Protein AF-A0A1A8B175-F1 (afdb_monomer)

Structure (mmCIF, N/CA/C/O backbone):
data_AF-A0A1A8B175-F1
#
_entry.id   AF-A0A1A8B175-F1
#
loop_
_atom_site.group_PDB
_atom_site.id
_atom_site.type_symbol
_atom_site.label_atom_id
_atom_site.label_alt_id
_atom_site.label_comp_id
_atom_site.label_asym_id
_atom_site.label_entity_id
_atom_site.label_seq_id
_atom_site.pdbx_PDB_ins_code
_atom_site.Cartn_x
_atom_site.Cartn_y
_atom_site.Cartn_z
_atom_site.occupancy
_atom_site.B_iso_or_equiv
_atom_site.auth_seq_id
_atom_site.auth_comp_id
_atom_site.auth_asym_id
_atom_site.auth_atom_id
_atom_site.pdbx_PDB_model_num
ATOM 1 N N . VAL A 1 1 ? 22.278 4.124 -14.384 1.00 31.50 1 VAL A N 1
ATOM 2 C CA . VAL A 1 1 ? 23.366 4.485 -15.336 1.00 31.50 1 VAL A CA 1
ATOM 3 C C . VAL A 1 1 ? 24.091 3.268 -15.927 1.00 31.50 1 VAL A C 1
ATOM 5 O O . VAL A 1 1 ? 24.169 3.198 -17.145 1.00 31.50 1 VAL A O 1
ATOM 8 N N . ALA A 1 2 ? 24.526 2.270 -15.142 1.00 27.88 2 ALA A N 1
ATOM 9 C CA . ALA A 1 2 ? 25.134 1.040 -15.690 1.00 27.88 2 ALA A CA 1
ATOM 10 C C . ALA A 1 2 ? 24.187 0.247 -16.627 1.00 27.88 2 ALA A C 1
ATOM 12 O O . ALA A 1 2 ? 24.579 -0.134 -17.725 1.00 27.88 2 ALA A O 1
ATOM 13 N N . ALA A 1 3 ? 22.895 0.141 -16.281 1.00 33.69 3 ALA A N 1
ATOM 14 C CA . ALA A 1 3 ? 21.873 -0.458 -17.155 1.00 33.69 3 ALA A CA 1
ATOM 15 C C . ALA A 1 3 ? 21.672 0.286 -18.497 1.00 33.69 3 ALA A C 1
ATOM 17 O O . ALA A 1 3 ? 21.267 -0.319 -19.485 1.00 33.69 3 ALA A O 1
ATOM 18 N N . LEU A 1 4 ? 21.984 1.588 -18.557 1.00 34.44 4 LEU A N 1
ATOM 19 C CA . LEU A 1 4 ? 21.903 2.389 -19.787 1.00 34.44 4 LEU A CA 1
ATOM 20 C C . LEU A 1 4 ? 23.152 2.226 -20.669 1.00 34.44 4 LEU A C 1
ATOM 22 O O . LEU A 1 4 ? 23.059 2.372 -21.882 1.00 34.44 4 LEU A O 1
ATOM 26 N N . GLN A 1 5 ? 24.312 1.897 -20.089 1.00 29.19 5 GLN A N 1
ATOM 27 C CA . GLN A 1 5 ? 25.546 1.673 -20.851 1.00 29.19 5 GLN A CA 1
ATOM 28 C C . GLN A 1 5 ? 25.569 0.298 -21.538 1.00 29.19 5 GLN A C 1
ATOM 30 O O . GLN A 1 5 ? 26.063 0.193 -22.661 1.00 29.19 5 GLN A O 1
ATOM 35 N N . GLU A 1 6 ? 24.972 -0.732 -20.930 1.00 32.19 6 GLU A N 1
ATOM 36 C CA . GLU A 1 6 ? 24.789 -2.052 -21.561 1.00 32.19 6 GLU A CA 1
ATOM 37 C C . GLU A 1 6 ? 23.687 -2.031 -22.644 1.00 32.19 6 GLU A C 1
ATOM 39 O O . GLU A 1 6 ? 23.780 -2.735 -23.653 1.00 32.19 6 GLU A O 1
ATOM 44 N N . ALA A 1 7 ? 22.669 -1.172 -22.485 1.00 38.62 7 ALA A N 1
ATOM 45 C CA . ALA A 1 7 ? 21.561 -1.012 -23.434 1.00 38.62 7 ALA A CA 1
ATOM 46 C C . ALA A 1 7 ? 22.019 -0.633 -24.851 1.00 38.62 7 ALA A C 1
ATOM 48 O O . ALA A 1 7 ? 21.440 -1.105 -25.834 1.00 38.62 7 ALA A O 1
ATOM 49 N N . CYS A 1 8 ? 23.116 0.120 -24.960 1.00 33.91 8 CYS A N 1
ATOM 50 C CA . CYS A 1 8 ? 23.731 0.477 -26.238 1.00 33.91 8 CYS A CA 1
ATOM 51 C C . CYS A 1 8 ? 24.377 -0.713 -26.973 1.00 33.91 8 CYS A C 1
ATOM 53 O O . CYS A 1 8 ? 24.579 -0.627 -28.182 1.00 33.91 8 CYS A O 1
ATOM 55 N N . LYS A 1 9 ? 24.688 -1.828 -26.293 1.00 35.25 9 LYS A N 1
ATOM 56 C CA . LYS A 1 9 ? 25.242 -3.037 -26.934 1.00 35.25 9 LYS A CA 1
ATOM 57 C C . LYS A 1 9 ? 24.171 -4.032 -27.394 1.00 35.25 9 LYS A C 1
ATOM 59 O O . LYS A 1 9 ? 24.425 -4.781 -28.332 1.00 35.25 9 LYS A O 1
ATOM 64 N N . HIS A 1 10 ? 22.981 -4.020 -26.785 1.00 43.00 10 HIS A N 1
ATOM 65 C CA . HIS A 1 10 ? 21.952 -5.057 -26.975 1.00 43.00 10 HIS A CA 1
ATOM 66 C C . HIS A 1 10 ? 20.610 -4.580 -27.561 1.00 43.00 10 HIS A C 1
ATOM 68 O O . HIS A 1 10 ? 19.616 -5.287 -27.434 1.00 43.00 10 HIS A O 1
ATOM 74 N N . ARG A 1 11 ? 20.561 -3.435 -28.262 1.00 54.94 11 ARG A N 1
ATOM 75 C CA . ARG A 1 11 ? 19.329 -2.920 -28.913 1.00 54.94 11 ARG A CA 1
ATOM 76 C C . ARG A 1 11 ? 18.130 -2.851 -27.948 1.00 54.94 11 ARG A C 1
ATOM 78 O O . ARG A 1 11 ? 17.010 -3.193 -28.314 1.00 54.94 11 ARG A O 1
ATOM 85 N N . LEU A 1 12 ? 18.379 -2.436 -26.707 1.00 53.62 12 LEU A N 1
ATOM 86 C CA . LEU A 1 12 ? 17.339 -2.270 -25.692 1.00 53.62 12 LEU A CA 1
ATOM 87 C C . LEU A 1 12 ? 16.692 -0.893 -25.832 1.00 53.62 12 LEU A C 1
ATOM 89 O O . LEU A 1 12 ? 17.388 0.091 -26.081 1.00 53.62 12 LEU A O 1
ATOM 93 N N . TRP A 1 13 ? 15.373 -0.815 -25.653 1.00 55.50 13 TRP A N 1
ATOM 94 C CA . TRP A 1 13 ? 14.631 0.449 -25.705 1.00 55.50 13 TRP A CA 1
ATOM 95 C C . TRP A 1 13 ? 14.254 0.910 -24.294 1.00 55.50 13 TRP A C 1
ATOM 97 O O . TRP A 1 13 ? 13.273 0.401 -23.749 1.00 55.50 13 TRP A O 1
ATOM 107 N N . PRO A 1 14 ? 15.022 1.834 -23.683 1.00 53.34 14 PRO A N 1
ATOM 108 C CA . PRO A 1 14 ? 14.654 2.451 -22.418 1.00 53.34 14 PRO A CA 1
ATOM 109 C C . PRO A 1 14 ? 13.626 3.573 -22.638 1.00 53.34 14 PRO A C 1
ATOM 111 O O . PRO A 1 14 ? 13.913 4.539 -23.346 1.00 53.34 14 PRO A O 1
ATOM 114 N N . TYR A 1 15 ? 12.454 3.497 -22.001 1.00 63.50 15 TYR A N 1
ATOM 115 C CA . TYR A 1 15 ? 11.517 4.629 -21.914 1.00 63.50 15 TYR A CA 1
ATOM 116 C C . TYR A 1 15 ? 11.045 4.861 -20.474 1.00 63.50 15 TYR A C 1
ATOM 118 O O . TYR A 1 15 ? 10.943 3.924 -19.684 1.00 63.50 15 TYR A O 1
ATOM 126 N N . CYS A 1 16 ? 10.759 6.118 -20.124 1.00 55.53 16 CYS A N 1
ATOM 127 C CA . CYS A 1 16 ? 10.288 6.489 -18.790 1.00 55.53 16 CYS A CA 1
ATOM 128 C C . CYS A 1 16 ? 8.753 6.576 -18.735 1.00 55.53 16 CYS A C 1
ATOM 130 O O . CYS A 1 16 ? 8.142 7.324 -19.502 1.00 55.53 16 CYS A O 1
ATOM 132 N N . ALA A 1 17 ? 8.146 5.866 -17.783 1.00 61.00 17 ALA A N 1
ATOM 133 C CA . ALA A 1 17 ? 6.735 5.979 -17.412 1.00 61.00 17 ALA A CA 1
ATOM 134 C C . ALA A 1 17 ? 6.639 6.340 -15.925 1.00 61.00 17 ALA A C 1
ATOM 136 O O . ALA A 1 17 ? 6.743 5.482 -15.046 1.00 61.00 17 ALA A O 1
ATOM 137 N N . GLY A 1 18 ? 6.500 7.631 -15.617 1.00 68.75 18 GLY A N 1
ATOM 138 C CA . GLY A 1 18 ? 6.612 8.113 -14.239 1.00 68.75 18 GLY A CA 1
ATOM 139 C C . GLY A 1 18 ? 7.986 7.795 -13.634 1.00 68.75 18 GLY A C 1
ATOM 140 O O . GLY A 1 18 ? 8.991 8.369 -14.041 1.00 68.75 18 GLY A O 1
ATOM 141 N N . TYR A 1 19 ? 8.029 6.890 -12.653 1.00 72.12 19 TYR A N 1
ATOM 142 C CA . TYR A 1 19 ? 9.265 6.425 -12.009 1.00 72.12 19 TYR A CA 1
ATOM 143 C C . TYR A 1 19 ? 9.648 4.985 -12.387 1.00 72.12 19 TYR A C 1
ATOM 145 O O . TYR A 1 19 ? 10.479 4.364 -11.729 1.00 72.12 19 TYR A O 1
ATOM 153 N N . TYR A 1 20 ? 9.046 4.446 -13.444 1.00 74.94 20 TYR A N 1
ATOM 154 C CA . TYR A 1 20 ? 9.495 3.201 -14.044 1.00 74.94 20 TYR A CA 1
ATOM 155 C C . TYR A 1 20 ? 10.341 3.483 -15.282 1.00 74.94 20 TYR A C 1
ATOM 157 O O . TYR A 1 20 ? 9.997 4.341 -16.098 1.00 74.94 20 TYR A O 1
ATOM 165 N N . ILE A 1 21 ? 11.432 2.733 -15.428 1.00 76.56 21 ILE A N 1
ATOM 166 C CA . ILE A 1 21 ? 12.158 2.606 -16.692 1.00 76.56 21 ILE A CA 1
ATOM 167 C C . ILE A 1 21 ? 11.728 1.291 -17.319 1.00 76.56 21 ILE A C 1
ATOM 169 O O . ILE A 1 21 ? 11.950 0.226 -16.749 1.00 76.56 21 ILE A O 1
ATOM 173 N N . LEU A 1 22 ? 11.124 1.360 -18.496 1.00 75.44 22 LEU A N 1
ATOM 174 C CA . LEU A 1 22 ? 10.781 0.183 -19.271 1.00 75.44 22 LEU A CA 1
ATOM 175 C C . LEU A 1 22 ? 11.952 -0.152 -20.180 1.00 75.44 22 LEU A C 1
ATOM 177 O O . LEU A 1 22 ? 12.399 0.697 -20.940 1.00 75.44 22 LEU A O 1
ATOM 181 N N . VAL A 1 23 ? 12.433 -1.385 -20.085 1.00 75.69 23 VAL A N 1
ATOM 182 C CA . VAL A 1 23 ? 13.483 -1.961 -20.917 1.00 75.69 23 VAL A CA 1
ATOM 183 C C . VAL A 1 23 ? 12.853 -3.077 -21.730 1.00 75.69 23 VAL A C 1
ATOM 185 O O . VAL A 1 23 ? 12.433 -4.095 -21.181 1.00 75.69 23 VAL A O 1
ATOM 188 N N . TYR A 1 24 ? 12.773 -2.869 -23.037 1.00 73.06 24 TYR A N 1
ATOM 189 C CA . TYR A 1 24 ? 12.134 -3.799 -23.958 1.00 73.06 24 TYR A CA 1
ATOM 190 C C . TYR A 1 24 ? 13.144 -4.393 -24.938 1.00 73.06 24 TYR A C 1
ATOM 192 O O . TYR A 1 24 ? 13.922 -3.658 -25.553 1.00 73.06 24 TYR A O 1
ATOM 200 N N . LEU A 1 25 ? 13.088 -5.717 -25.099 1.00 72.25 25 LEU A N 1
ATOM 201 C CA . LEU A 1 25 ? 13.726 -6.454 -26.183 1.00 72.25 25 LEU A CA 1
ATOM 202 C C . LEU A 1 25 ? 12.657 -7.285 -26.899 1.00 72.25 25 LEU A C 1
ATOM 204 O O . LEU A 1 25 ? 12.137 -8.259 -26.347 1.00 72.25 25 LEU A O 1
ATOM 208 N N . GLN A 1 26 ? 12.341 -6.896 -28.135 1.00 69.88 26 GLN A N 1
ATOM 209 C CA . GLN A 1 26 ? 11.273 -7.503 -28.931 1.00 69.88 26 GLN A CA 1
ATOM 210 C C . GLN A 1 26 ? 11.415 -9.026 -29.019 1.00 69.88 26 GLN A C 1
ATOM 212 O O . GLN A 1 26 ? 12.487 -9.549 -29.325 1.00 69.88 26 GLN A O 1
ATOM 217 N N . GLY A 1 27 ? 10.322 -9.735 -28.724 1.00 65.94 27 GLY A N 1
ATOM 218 C CA . GLY A 1 27 ? 10.261 -11.200 -28.745 1.00 65.94 27 GLY A CA 1
ATOM 219 C C . GLY A 1 27 ? 11.016 -11.905 -27.611 1.00 65.94 27 GLY A C 1
ATOM 220 O O . GLY A 1 27 ? 11.044 -13.130 -27.594 1.00 65.94 27 GLY A O 1
ATOM 221 N N . HIS A 1 28 ? 11.619 -11.162 -26.675 1.00 70.12 28 HIS A N 1
ATOM 222 C CA . HIS A 1 28 ? 12.408 -11.733 -25.583 1.00 70.12 28 HIS A CA 1
ATOM 223 C C . HIS A 1 28 ? 11.829 -11.358 -24.219 1.00 70.12 28 HIS A C 1
ATOM 225 O O . HIS A 1 28 ? 11.328 -12.234 -23.512 1.00 70.12 28 HIS A O 1
ATOM 231 N N . PHE A 1 29 ? 11.885 -10.075 -23.844 1.00 73.06 29 PHE A N 1
ATOM 232 C CA . PHE A 1 29 ? 11.429 -9.621 -22.530 1.00 73.06 29 PHE A CA 1
ATOM 233 C C . PHE A 1 29 ? 10.991 -8.150 -22.501 1.00 73.06 29 PHE A C 1
ATOM 235 O O . PHE A 1 29 ? 11.446 -7.321 -23.294 1.00 73.06 29 PHE A O 1
ATOM 242 N N . LEU A 1 30 ? 10.141 -7.830 -21.526 1.00 78.00 30 LEU A N 1
ATOM 243 C CA . LEU A 1 30 ? 9.826 -6.476 -21.082 1.00 78.00 30 LEU A CA 1
ATOM 244 C C . LEU A 1 30 ? 10.099 -6.380 -19.579 1.00 78.00 30 LEU A C 1
ATOM 246 O O . LEU A 1 30 ? 9.514 -7.120 -18.791 1.00 78.00 30 LEU A O 1
ATOM 250 N N . HIS A 1 31 ? 10.960 -5.450 -19.179 1.00 81.31 31 HIS A N 1
ATOM 251 C CA . HIS A 1 31 ? 11.302 -5.207 -17.782 1.00 81.31 31 HIS A CA 1
ATOM 252 C C . HIS A 1 31 ? 10.937 -3.773 -17.386 1.00 81.31 31 HIS A C 1
ATOM 254 O O . HIS A 1 31 ? 11.529 -2.821 -17.884 1.00 81.31 31 HIS A O 1
ATOM 260 N N . CYS A 1 32 ? 9.973 -3.612 -16.483 1.00 81.38 32 CYS A N 1
ATOM 261 C CA . CYS A 1 32 ? 9.588 -2.332 -15.896 1.00 81.38 32 CYS A CA 1
ATOM 262 C C . CYS A 1 32 ? 10.329 -2.151 -14.567 1.00 81.38 32 CYS A C 1
ATOM 264 O O . CYS A 1 32 ? 9.889 -2.646 -13.531 1.00 81.38 32 CYS A O 1
ATOM 266 N N . ILE A 1 33 ? 11.457 -1.449 -14.605 1.00 80.81 33 ILE A N 1
ATOM 267 C CA . ILE A 1 33 ? 12.357 -1.233 -13.471 1.00 80.81 33 ILE A CA 1
ATOM 268 C C . ILE A 1 33 ? 11.837 -0.088 -12.608 1.00 80.81 33 ILE A C 1
ATOM 270 O O . ILE A 1 33 ? 11.710 1.037 -13.094 1.00 80.81 33 ILE A O 1
ATOM 274 N N . ASN A 1 34 ? 11.587 -0.345 -11.325 1.00 80.25 34 ASN A N 1
ATOM 275 C CA . ASN A 1 34 ? 11.227 0.695 -10.362 1.00 80.25 34 ASN A CA 1
ATOM 276 C C . ASN A 1 34 ? 12.467 1.521 -9.979 1.00 80.25 34 ASN A C 1
ATOM 278 O O . ASN A 1 34 ? 13.357 1.027 -9.291 1.00 80.25 34 ASN A O 1
ATOM 282 N N . THR A 1 35 ? 12.531 2.791 -10.385 1.00 74.75 35 THR A N 1
ATOM 283 C CA . THR A 1 35 ? 13.708 3.637 -10.110 1.00 74.75 35 THR A CA 1
ATOM 284 C C . THR A 1 35 ? 13.716 4.259 -8.723 1.00 74.75 35 THR A C 1
ATOM 286 O O . THR A 1 35 ? 14.734 4.811 -8.313 1.00 74.75 35 THR A O 1
ATOM 289 N N . ARG A 1 36 ? 12.605 4.194 -7.981 1.00 73.94 36 ARG A N 1
ATOM 290 C CA . ARG A 1 36 ? 12.548 4.740 -6.619 1.00 73.94 36 ARG A CA 1
ATOM 291 C C . ARG A 1 36 ? 13.109 3.793 -5.589 1.00 73.94 36 ARG A C 1
ATOM 293 O O . ARG A 1 36 ? 13.677 4.269 -4.619 1.00 73.94 36 ARG A O 1
ATOM 300 N N . GLN A 1 37 ? 12.914 2.498 -5.788 1.00 75.06 37 GLN A N 1
ATOM 301 C CA . GLN A 1 37 ? 13.362 1.463 -4.861 1.00 75.06 37 GLN A CA 1
ATOM 302 C C . GLN A 1 37 ? 14.170 0.424 -5.640 1.00 75.06 37 GLN A C 1
ATOM 304 O O . GLN A 1 37 ? 13.727 -0.719 -5.778 1.00 75.06 37 GLN A O 1
ATOM 309 N N . PRO A 1 38 ? 15.316 0.827 -6.223 1.00 70.44 38 PRO A N 1
ATOM 310 C CA . PRO A 1 38 ? 16.131 -0.057 -7.051 1.00 70.44 38 PRO A CA 1
ATOM 311 C C . PRO A 1 38 ? 16.641 -1.284 -6.280 1.00 70.44 38 PRO A C 1
ATOM 313 O O . PRO A 1 38 ? 16.984 -2.288 -6.896 1.00 70.44 38 PRO A O 1
ATOM 316 N N . GLU A 1 39 ? 16.672 -1.232 -4.946 1.00 71.06 39 GLU A N 1
ATOM 317 C CA . GLU A 1 39 ? 17.045 -2.354 -4.086 1.00 71.06 39 GLU A CA 1
ATOM 318 C C . GLU A 1 39 ? 15.969 -3.451 -3.971 1.00 71.06 39 GLU A C 1
ATOM 320 O O . GLU A 1 39 ? 16.279 -4.556 -3.527 1.00 71.06 39 GLU A O 1
ATOM 325 N N . LEU A 1 40 ? 14.718 -3.183 -4.369 1.00 78.81 40 LEU A N 1
ATOM 326 C CA . LEU A 1 40 ? 13.615 -4.147 -4.312 1.00 78.81 40 LEU A CA 1
ATOM 327 C C . LEU A 1 40 ? 13.226 -4.617 -5.715 1.00 78.81 40 LEU A C 1
ATOM 329 O O . LEU A 1 40 ? 12.261 -4.143 -6.315 1.00 78.81 40 LEU A O 1
ATOM 333 N N . LEU A 1 41 ? 13.958 -5.608 -6.229 1.00 78.12 41 LEU A N 1
ATOM 334 C CA . LEU A 1 41 ? 13.686 -6.200 -7.546 1.00 78.12 41 LEU A CA 1
ATOM 335 C C . LEU A 1 41 ? 12.266 -6.749 -7.679 1.00 78.12 41 LEU A C 1
ATOM 337 O O . LEU A 1 41 ? 11.666 -6.634 -8.740 1.00 78.12 41 LEU A O 1
ATOM 341 N N . CYS A 1 42 ? 11.693 -7.268 -6.597 1.00 84.06 42 CYS A N 1
ATOM 342 C CA . CYS A 1 42 ? 10.308 -7.730 -6.549 1.00 84.06 42 CYS A CA 1
ATOM 343 C C . CYS A 1 42 ? 9.250 -6.630 -6.757 1.00 84.06 42 CYS A C 1
ATOM 345 O O . CYS A 1 42 ? 8.067 -6.939 -6.854 1.00 84.06 42 CYS A O 1
ATOM 347 N N . HIS A 1 43 ? 9.647 -5.357 -6.838 1.00 87.06 43 HIS A N 1
ATOM 348 C CA . HIS A 1 43 ? 8.779 -4.253 -7.259 1.00 87.06 43 HIS A CA 1
ATOM 349 C C . HIS A 1 43 ? 8.955 -3.891 -8.739 1.00 87.06 43 HIS A C 1
ATOM 351 O O . HIS A 1 43 ? 8.306 -2.963 -9.221 1.00 87.06 43 HIS A O 1
ATOM 357 N N . SER A 1 44 ? 9.841 -4.585 -9.455 1.00 84.50 44 SER A N 1
ATOM 358 C CA . SER A 1 44 ? 10.031 -4.440 -10.895 1.00 84.50 44 SER A CA 1
ATOM 359 C C . SER A 1 44 ? 9.276 -5.546 -11.628 1.00 84.50 44 SER A C 1
ATOM 361 O O . SER A 1 44 ? 9.374 -6.724 -11.284 1.00 84.50 44 SER A O 1
ATOM 363 N N . LEU A 1 45 ? 8.491 -5.171 -12.637 1.00 85.75 45 LEU A N 1
ATOM 364 C CA . LEU A 1 45 ? 7.690 -6.124 -13.403 1.00 85.75 45 LEU A CA 1
ATOM 365 C C . LEU A 1 45 ? 8.532 -6.708 -14.536 1.00 85.75 45 LEU A C 1
ATOM 367 O O . LEU A 1 45 ? 9.026 -5.960 -15.377 1.00 85.75 45 LEU A O 1
ATOM 371 N N . PHE A 1 46 ? 8.659 -8.030 -14.591 1.00 83.25 46 PHE A N 1
ATOM 372 C CA . PHE A 1 46 ? 9.372 -8.726 -15.660 1.00 83.25 46 PHE A CA 1
ATOM 373 C C . PHE A 1 46 ? 8.431 -9.677 -16.401 1.00 83.25 46 PHE A C 1
ATOM 375 O O . PHE A 1 46 ? 7.864 -10.589 -15.792 1.00 83.25 46 PHE A O 1
ATOM 382 N N . LEU A 1 47 ? 8.283 -9.459 -17.708 1.00 79.44 47 LEU A N 1
ATOM 383 C CA . LEU A 1 47 ? 7.469 -10.258 -18.625 1.00 79.44 47 LEU A CA 1
ATOM 384 C C . LEU A 1 47 ? 8.374 -10.867 -19.703 1.00 79.44 47 LEU A C 1
ATOM 386 O O . LEU A 1 47 ? 9.306 -10.210 -20.170 1.00 79.44 47 LEU A O 1
ATOM 390 N N . ALA A 1 48 ? 8.096 -12.104 -20.111 1.00 76.38 48 ALA A N 1
ATOM 391 C CA . ALA A 1 48 ? 8.863 -12.838 -21.121 1.00 76.38 48 ALA A CA 1
ATOM 392 C C . ALA A 1 48 ? 7.941 -13.662 -22.037 1.00 76.38 48 ALA A C 1
ATOM 394 O O . ALA A 1 48 ? 6.829 -14.021 -21.650 1.00 76.38 48 ALA A O 1
ATOM 395 N N . GLY A 1 49 ? 8.413 -13.996 -23.242 1.00 71.31 49 GLY A N 1
ATOM 396 C CA . GLY A 1 49 ? 7.669 -14.838 -24.190 1.00 71.31 49 GLY A CA 1
ATOM 397 C C . GLY A 1 49 ? 6.449 -14.142 -24.808 1.00 71.31 49 GLY A C 1
ATOM 398 O O . GLY A 1 49 ? 6.530 -12.977 -25.195 1.00 71.31 49 GLY A O 1
ATOM 399 N N . ASP A 1 50 ? 5.320 -14.851 -24.911 1.00 66.62 50 ASP A N 1
ATOM 400 C CA . ASP A 1 50 ? 4.107 -14.374 -25.604 1.00 66.62 50 ASP A CA 1
ATOM 401 C C . ASP A 1 50 ? 3.470 -13.130 -24.951 1.00 66.62 50 ASP A C 1
ATOM 403 O O . ASP A 1 50 ? 2.763 -12.371 -25.612 1.00 66.62 50 ASP A O 1
ATOM 407 N N . GLU A 1 51 ? 3.763 -12.875 -23.671 1.00 67.38 51 GLU A N 1
ATOM 408 C CA . GLU A 1 51 ? 3.288 -11.705 -22.911 1.00 67.38 51 GLU A CA 1
ATOM 409 C C . GLU A 1 51 ? 3.957 -10.385 -23.341 1.00 67.38 51 GLU A C 1
ATOM 411 O O . GLU A 1 51 ? 3.533 -9.304 -22.940 1.00 67.38 51 GLU A O 1
ATOM 416 N N . VAL A 1 52 ? 5.011 -10.461 -24.160 1.00 65.75 52 VAL A N 1
ATOM 417 C CA . VAL A 1 52 ? 5.881 -9.334 -24.539 1.00 65.75 52 VAL A CA 1
ATOM 418 C C . VAL A 1 52 ? 5.527 -8.778 -25.922 1.00 65.75 52 VAL A C 1
ATOM 420 O O . VAL A 1 52 ? 6.165 -7.849 -26.413 1.00 65.75 52 VAL A O 1
ATOM 423 N N . ASN A 1 53 ? 4.498 -9.305 -26.586 1.00 66.19 53 ASN A N 1
ATOM 424 C CA . ASN A 1 53 ? 4.118 -8.814 -27.905 1.00 66.19 53 ASN A CA 1
ATOM 425 C C . ASN A 1 53 ? 3.385 -7.464 -27.814 1.00 66.19 53 ASN A C 1
ATOM 427 O O . ASN A 1 53 ? 2.166 -7.407 -27.678 1.00 66.19 53 ASN A O 1
ATOM 431 N N . LEU A 1 54 ? 4.134 -6.366 -27.953 1.00 64.31 54 LEU A N 1
ATOM 432 C CA . LEU A 1 54 ? 3.594 -5.000 -28.008 1.00 64.31 54 LEU A CA 1
ATOM 433 C C . LEU A 1 54 ? 2.830 -4.690 -29.314 1.00 64.31 54 LEU A C 1
ATOM 435 O O . LEU A 1 54 ? 2.455 -3.543 -29.543 1.00 64.31 54 LEU A O 1
ATOM 439 N N . GLY A 1 55 ? 2.639 -5.670 -30.207 1.00 62.75 55 GLY A N 1
ATOM 440 C CA . GLY A 1 55 ? 1.983 -5.479 -31.506 1.00 62.75 55 GLY A CA 1
ATOM 441 C C . GLY A 1 55 ? 2.780 -4.606 -32.482 1.00 62.75 55 GLY A C 1
ATOM 442 O O . GLY A 1 55 ? 2.279 -4.255 -33.547 1.00 62.75 55 GLY A O 1
ATOM 443 N N . LEU A 1 56 ? 4.019 -4.254 -32.129 1.00 62.78 56 LEU A N 1
ATOM 444 C CA . LEU A 1 56 ? 4.915 -3.450 -32.948 1.00 62.78 56 LEU A CA 1
ATOM 445 C C . LEU A 1 56 ? 5.519 -4.338 -34.042 1.00 62.78 56 LEU A C 1
ATOM 447 O O . LEU A 1 56 ? 6.332 -5.217 -33.755 1.00 62.78 56 LEU A O 1
ATOM 451 N N . GLN A 1 57 ? 5.135 -4.089 -35.296 1.00 59.69 57 GLN A N 1
ATOM 452 C CA . GLN A 1 57 ? 5.753 -4.689 -36.489 1.00 59.69 57 GLN A CA 1
ATOM 453 C C . GLN A 1 57 ? 6.974 -3.884 -36.972 1.00 59.69 57 GLN A C 1
ATOM 455 O O . GLN A 1 57 ? 7.269 -3.847 -38.163 1.00 59.69 57 GLN A O 1
ATOM 460 N N . CYS A 1 58 ? 7.666 -3.195 -36.067 1.00 57.03 58 CYS A N 1
ATOM 461 C CA . CYS A 1 58 ? 8.810 -2.355 -36.409 1.00 57.03 58 CYS A CA 1
ATOM 462 C C . CYS A 1 58 ? 10.109 -3.133 -36.171 1.00 57.03 58 CYS A C 1
ATOM 464 O O . CYS A 1 58 ? 10.227 -3.839 -35.165 1.00 57.03 58 CYS A O 1
ATOM 466 N N . ASP A 1 59 ? 11.078 -2.995 -37.078 1.00 58.56 59 ASP A N 1
ATOM 467 C CA . ASP A 1 59 ? 12.444 -3.474 -36.853 1.00 58.56 59 ASP A CA 1
ATOM 468 C C . ASP A 1 59 ? 13.083 -2.604 -35.748 1.00 58.56 59 ASP A C 1
ATOM 470 O O . ASP A 1 59 ? 12.927 -1.379 -35.777 1.00 58.56 59 ASP A O 1
ATOM 474 N N . PRO A 1 60 ? 13.811 -3.179 -34.772 1.00 57.12 60 PRO A N 1
ATOM 475 C CA . PRO A 1 60 ? 14.512 -2.437 -33.723 1.00 57.12 60 PRO A CA 1
ATOM 476 C C . PRO A 1 60 ? 15.341 -1.231 -34.198 1.00 57.12 60 PRO A C 1
ATOM 478 O O . PRO A 1 60 ? 15.607 -0.323 -33.412 1.00 57.12 60 PRO A O 1
ATOM 481 N N . VAL A 1 61 ? 15.785 -1.235 -35.460 1.00 57.69 61 VAL A N 1
ATOM 482 C CA . VAL A 1 61 ? 16.611 -0.180 -36.074 1.00 57.69 61 VAL A CA 1
ATOM 483 C C . VAL A 1 61 ? 15.786 1.028 -36.536 1.00 57.69 61 VAL A C 1
ATOM 485 O O . VAL A 1 61 ? 16.337 2.114 -36.710 1.00 57.69 61 VAL A O 1
ATOM 488 N N . THR A 1 62 ? 14.474 0.874 -36.720 1.00 62.25 62 THR A N 1
ATOM 489 C CA . THR A 1 62 ? 13.617 1.910 -37.306 1.00 62.25 62 THR A CA 1
ATOM 490 C C . THR A 1 62 ? 12.758 2.636 -36.290 1.00 62.25 62 THR A C 1
ATOM 492 O O . THR A 1 62 ? 11.885 3.367 -36.717 1.00 62.25 62 THR A O 1
ATOM 495 N N . ALA A 1 63 ? 12.972 2.511 -34.979 1.00 64.06 63 ALA A N 1
ATOM 496 C CA . ALA A 1 63 ? 12.213 3.310 -34.017 1.00 64.06 63 ALA A CA 1
ATOM 497 C C . ALA A 1 63 ? 13.097 4.099 -33.050 1.00 64.06 63 ALA A C 1
ATOM 499 O O . ALA A 1 63 ? 14.229 3.727 -32.749 1.00 64.06 63 ALA A O 1
ATOM 500 N N . THR A 1 64 ? 12.583 5.229 -32.572 1.00 65.69 64 THR A N 1
ATOM 501 C CA . THR A 1 64 ? 13.275 6.132 -31.645 1.00 65.69 64 THR A CA 1
ATOM 502 C C . THR A 1 64 ? 12.321 6.598 -30.556 1.00 65.69 64 THR A C 1
ATOM 504 O O . THR A 1 64 ? 11.158 6.899 -30.815 1.00 65.69 64 THR A O 1
ATOM 507 N N . VAL A 1 65 ? 12.813 6.677 -29.320 1.00 66.25 65 VAL A N 1
ATOM 508 C CA . VAL A 1 65 ? 12.039 7.197 -28.189 1.00 66.25 65 VAL A CA 1
ATOM 509 C C . VAL A 1 65 ? 11.959 8.719 -28.292 1.00 66.25 65 VAL A C 1
ATOM 511 O O . VAL A 1 65 ? 12.976 9.411 -28.290 1.00 66.25 65 VAL A O 1
ATOM 514 N N . LEU A 1 66 ? 10.740 9.243 -28.361 1.00 60.31 66 LEU A N 1
ATOM 515 C CA . LEU A 1 66 ? 10.460 10.664 -28.231 1.00 60.31 66 LEU A CA 1
ATOM 516 C C . LEU A 1 66 ? 10.380 11.008 -26.744 1.00 60.31 66 LEU A C 1
ATOM 518 O O . LEU A 1 66 ? 9.504 10.531 -26.017 1.00 60.31 66 LEU A O 1
ATOM 522 N N . HIS A 1 67 ? 11.305 11.852 -26.295 1.00 57.62 67 HIS A N 1
ATOM 523 C CA . HIS A 1 67 ? 11.271 12.431 -24.961 1.00 57.62 67 HIS A CA 1
ATOM 524 C C . HIS A 1 67 ? 10.679 13.838 -25.033 1.00 57.62 67 HIS A C 1
ATOM 526 O O . HIS A 1 67 ? 11.239 14.719 -25.684 1.00 57.62 67 HIS A O 1
ATOM 532 N N . THR A 1 68 ? 9.556 14.060 -24.355 1.00 51.84 68 THR A N 1
ATOM 533 C CA . THR A 1 68 ? 8.992 15.399 -24.157 1.00 51.84 68 THR A CA 1
ATOM 534 C C . THR A 1 68 ? 8.980 15.705 -22.668 1.00 51.84 68 THR A C 1
ATOM 536 O O . THR A 1 68 ? 8.363 14.961 -21.909 1.00 51.84 68 THR A O 1
ATOM 539 N N . GLU A 1 69 ? 9.611 16.809 -22.262 1.00 48.62 69 GLU A N 1
ATOM 540 C CA . GLU A 1 69 ? 9.736 17.229 -20.853 1.00 48.62 69 GLU A CA 1
ATOM 541 C C . GLU A 1 69 ? 8.380 17.440 -20.140 1.00 48.62 69 GLU A C 1
ATOM 543 O O . GLU A 1 69 ? 8.329 17.476 -18.914 1.00 48.62 69 GLU A O 1
ATOM 548 N N . ASP A 1 70 ? 7.282 17.555 -20.899 1.00 43.78 70 ASP A N 1
ATOM 549 C CA . ASP A 1 70 ? 5.946 17.938 -20.419 1.00 43.78 70 ASP A CA 1
ATOM 550 C C . ASP A 1 70 ? 4.921 16.780 -20.384 1.00 43.78 70 ASP A C 1
ATOM 552 O O . ASP A 1 70 ? 3.759 16.983 -20.037 1.00 43.78 70 ASP A O 1
ATOM 556 N N . ARG A 1 71 ? 5.307 15.542 -20.747 1.00 47.91 71 ARG A N 1
ATOM 557 C CA . ARG A 1 71 ? 4.398 14.376 -20.691 1.00 47.91 71 ARG A CA 1
ATOM 558 C C . ARG A 1 71 ? 4.950 13.241 -19.838 1.00 47.91 71 ARG A C 1
ATOM 560 O O . ARG A 1 71 ? 6.105 12.855 -19.949 1.00 47.91 71 ARG A O 1
ATOM 567 N N . SER A 1 72 ? 4.076 12.683 -19.001 1.00 50.91 72 SER A N 1
ATOM 568 C CA . SER A 1 72 ? 4.352 11.572 -18.078 1.00 50.91 72 SER A CA 1
ATOM 569 C C . SER A 1 72 ? 4.488 10.204 -18.761 1.00 50.91 72 SER A C 1
ATOM 571 O O . SER A 1 72 ? 4.870 9.233 -18.102 1.00 50.91 72 SER A O 1
ATOM 573 N N . SER A 1 73 ? 4.191 10.124 -20.061 1.00 55.44 73 SER A N 1
ATOM 574 C CA . SER A 1 73 ? 4.273 8.918 -20.881 1.00 55.44 73 SER A CA 1
ATOM 575 C C . SER A 1 73 ? 5.240 9.115 -22.050 1.00 55.44 73 SER A C 1
ATOM 577 O O . SER A 1 73 ? 5.064 10.008 -22.881 1.00 55.44 73 SER A O 1
ATOM 579 N N . GLY A 1 74 ? 6.279 8.277 -22.115 1.00 62.22 74 GLY A N 1
ATOM 580 C CA . GLY A 1 74 ? 7.175 8.239 -23.269 1.00 62.22 74 GLY A CA 1
ATOM 581 C C . GLY A 1 74 ? 6.459 7.749 -24.527 1.00 62.22 74 GLY A C 1
ATOM 582 O O . GLY A 1 74 ? 5.598 6.869 -24.478 1.00 62.22 74 GLY A O 1
ATOM 583 N N . GLN A 1 75 ? 6.820 8.345 -25.658 1.00 72.38 75 GLN A N 1
ATOM 584 C CA . GLN A 1 75 ? 6.300 7.996 -26.974 1.00 72.38 75 GLN A CA 1
ATOM 585 C C . GLN A 1 75 ? 7.407 7.341 -27.800 1.00 72.38 75 GLN A C 1
ATOM 587 O O . GLN A 1 75 ? 8.584 7.652 -27.640 1.00 72.38 75 GLN A O 1
ATOM 592 N N . LEU A 1 76 ? 7.036 6.437 -28.694 1.00 73.19 76 LEU A N 1
ATOM 593 C CA . LEU A 1 76 ? 7.941 5.758 -29.607 1.00 73.19 76 LEU A CA 1
ATOM 594 C C . LEU A 1 76 ? 7.584 6.157 -31.037 1.00 73.19 76 LEU A C 1
ATOM 596 O O . LEU A 1 76 ? 6.474 5.900 -31.486 1.00 73.19 76 LEU A O 1
ATOM 600 N N . LEU A 1 77 ? 8.518 6.763 -31.758 1.00 72.19 77 LEU A N 1
ATOM 601 C CA . LEU A 1 77 ? 8.376 7.062 -33.177 1.00 72.19 77 LEU A CA 1
ATOM 602 C C . LEU A 1 77 ? 8.908 5.894 -34.001 1.00 72.19 77 LEU A C 1
ATOM 604 O O . LEU A 1 77 ? 10.104 5.622 -33.948 1.00 72.19 77 LEU A O 1
ATOM 608 N N . ASP A 1 78 ? 8.047 5.257 -34.786 1.00 78.94 78 ASP A N 1
ATOM 609 C CA . ASP A 1 78 ? 8.454 4.391 -35.887 1.00 78.94 78 ASP A CA 1
ATOM 610 C C . ASP A 1 78 ? 8.846 5.254 -37.095 1.00 78.94 78 ASP A C 1
ATOM 612 O O . ASP A 1 78 ? 8.018 5.917 -37.716 1.00 78.94 78 ASP A O 1
ATOM 616 N N . LEU A 1 79 ? 10.131 5.255 -37.420 1.00 73.38 79 LEU A N 1
ATOM 617 C CA . LEU A 1 79 ? 10.739 5.940 -38.556 1.00 73.38 79 LEU A CA 1
ATOM 618 C C . LEU A 1 79 ? 10.392 5.271 -39.891 1.00 73.38 79 LEU A C 1
ATOM 620 O O . LEU A 1 79 ? 10.448 5.946 -40.917 1.00 73.38 79 LEU A O 1
ATOM 624 N N . ALA A 1 80 ? 10.049 3.976 -39.903 1.00 74.62 80 ALA A N 1
ATOM 625 C CA . ALA A 1 80 ? 9.659 3.282 -41.131 1.00 74.62 80 ALA A CA 1
ATOM 626 C C . ALA A 1 80 ? 8.211 3.610 -41.522 1.00 74.62 80 ALA A C 1
ATOM 628 O O . ALA A 1 80 ? 7.940 3.904 -42.686 1.00 74.62 80 ALA A O 1
ATOM 629 N N . GLY A 1 81 ? 7.293 3.584 -40.552 1.00 73.81 81 GLY A N 1
ATOM 630 C CA . GLY A 1 81 ? 5.876 3.900 -40.747 1.00 73.81 81 GLY A CA 1
ATOM 631 C C . GLY A 1 81 ? 5.502 5.375 -40.565 1.00 73.81 81 GLY A C 1
ATOM 632 O O . GLY A 1 81 ? 4.403 5.774 -40.946 1.00 73.81 81 GLY A O 1
ATOM 633 N N . GLY A 1 82 ? 6.380 6.196 -39.979 1.00 78.75 82 GLY A N 1
ATOM 634 C CA . GLY A 1 82 ? 6.073 7.582 -39.600 1.00 78.75 82 GLY A CA 1
ATOM 635 C C . GLY A 1 82 ? 5.035 7.696 -38.475 1.00 78.75 82 GLY A C 1
ATOM 636 O O . GLY A 1 82 ? 4.441 8.759 -38.288 1.00 78.75 82 GLY A O 1
ATOM 637 N N . THR A 1 83 ? 4.777 6.610 -37.745 1.00 79.75 83 THR A N 1
ATOM 638 C CA . THR A 1 83 ? 3.745 6.519 -36.709 1.00 79.75 83 THR A CA 1
ATOM 639 C C . THR A 1 83 ? 4.329 6.691 -35.317 1.00 79.75 83 THR A C 1
ATOM 641 O O . THR A 1 83 ? 5.392 6.171 -34.994 1.00 79.75 83 THR A O 1
ATOM 644 N N . ILE A 1 84 ? 3.606 7.407 -34.458 1.00 78.94 84 ILE A N 1
ATOM 645 C CA . ILE A 1 84 ? 3.958 7.545 -33.046 1.00 78.94 84 ILE A CA 1
ATOM 646 C C . ILE A 1 84 ? 3.089 6.585 -32.238 1.00 78.94 84 ILE A C 1
ATOM 648 O O . ILE A 1 84 ? 1.863 6.671 -32.258 1.00 78.94 84 ILE A O 1
ATOM 652 N N . HIS A 1 85 ? 3.737 5.696 -31.502 1.00 74.00 85 HIS A N 1
ATOM 653 C CA . HIS A 1 85 ? 3.128 4.765 -30.569 1.00 74.00 85 HIS A CA 1
ATOM 654 C C . HIS A 1 85 ? 3.289 5.284 -29.139 1.00 74.00 85 HIS A C 1
ATOM 656 O O . HIS A 1 85 ? 4.309 5.869 -28.777 1.00 74.00 85 HIS A O 1
ATOM 662 N N . SER A 1 86 ? 2.291 5.042 -28.298 1.00 73.00 86 SER A N 1
ATOM 663 C CA . SER A 1 86 ? 2.375 5.256 -26.854 1.00 73.00 86 SER A CA 1
ATOM 664 C C . SER A 1 86 ? 2.164 3.928 -26.148 1.00 73.00 86 SER A C 1
ATOM 666 O O . SER A 1 86 ? 1.217 3.211 -26.472 1.00 73.00 86 SER A O 1
ATOM 668 N N . ALA A 1 87 ? 3.026 3.614 -25.186 1.00 70.19 87 ALA A N 1
ATOM 669 C CA . ALA A 1 87 ? 2.868 2.444 -24.336 1.00 70.19 87 ALA A CA 1
ATOM 670 C C . ALA A 1 87 ? 2.249 2.856 -22.997 1.00 70.19 87 ALA A C 1
ATOM 672 O O . ALA A 1 87 ? 2.690 3.816 -22.360 1.00 70.19 87 ALA A O 1
ATOM 673 N N . GLU A 1 88 ? 1.238 2.107 -22.572 1.00 74.75 88 GLU A N 1
ATOM 674 C CA . GLU A 1 88 ? 0.605 2.248 -21.267 1.00 74.75 88 GLU A CA 1
ATOM 675 C C . GLU A 1 88 ? 0.515 0.870 -20.612 1.00 74.75 88 GLU A C 1
ATOM 677 O O . GLU A 1 88 ? 0.252 -0.138 -21.273 1.00 74.75 88 GLU A O 1
ATOM 682 N N . LEU A 1 89 ? 0.752 0.819 -19.302 1.00 78.38 89 LEU A N 1
ATOM 683 C CA . LEU A 1 89 ? 0.513 -0.391 -18.530 1.00 78.38 89 LEU A CA 1
ATOM 684 C C . LEU A 1 89 ? -1.000 -0.605 -18.413 1.00 78.38 89 LEU A C 1
ATOM 686 O O . LEU A 1 89 ? -1.729 0.284 -17.988 1.00 78.38 89 LEU A O 1
ATOM 690 N N . SER A 1 90 ? -1.485 -1.794 -18.767 1.00 84.31 90 SER A N 1
ATOM 691 C CA . SER A 1 90 ? -2.915 -2.100 -18.684 1.00 84.31 90 SER A CA 1
ATOM 692 C C . SER A 1 90 ? -3.308 -2.498 -17.254 1.00 84.31 90 SER A C 1
ATOM 694 O O . SER A 1 90 ? -2.854 -3.546 -16.781 1.00 84.31 90 SER A O 1
ATOM 696 N N . PRO A 1 91 ? -4.197 -1.753 -16.562 1.00 88.25 91 PRO A N 1
ATOM 697 C CA . PRO A 1 9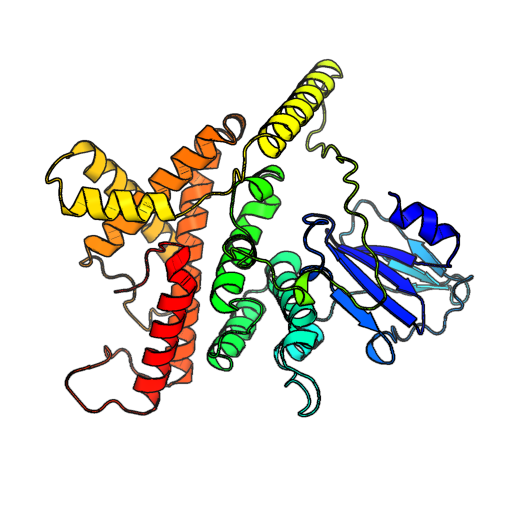1 ? -4.671 -2.143 -15.231 1.00 88.25 91 PRO A CA 1
ATOM 698 C C . PRO A 1 91 ? -5.420 -3.481 -15.265 1.00 88.25 91 PRO A C 1
ATOM 700 O O . PRO A 1 91 ? -5.357 -4.256 -14.314 1.00 88.25 91 PRO A O 1
ATOM 703 N N . VAL A 1 92 ? -6.095 -3.794 -16.377 1.00 89.38 92 VAL A N 1
ATOM 704 C CA . VAL A 1 92 ? -6.792 -5.075 -16.570 1.00 89.38 92 VAL A CA 1
ATOM 705 C C . VAL A 1 92 ? -5.797 -6.232 -16.595 1.00 89.38 92 VAL A C 1
ATOM 707 O O . VAL A 1 92 ? -6.029 -7.243 -15.938 1.00 89.38 92 VAL A O 1
ATOM 710 N N . PHE A 1 93 ? -4.679 -6.072 -17.306 1.00 87.81 93 PHE A N 1
ATOM 711 C CA . PHE A 1 93 ? -3.627 -7.085 -17.370 1.00 87.81 93 PHE A CA 1
ATOM 712 C C . PHE A 1 93 ? -2.944 -7.280 -16.009 1.00 87.81 93 PHE A C 1
ATOM 714 O O . PHE A 1 93 ? -2.786 -8.406 -15.550 1.00 87.81 93 PHE A O 1
ATOM 721 N N . LEU A 1 94 ? -2.626 -6.196 -15.296 1.00 90.19 94 LEU A N 1
ATOM 722 C CA . LEU A 1 94 ? -2.043 -6.291 -13.952 1.00 90.19 94 LEU A CA 1
ATOM 723 C C . LEU A 1 94 ? -2.991 -6.985 -12.955 1.00 90.19 94 LEU A C 1
ATOM 725 O O . LEU A 1 94 ? -2.554 -7.824 -12.169 1.00 90.19 94 LEU A O 1
ATOM 729 N N . LEU A 1 95 ? -4.299 -6.708 -13.020 1.00 91.25 95 LEU A N 1
ATOM 730 C CA . LEU A 1 95 ? -5.303 -7.427 -12.225 1.00 91.25 95 LEU A CA 1
ATOM 731 C C . LEU A 1 95 ? -5.391 -8.915 -12.601 1.00 91.25 95 LEU A C 1
ATOM 733 O O . LEU A 1 95 ? -5.662 -9.745 -11.734 1.00 91.25 95 LEU A O 1
ATOM 737 N N . GLN A 1 96 ? -5.157 -9.275 -13.868 1.00 89.62 96 GLN A N 1
ATOM 738 C CA . GLN A 1 96 ? -5.059 -10.679 -14.280 1.00 89.62 96 GLN A CA 1
ATOM 739 C C . GLN A 1 96 ? -3.842 -11.356 -13.651 1.00 89.62 96 GLN A C 1
ATOM 741 O O . GLN A 1 96 ? -3.996 -12.469 -13.159 1.00 89.62 96 GLN A O 1
ATOM 746 N N . ILE A 1 97 ? -2.681 -10.694 -13.569 1.00 88.81 97 ILE A N 1
ATOM 747 C CA . ILE A 1 97 ? -1.499 -11.232 -12.866 1.00 88.81 97 ILE A CA 1
ATOM 748 C C . ILE A 1 97 ? -1.838 -11.547 -11.401 1.00 88.81 97 ILE A C 1
ATOM 750 O O . ILE A 1 97 ? -1.527 -12.634 -10.914 1.00 88.81 97 ILE A O 1
ATOM 754 N N . LEU A 1 98 ? -2.546 -10.645 -10.709 1.00 89.19 98 LEU A N 1
ATOM 755 C CA . LEU A 1 98 ? -2.985 -10.874 -9.324 1.00 89.19 98 LEU A CA 1
ATOM 756 C C . LEU A 1 98 ? -3.937 -12.071 -9.182 1.00 89.19 98 LEU A C 1
ATOM 758 O O . LEU A 1 98 ? -3.860 -12.813 -8.204 1.00 89.19 98 LEU A O 1
ATOM 762 N N . ARG A 1 99 ? -4.837 -12.255 -10.155 1.00 86.44 99 ARG A N 1
ATOM 763 C CA . ARG A 1 99 ? -5.851 -13.325 -10.188 1.00 86.44 99 ARG A CA 1
ATOM 764 C C . ARG A 1 99 ? -5.357 -14.629 -10.804 1.00 86.44 99 ARG A C 1
ATOM 766 O O . ARG A 1 99 ? -6.099 -15.604 -10.821 1.00 86.44 99 ARG A O 1
ATOM 773 N N . SER A 1 100 ? -4.152 -14.641 -11.363 1.00 78.88 100 SER A N 1
ATOM 774 C CA . SER A 1 100 ? -3.604 -15.812 -12.031 1.00 78.88 100 SER A CA 1
ATOM 775 C C . SER A 1 100 ? -3.408 -16.906 -10.993 1.00 78.88 100 SER A C 1
ATOM 777 O O . SER A 1 100 ? -2.480 -16.821 -10.184 1.00 78.88 100 SER A O 1
ATOM 779 N N . ASP A 1 101 ? -4.265 -17.926 -10.997 1.00 60.12 101 ASP A N 1
ATOM 780 C CA . ASP A 1 101 ? -4.015 -19.138 -10.230 1.00 60.12 101 ASP A CA 1
ATOM 781 C C . ASP A 1 101 ? -2.680 -19.713 -10.692 1.00 60.12 101 ASP A C 1
ATOM 783 O O . ASP A 1 101 ? -2.424 -19.859 -11.894 1.00 60.12 101 ASP A O 1
ATOM 787 N N . ALA A 1 102 ? -1.804 -20.020 -9.735 1.00 50.75 102 ALA A N 1
ATOM 788 C CA . ALA A 1 102 ? -0.611 -20.786 -10.039 1.00 50.75 102 ALA A CA 1
ATOM 789 C C . ALA A 1 102 ? -1.099 -22.051 -10.748 1.00 50.75 102 ALA A C 1
ATOM 791 O O . ALA A 1 102 ? -1.843 -22.843 -10.165 1.00 50.75 102 ALA A O 1
ATOM 792 N N . ARG A 1 103 ? -0.746 -22.220 -12.032 1.00 41.59 103 ARG A N 1
ATOM 793 C CA . ARG A 1 103 ? -1.031 -23.467 -12.750 1.00 41.59 103 ARG A CA 1
ATOM 794 C C . ARG A 1 103 ? -0.636 -24.616 -11.812 1.00 41.59 103 ARG A C 1
ATOM 796 O O . ARG A 1 103 ? 0.444 -24.513 -11.229 1.00 41.59 103 ARG A O 1
ATOM 803 N N . PRO A 1 104 ? -1.401 -25.720 -11.718 1.00 40.06 104 PRO A N 1
ATOM 804 C CA . PRO A 1 104 ? -1.167 -26.809 -10.754 1.00 40.06 104 PRO A CA 1
ATOM 805 C C . PRO A 1 104 ? 0.234 -27.457 -10.774 1.00 40.06 104 PRO A C 1
ATOM 807 O O . PRO A 1 104 ? 0.498 -28.385 -10.021 1.00 40.06 104 PRO A O 1
ATOM 810 N N . ARG A 1 105 ? 1.126 -27.025 -11.676 1.00 38.12 105 ARG A N 1
ATOM 811 C CA . ARG A 1 105 ? 2.489 -27.526 -11.871 1.00 38.12 105 ARG A CA 1
ATOM 812 C C . ARG A 1 105 ? 3.592 -26.554 -11.438 1.00 38.12 105 ARG A C 1
ATOM 814 O O . ARG A 1 105 ? 4.756 -26.936 -11.515 1.00 38.12 105 ARG A O 1
ATOM 821 N N . CYS A 1 106 ? 3.270 -25.330 -11.014 1.00 39.81 106 CYS A N 1
ATOM 822 C CA . CYS A 1 106 ? 4.262 -24.388 -10.495 1.00 39.81 106 CYS A CA 1
ATOM 823 C C . CYS A 1 106 ? 4.056 -24.185 -8.990 1.00 39.81 106 CYS A C 1
ATOM 825 O O . CYS A 1 106 ? 2.940 -23.858 -8.589 1.00 39.81 106 CYS A O 1
ATOM 827 N N . PRO A 1 107 ? 5.102 -24.341 -8.157 1.00 45.03 107 PRO A N 1
ATOM 828 C CA . PRO A 1 107 ? 5.019 -23.945 -6.758 1.00 45.03 107 PRO A CA 1
ATOM 829 C C . PRO A 1 107 ? 4.653 -22.455 -6.687 1.00 45.03 107 PRO A C 1
ATOM 831 O O . PRO A 1 107 ? 5.230 -21.636 -7.410 1.00 45.03 107 PRO A O 1
ATOM 834 N N . SER A 1 108 ? 3.667 -22.139 -5.847 1.00 54.19 108 SER A N 1
ATOM 835 C CA . SER A 1 108 ? 3.076 -20.810 -5.611 1.00 54.19 108 SER A CA 1
ATOM 836 C C . SER A 1 108 ? 4.114 -19.686 -5.502 1.00 54.19 108 SER A C 1
ATOM 838 O O . SER A 1 108 ? 3.892 -18.591 -6.013 1.00 54.19 108 SER A O 1
ATOM 840 N N . SER A 1 109 ? 5.283 -19.986 -4.937 1.00 58.12 109 SER A N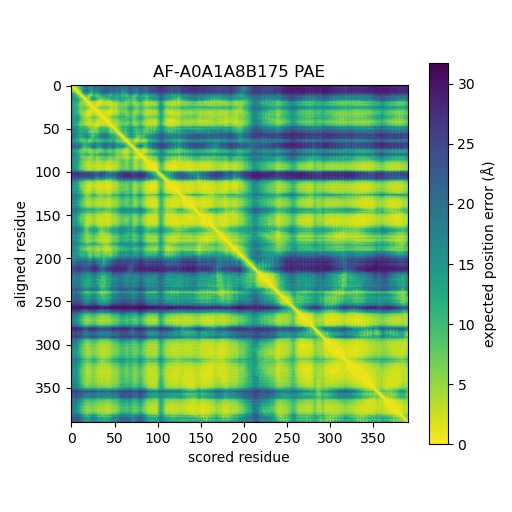 1
ATOM 841 C CA . SER A 1 109 ? 6.364 -19.035 -4.674 1.00 58.12 109 SER A CA 1
ATOM 842 C C . SER A 1 109 ? 7.018 -18.397 -5.908 1.00 58.12 109 SER A C 1
ATOM 844 O O . SER A 1 109 ? 7.635 -17.340 -5.773 1.00 58.12 109 SER A O 1
ATOM 846 N N . LYS A 1 110 ? 6.899 -18.982 -7.113 1.00 63.84 110 LYS A N 1
ATOM 847 C CA . LYS A 1 110 ? 7.542 -18.433 -8.330 1.00 63.84 110 LYS A CA 1
ATOM 848 C C . LYS A 1 110 ? 6.795 -17.252 -8.955 1.00 63.84 110 LYS A C 1
ATOM 850 O O . LYS A 1 110 ? 7.421 -16.447 -9.633 1.00 63.84 110 LYS A O 1
ATOM 855 N N . SER A 1 111 ? 5.481 -17.151 -8.751 1.00 75.81 111 SER A N 1
ATOM 856 C CA . SER A 1 111 ? 4.663 -16.043 -9.280 1.00 75.81 111 SER A CA 1
ATOM 857 C C . SER A 1 111 ? 4.582 -14.848 -8.337 1.00 75.81 111 SER A C 1
ATOM 859 O O . SER A 1 111 ? 4.159 -13.766 -8.736 1.00 75.81 111 SER A O 1
ATOM 861 N N . ASP A 1 112 ? 4.969 -15.030 -7.079 1.00 84.12 112 ASP A N 1
ATOM 862 C CA . ASP A 1 112 ? 4.804 -13.999 -6.067 1.00 84.12 112 ASP A CA 1
ATOM 863 C C . ASP A 1 112 ? 5.572 -12.692 -6.344 1.00 84.12 112 ASP A C 1
ATOM 865 O O . ASP A 1 112 ? 4.979 -11.637 -6.125 1.00 84.12 112 ASP A O 1
ATOM 869 N N . PRO A 1 113 ? 6.809 -12.692 -6.889 1.00 85.00 113 PRO A N 1
ATOM 870 C CA . PRO A 1 113 ? 7.479 -11.447 -7.273 1.00 85.00 113 PRO A CA 1
ATOM 871 C C . PRO A 1 113 ? 6.690 -10.672 -8.334 1.00 85.00 113 PRO A C 1
ATOM 873 O O . PRO A 1 113 ? 6.566 -9.456 -8.249 1.00 85.00 113 PRO A O 1
ATOM 876 N N . GLN A 1 114 ? 6.096 -11.374 -9.308 1.00 86.25 114 GLN A N 1
ATOM 877 C CA . GLN A 1 114 ? 5.262 -10.745 -10.336 1.00 86.25 114 GLN A CA 1
ATOM 878 C C . GLN A 1 114 ? 3.959 -10.196 -9.750 1.00 86.25 114 GLN A C 1
ATOM 880 O O . GLN A 1 114 ? 3.548 -9.095 -10.110 1.00 86.25 114 GLN A O 1
ATOM 885 N N . ARG A 1 115 ? 3.321 -10.927 -8.825 1.00 89.50 115 ARG A N 1
ATOM 886 C CA . ARG A 1 115 ? 2.126 -10.443 -8.117 1.00 89.50 115 ARG A CA 1
ATOM 887 C C . ARG A 1 115 ? 2.438 -9.219 -7.266 1.00 89.50 115 ARG A C 1
ATOM 889 O O . ARG A 1 115 ? 1.658 -8.273 -7.275 1.00 89.50 115 ARG A O 1
ATOM 896 N N . LEU A 1 116 ? 3.574 -9.214 -6.572 1.00 90.81 116 LEU A N 1
ATOM 897 C CA . LEU A 1 116 ? 4.002 -8.077 -5.767 1.00 90.81 116 LEU A CA 1
ATOM 898 C C . LEU A 1 116 ? 4.289 -6.848 -6.637 1.00 90.81 116 LEU A C 1
ATOM 900 O O . LEU A 1 116 ? 3.768 -5.768 -6.357 1.00 90.81 116 LEU A O 1
ATOM 904 N N . ALA A 1 117 ? 5.038 -7.017 -7.729 1.00 89.81 117 ALA A N 1
ATOM 905 C CA . ALA A 1 117 ? 5.299 -5.948 -8.687 1.00 89.81 117 ALA A CA 1
ATOM 906 C C . ALA A 1 117 ? 3.996 -5.400 -9.288 1.00 89.81 117 ALA A C 1
ATOM 908 O O . ALA A 1 117 ? 3.788 -4.187 -9.308 1.00 89.81 117 ALA A O 1
ATOM 909 N N . ALA A 1 118 ? 3.081 -6.279 -9.716 1.00 91.44 118 ALA A N 1
ATOM 910 C CA . ALA A 1 118 ? 1.785 -5.881 -10.260 1.00 91.44 118 ALA A CA 1
ATOM 911 C C . ALA A 1 118 ? 0.942 -5.111 -9.233 1.00 91.44 118 ALA A C 1
ATOM 913 O O . ALA A 1 118 ? 0.384 -4.065 -9.568 1.00 91.44 118 ALA A O 1
ATOM 914 N N . LEU A 1 119 ? 0.893 -5.578 -7.980 1.00 92.31 119 LEU A N 1
ATOM 915 C CA . LEU A 1 119 ? 0.190 -4.902 -6.889 1.00 92.31 119 LEU A CA 1
ATOM 916 C C . LEU A 1 119 ? 0.773 -3.504 -6.637 1.00 92.31 119 LEU A C 1
ATOM 918 O O . LEU A 1 119 ? 0.025 -2.532 -6.552 1.00 92.31 119 LEU A O 1
ATOM 922 N N . HIS A 1 120 ? 2.100 -3.373 -6.598 1.00 89.44 120 HIS A N 1
ATOM 923 C CA . HIS A 1 120 ? 2.762 -2.076 -6.450 1.00 89.44 120 HIS A CA 1
ATOM 924 C C . HIS A 1 120 ? 2.516 -1.134 -7.630 1.00 89.44 120 HIS A C 1
ATOM 926 O O . HIS A 1 120 ? 2.299 0.060 -7.413 1.00 89.44 120 HIS A O 1
ATOM 932 N N . CYS A 1 121 ? 2.532 -1.629 -8.870 1.00 88.56 121 CYS A N 1
ATOM 933 C CA . CYS A 1 121 ? 2.169 -0.831 -10.041 1.00 88.56 121 CYS A CA 1
ATOM 934 C C . CYS A 1 121 ? 0.730 -0.311 -9.925 1.00 88.56 121 CYS A C 1
ATOM 936 O O . CYS A 1 121 ? 0.492 0.885 -10.089 1.00 88.56 121 CYS A O 1
ATOM 938 N N . LEU A 1 122 ? -0.215 -1.187 -9.579 1.00 90.75 122 LEU A N 1
ATOM 939 C CA . LEU A 1 122 ? -1.621 -0.828 -9.417 1.00 90.75 122 LEU A CA 1
ATOM 940 C C . LEU A 1 122 ? -1.834 0.216 -8.306 1.00 90.75 122 LEU A C 1
ATOM 942 O O . LEU A 1 122 ? -2.577 1.172 -8.500 1.00 90.75 122 LEU A O 1
ATOM 946 N N . LEU A 1 123 ? -1.166 0.065 -7.159 1.00 89.12 123 LEU A N 1
ATOM 947 C CA . LEU A 1 123 ? -1.395 0.916 -5.985 1.00 89.12 123 LEU A CA 1
ATOM 948 C C . LEU A 1 123 ? -0.605 2.220 -5.985 1.00 89.12 123 LEU A C 1
ATOM 950 O O . LEU A 1 123 ? -1.112 3.237 -5.518 1.00 89.12 123 LEU A O 1
ATOM 954 N N . VAL A 1 124 ? 0.642 2.203 -6.454 1.00 85.12 124 VAL A N 1
ATOM 955 C CA . VAL A 1 124 ? 1.542 3.360 -6.343 1.00 85.12 124 VAL A CA 1
ATOM 956 C C . VAL A 1 124 ? 1.592 4.155 -7.644 1.00 85.12 124 VAL A C 1
ATOM 958 O O . VAL A 1 124 ? 1.594 5.381 -7.592 1.00 85.12 124 VAL A O 1
ATOM 961 N N . TYR A 1 125 ? 1.599 3.485 -8.800 1.00 80.06 125 TYR A N 1
ATOM 962 C CA . TYR A 1 125 ? 1.658 4.158 -10.102 1.00 80.06 125 TYR A CA 1
ATOM 963 C C . TYR A 1 125 ? 0.268 4.497 -10.654 1.00 80.06 125 TYR A C 1
ATOM 965 O O . TYR A 1 125 ? 0.077 5.595 -11.161 1.00 80.06 125 TYR A O 1
ATOM 973 N N . MET A 1 126 ? -0.707 3.591 -10.520 1.00 83.31 126 MET A N 1
ATOM 974 C CA . MET A 1 126 ? -2.078 3.779 -11.033 1.00 83.31 126 MET A CA 1
ATOM 975 C C . MET A 1 126 ? -3.105 4.171 -9.962 1.00 83.31 126 MET A C 1
ATOM 977 O O . MET A 1 126 ? -4.282 4.343 -10.271 1.00 83.31 126 MET A O 1
ATOM 981 N N . GLY A 1 127 ? -2.685 4.291 -8.700 1.00 73.88 127 GLY A N 1
ATOM 982 C CA . GLY A 1 127 ? -3.588 4.317 -7.544 1.00 73.88 127 GLY A CA 1
ATOM 983 C C . GLY A 1 127 ? -4.494 5.543 -7.412 1.00 73.88 127 GLY A C 1
ATOM 984 O O . GLY A 1 127 ? -5.258 5.618 -6.453 1.00 73.88 127 GLY A O 1
ATOM 985 N N . ASP A 1 128 ? -4.423 6.510 -8.327 1.00 74.75 128 ASP A N 1
ATOM 986 C CA . ASP A 1 128 ? -5.306 7.682 -8.330 1.00 74.75 128 ASP A CA 1
ATOM 987 C C . ASP A 1 128 ? -6.746 7.353 -8.757 1.00 74.75 128 ASP A C 1
ATOM 989 O O . ASP A 1 128 ? -7.647 8.149 -8.497 1.00 74.75 128 ASP A O 1
ATOM 993 N N . ASP A 1 129 ? -6.985 6.172 -9.340 1.00 82.31 129 ASP A N 1
ATOM 994 C CA . ASP A 1 129 ? -8.330 5.683 -9.657 1.00 82.31 129 ASP A CA 1
ATOM 995 C C . ASP A 1 129 ? -8.974 4.962 -8.448 1.00 82.31 129 ASP A C 1
ATOM 997 O O . ASP A 1 129 ? -8.574 3.840 -8.113 1.00 82.31 129 ASP A O 1
ATOM 1001 N N . PRO A 1 130 ? -10.014 5.535 -7.807 1.00 80.12 130 PRO A N 1
ATOM 1002 C CA . PRO A 1 130 ? -10.704 4.886 -6.690 1.00 80.12 130 PRO A CA 1
ATOM 1003 C C . PRO A 1 130 ? -11.388 3.570 -7.091 1.00 80.12 130 PRO A C 1
ATOM 1005 O O . PRO A 1 130 ? -11.526 2.672 -6.260 1.00 80.12 130 PRO A O 1
ATOM 1008 N N . ASN A 1 131 ? -11.771 3.399 -8.363 1.00 86.50 131 ASN A N 1
ATOM 1009 C CA . ASN A 1 131 ? -12.345 2.135 -8.834 1.00 86.50 131 ASN A CA 1
ATOM 1010 C C . ASN A 1 131 ? -11.303 1.013 -8.850 1.00 86.50 131 ASN A C 1
ATOM 1012 O O . ASN A 1 131 ? -11.648 -0.161 -8.708 1.00 86.50 131 ASN A O 1
ATOM 1016 N N . LEU A 1 132 ? -10.029 1.359 -9.042 1.00 89.06 132 LEU A N 1
ATOM 1017 C CA . LEU A 1 132 ? -8.937 0.398 -9.012 1.00 89.06 132 LEU A CA 1
ATOM 1018 C C . LEU A 1 132 ? -8.661 -0.069 -7.582 1.00 89.06 132 LEU A C 1
ATOM 1020 O O . LEU A 1 132 ? -8.519 -1.271 -7.368 1.00 89.06 132 LEU A O 1
ATOM 1024 N N . GLU A 1 133 ? -8.672 0.852 -6.609 1.00 88.62 133 GLU A N 1
ATOM 1025 C CA . GLU A 1 133 ? -8.574 0.524 -5.177 1.00 88.62 133 GLU A CA 1
ATOM 1026 C C . GLU A 1 133 ? -9.675 -0.480 -4.783 1.00 88.62 133 GLU A C 1
ATOM 1028 O O . GLU A 1 133 ? -9.370 -1.526 -4.211 1.00 88.62 133 GLU A O 1
ATOM 1033 N N . LEU A 1 134 ? -10.928 -0.240 -5.196 1.00 88.88 134 LEU A N 1
ATOM 1034 C CA . LEU A 1 134 ? -12.051 -1.158 -4.955 1.00 88.88 134 LEU A CA 1
ATOM 1035 C C . LEU A 1 134 ? -11.846 -2.541 -5.590 1.00 88.88 134 LEU A C 1
ATOM 1037 O O . LEU A 1 134 ? -12.035 -3.550 -4.918 1.00 88.88 134 LEU A O 1
ATOM 1041 N N . LYS A 1 135 ? -11.399 -2.619 -6.850 1.00 92.12 135 LYS A N 1
ATOM 1042 C CA . LYS A 1 135 ? -11.120 -3.908 -7.520 1.00 92.12 135 LYS A CA 1
ATOM 1043 C C . LYS A 1 135 ? -10.022 -4.716 -6.825 1.00 92.12 135 LYS A C 1
ATOM 1045 O O . LYS A 1 135 ? -10.060 -5.947 -6.847 1.00 92.12 135 LYS A O 1
ATOM 1050 N N . ILE A 1 136 ? -9.031 -4.041 -6.241 1.00 93.12 136 ILE A N 1
ATOM 1051 C CA . ILE A 1 136 ? -7.965 -4.690 -5.467 1.00 93.12 136 ILE A CA 1
ATOM 1052 C C . ILE A 1 136 ? -8.515 -5.176 -4.127 1.00 93.12 136 ILE A C 1
ATOM 1054 O O . ILE A 1 136 ? -8.220 -6.299 -3.729 1.00 93.12 136 ILE A O 1
ATOM 1058 N N . ILE A 1 137 ? -9.359 -4.385 -3.460 1.00 91.88 137 ILE A N 1
ATOM 1059 C CA . ILE A 1 137 ? -10.042 -4.807 -2.230 1.00 91.88 137 ILE A CA 1
ATOM 1060 C C . ILE A 1 137 ? -10.929 -6.030 -2.490 1.00 91.88 137 ILE A C 1
ATOM 1062 O O . ILE A 1 137 ? -10.860 -6.999 -1.739 1.00 91.88 137 ILE A O 1
ATOM 1066 N N . GLU A 1 138 ? -11.707 -6.039 -3.574 1.00 91.00 138 GLU A N 1
ATOM 1067 C CA . GLU A 1 138 ? -12.501 -7.204 -3.981 1.00 91.00 138 GLU A CA 1
ATOM 1068 C C . GLU A 1 138 ? -11.624 -8.449 -4.155 1.00 91.00 138 GLU A C 1
ATOM 1070 O O . GLU A 1 138 ? -11.963 -9.518 -3.642 1.00 91.00 138 GLU A O 1
ATOM 1075 N N . TRP A 1 139 ? -10.471 -8.294 -4.817 1.00 91.88 139 TRP A N 1
ATOM 1076 C CA . TRP A 1 139 ? -9.484 -9.360 -4.971 1.00 91.88 139 TRP A CA 1
ATOM 1077 C C . TRP A 1 139 ? -8.926 -9.840 -3.624 1.00 91.88 139 TRP A C 1
ATOM 1079 O O . TRP A 1 139 ? -8.823 -11.049 -3.430 1.00 91.88 139 TRP A O 1
ATOM 1089 N N . LEU A 1 140 ? -8.627 -8.947 -2.674 1.00 92.25 140 LEU A N 1
ATOM 1090 C CA . LEU A 1 140 ? -8.200 -9.323 -1.318 1.00 92.25 140 LEU A CA 1
ATOM 1091 C C . LEU A 1 140 ? -9.287 -10.113 -0.580 1.00 92.25 140 LEU A C 1
ATOM 1093 O O . LEU A 1 140 ? -8.982 -11.103 0.084 1.00 92.25 140 LEU A O 1
ATOM 1097 N N . CYS A 1 141 ? -10.555 -9.717 -0.723 1.00 88.62 141 CYS A N 1
ATOM 1098 C CA . CYS A 1 141 ? -11.677 -10.456 -0.148 1.00 88.62 141 CYS A CA 1
ATOM 1099 C C . CYS A 1 141 ? -11.812 -11.866 -0.748 1.00 88.62 141 CYS A C 1
ATOM 1101 O O . CYS A 1 141 ? -12.257 -12.774 -0.052 1.00 88.62 141 CYS A O 1
ATOM 1103 N N . ASP A 1 142 ? -11.460 -12.060 -2.024 1.00 87.25 142 ASP A N 1
ATOM 1104 C CA . ASP A 1 142 ? -11.418 -13.385 -2.668 1.00 87.25 142 ASP A CA 1
ATOM 1105 C C . ASP A 1 142 ? -10.170 -14.202 -2.296 1.00 87.25 142 ASP A C 1
ATOM 1107 O O . ASP A 1 142 ? -10.212 -15.430 -2.292 1.00 87.25 142 ASP A O 1
ATOM 1111 N N . ASN A 1 143 ? -9.061 -13.539 -1.960 1.00 84.38 143 ASN A N 1
ATOM 1112 C CA . ASN A 1 143 ? -7.747 -14.153 -1.758 1.00 84.38 143 ASN A CA 1
ATOM 1113 C C . ASN A 1 143 ? -7.271 -13.976 -0.313 1.00 84.38 143 ASN A C 1
ATOM 1115 O O . ASN A 1 143 ? -6.245 -13.357 -0.042 1.00 84.38 143 ASN A O 1
ATOM 1119 N N . MET A 1 144 ? -8.029 -14.540 0.631 1.00 75.75 144 MET A N 1
ATOM 1120 C CA . MET A 1 144 ? -7.768 -14.349 2.062 1.00 75.75 144 MET A CA 1
ATOM 1121 C C . MET A 1 144 ? -6.505 -15.053 2.577 1.00 75.75 144 MET A C 1
ATOM 1123 O O . MET A 1 144 ? -5.970 -14.654 3.609 1.00 75.75 144 MET A O 1
ATOM 1127 N N . ASN A 1 145 ? -6.010 -16.082 1.886 1.00 77.88 145 ASN A N 1
ATOM 1128 C CA . ASN A 1 145 ? -4.818 -16.805 2.326 1.00 77.88 145 ASN A CA 1
ATOM 1129 C C . ASN A 1 145 ? -3.549 -15.972 2.071 1.00 77.88 145 ASN A C 1
ATOM 1131 O O . ASN A 1 145 ? -3.358 -15.507 0.942 1.00 77.88 145 ASN A O 1
ATOM 1135 N N . PRO A 1 146 ? -2.661 -15.798 3.070 1.00 72.25 146 PRO A N 1
ATOM 1136 C CA . PRO A 1 146 ? -1.379 -15.137 2.857 1.00 72.25 146 PRO A CA 1
ATOM 1137 C C . PRO A 1 146 ? -0.561 -15.865 1.789 1.00 72.25 146 PRO A C 1
ATOM 1139 O O . PRO A 1 146 ? -0.558 -17.097 1.734 1.00 72.25 146 PRO A O 1
ATOM 1142 N N . PHE A 1 147 ? 0.169 -15.113 0.964 1.00 79.81 147 PHE A N 1
ATOM 1143 C CA . PHE A 1 147 ? 1.223 -15.715 0.159 1.00 79.81 147 PHE A CA 1
ATOM 1144 C C . PHE A 1 147 ? 2.386 -16.112 1.068 1.00 79.81 147 PHE A C 1
ATOM 1146 O O . PHE A 1 147 ? 2.641 -15.492 2.102 1.00 79.81 147 PHE A O 1
ATOM 1153 N N . GLU A 1 148 ? 3.132 -17.139 0.669 1.00 76.00 148 GLU A N 1
ATOM 1154 C CA . GLU A 1 148 ? 4.311 -17.582 1.423 1.00 76.00 148 GLU A CA 1
ATOM 1155 C C . GLU A 1 148 ? 5.366 -16.464 1.503 1.00 76.00 148 GLU A C 1
ATOM 1157 O O . GLU A 1 148 ? 6.040 -16.262 2.521 1.00 76.00 148 GLU A O 1
ATOM 1162 N N . SER A 1 149 ? 5.487 -15.688 0.426 1.00 83.31 149 SER A N 1
ATOM 1163 C CA . SER A 1 149 ? 6.545 -14.700 0.272 1.00 83.31 149 SER A CA 1
ATOM 1164 C C . SER A 1 149 ? 6.209 -13.296 0.782 1.00 83.31 149 SER A C 1
ATOM 1166 O O . SER A 1 149 ? 7.137 -12.596 1.190 1.00 83.31 149 SER A O 1
ATOM 1168 N N . PHE A 1 150 ? 4.941 -12.884 0.867 1.00 87.06 150 PHE A N 1
ATOM 1169 C CA . PHE A 1 150 ? 4.535 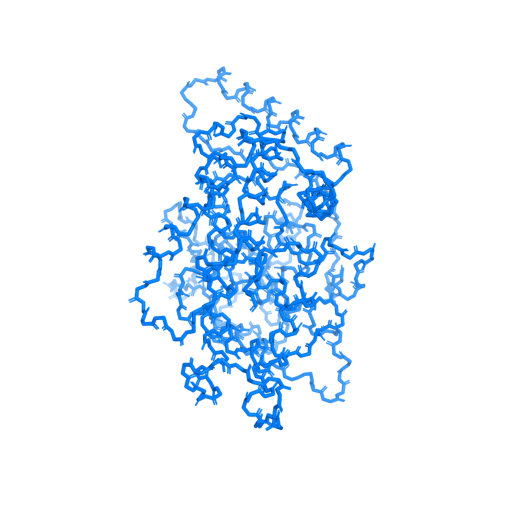-11.572 1.399 1.00 87.06 150 PHE A CA 1
ATOM 1170 C C . PHE A 1 150 ? 3.062 -11.551 1.835 1.00 87.06 150 PHE A C 1
ATOM 1172 O O . PHE A 1 150 ? 2.270 -12.408 1.449 1.00 87.06 150 PHE A O 1
ATOM 1179 N N . ASP A 1 151 ? 2.692 -10.559 2.646 1.00 89.31 151 ASP A N 1
ATOM 1180 C CA . ASP A 1 151 ? 1.324 -10.389 3.137 1.00 89.31 151 ASP A CA 1
ATOM 1181 C C . ASP A 1 151 ? 0.567 -9.377 2.266 1.00 89.31 151 ASP A C 1
ATOM 1183 O O . ASP A 1 151 ? 0.912 -8.199 2.241 1.00 89.31 151 ASP A O 1
ATOM 1187 N N . GLN A 1 152 ? -0.468 -9.818 1.547 1.00 90.94 152 GLN A N 1
ATOM 1188 C CA . GLN A 1 152 ? -1.152 -8.986 0.549 1.00 90.94 152 GLN A CA 1
ATOM 1189 C C . GLN A 1 152 ? -1.925 -7.820 1.164 1.00 90.94 152 GLN A C 1
ATOM 1191 O O . GLN A 1 152 ? -1.971 -6.742 0.578 1.00 90.94 152 GLN A O 1
ATOM 1196 N N . VAL A 1 153 ? -2.543 -8.028 2.329 1.00 92.12 153 VAL A N 1
ATOM 1197 C CA . VAL A 1 153 ? -3.322 -6.988 3.016 1.00 92.12 153 VAL A CA 1
ATOM 1198 C C . VAL A 1 153 ? -2.374 -5.951 3.604 1.00 92.12 153 VAL A C 1
ATOM 1200 O O . VAL A 1 153 ? -2.601 -4.749 3.467 1.00 92.12 153 VAL A O 1
ATOM 1203 N N . GLN A 1 154 ? -1.282 -6.402 4.223 1.00 91.06 154 GLN A N 1
ATOM 1204 C CA . GLN A 1 154 ? -0.253 -5.512 4.744 1.00 91.06 154 GLN A CA 1
ATOM 1205 C C . GLN A 1 154 ? 0.394 -4.697 3.619 1.00 91.06 154 GLN A C 1
ATOM 1207 O O . GLN A 1 154 ? 0.554 -3.484 3.752 1.00 91.06 154 GLN A O 1
ATOM 1212 N N . GLU A 1 155 ? 0.718 -5.346 2.501 1.00 92.06 155 GLU A N 1
ATOM 1213 C CA . GLU A 1 155 ? 1.284 -4.700 1.320 1.00 92.06 155 GLU A CA 1
ATOM 1214 C C . GLU A 1 155 ? 0.320 -3.679 0.713 1.00 92.06 155 GLU A C 1
ATOM 1216 O O . GLU A 1 155 ? 0.708 -2.545 0.443 1.00 92.06 155 GLU A O 1
ATOM 1221 N N . PHE A 1 156 ? -0.964 -4.031 0.593 1.00 93.19 156 PHE A N 1
ATOM 1222 C CA . PHE A 1 156 ? -2.003 -3.115 0.131 1.00 93.19 156 PHE A CA 1
ATOM 1223 C C . PHE A 1 156 ? -2.053 -1.832 0.966 1.00 93.19 156 PHE A C 1
ATOM 1225 O O . PHE A 1 156 ? -2.076 -0.727 0.415 1.00 93.19 156 PHE A O 1
ATOM 1232 N N . ILE A 1 157 ? -2.023 -1.969 2.294 1.00 91.75 157 ILE A N 1
ATOM 1233 C CA . ILE A 1 157 ? -2.011 -0.832 3.214 1.00 91.75 157 ILE A CA 1
ATOM 1234 C C . ILE A 1 157 ? -0.740 0.003 3.013 1.00 91.75 157 ILE A C 1
ATOM 1236 O O . ILE A 1 157 ? -0.829 1.215 2.813 1.00 91.75 157 ILE A O 1
ATOM 1240 N N . LEU A 1 158 ? 0.439 -0.620 3.049 1.00 90.75 158 LEU A N 1
ATOM 1241 C CA . LEU A 1 158 ? 1.722 0.086 2.995 1.00 90.75 158 LEU A CA 1
ATOM 1242 C C . LEU A 1 158 ? 1.951 0.794 1.656 1.00 90.75 158 LEU A C 1
ATOM 1244 O O . LEU A 1 158 ? 2.322 1.969 1.653 1.00 90.75 158 LEU A O 1
ATOM 1248 N N . ALA A 1 159 ? 1.667 0.137 0.533 1.00 90.25 159 ALA A N 1
ATOM 1249 C CA . ALA A 1 159 ? 1.783 0.734 -0.793 1.00 90.25 159 ALA A CA 1
ATOM 1250 C C . ALA A 1 159 ? 0.796 1.904 -0.981 1.00 90.25 159 ALA A C 1
ATOM 1252 O O . ALA A 1 159 ? 1.172 2.964 -1.491 1.00 90.25 159 ALA A O 1
ATOM 1253 N N . SER A 1 160 ? -0.443 1.766 -0.496 1.00 90.06 160 SER A N 1
ATOM 1254 C CA . SER A 1 160 ? -1.446 2.841 -0.551 1.00 90.06 160 SER A CA 1
ATOM 1255 C C . SER A 1 160 ? -1.054 4.051 0.302 1.00 90.06 160 SER A C 1
ATOM 1257 O O . SER A 1 160 ? -1.222 5.198 -0.119 1.00 90.06 160 SER A O 1
ATOM 1259 N N . LEU A 1 161 ? -0.493 3.821 1.492 1.00 89.31 161 LEU A N 1
ATOM 1260 C CA . LEU A 1 161 ? 0.036 4.886 2.348 1.00 89.31 161 LEU A CA 1
ATOM 1261 C C . LEU A 1 161 ? 1.256 5.557 1.718 1.00 89.31 161 LEU A C 1
ATOM 1263 O O . LEU A 1 161 ? 1.364 6.785 1.737 1.00 89.31 161 LEU A O 1
ATOM 1267 N N . TYR A 1 162 ? 2.151 4.766 1.125 1.00 86.50 162 TYR A N 1
ATOM 1268 C CA . TYR A 1 162 ? 3.324 5.271 0.426 1.00 86.50 162 TYR A CA 1
ATOM 1269 C C . TYR A 1 162 ? 2.942 6.240 -0.694 1.00 86.50 162 TYR A C 1
ATOM 1271 O O . TYR A 1 162 ? 3.572 7.290 -0.813 1.00 86.50 162 TYR A O 1
ATOM 1279 N N . ARG A 1 163 ? 1.865 5.979 -1.446 1.00 84.81 163 ARG A N 1
ATOM 1280 C CA . ARG A 1 163 ? 1.374 6.896 -2.492 1.00 84.81 163 ARG A CA 1
ATOM 1281 C C . ARG A 1 163 ? 1.092 8.310 -1.968 1.00 84.81 163 ARG A C 1
ATOM 1283 O O . ARG A 1 163 ? 1.482 9.289 -2.599 1.00 84.81 163 ARG A O 1
ATOM 1290 N N . ILE A 1 164 ? 0.490 8.450 -0.785 1.00 81.50 164 ILE A N 1
ATOM 1291 C CA . ILE A 1 164 ? 0.201 9.773 -0.186 1.00 81.50 164 ILE A CA 1
ATOM 1292 C C . ILE A 1 164 ? 1.482 10.551 0.126 1.00 81.50 164 ILE A C 1
ATOM 1294 O O . ILE A 1 164 ? 1.525 11.787 0.088 1.00 81.50 164 ILE A O 1
ATOM 1298 N N . VAL A 1 165 ? 2.525 9.812 0.475 1.00 79.12 165 VAL A N 1
ATOM 1299 C CA . VAL A 1 165 ? 3.816 10.322 0.920 1.00 79.12 165 VAL A CA 1
ATOM 1300 C C . VAL A 1 165 ? 4.725 10.630 -0.281 1.00 79.12 165 VAL A C 1
ATOM 1302 O O . VAL A 1 165 ? 5.452 11.629 -0.263 1.00 79.12 165 VAL A O 1
ATOM 1305 N N . TYR A 1 166 ? 4.636 9.813 -1.332 1.00 72.50 166 TYR A N 1
ATOM 1306 C CA . TYR A 1 166 ? 5.493 9.777 -2.518 1.00 72.50 166 TYR A CA 1
ATOM 1307 C C . TYR A 1 166 ? 5.680 11.144 -3.191 1.00 72.50 166 TYR A C 1
ATOM 1309 O O . TYR A 1 166 ? 6.802 11.538 -3.523 1.00 72.50 166 TYR A O 1
ATOM 1317 N N . GLU A 1 167 ? 4.606 11.917 -3.351 1.00 67.75 167 GLU A N 1
ATOM 1318 C CA . GLU A 1 167 ? 4.686 13.225 -4.010 1.00 67.75 167 GLU A CA 1
ATOM 1319 C C . GLU A 1 167 ? 5.294 14.324 -3.128 1.00 67.75 167 GLU A C 1
ATOM 1321 O O . GLU A 1 167 ? 5.704 15.377 -3.625 1.00 67.75 167 GLU A O 1
ATOM 1326 N N . LYS A 1 168 ? 5.316 14.127 -1.803 1.00 70.62 168 LYS A N 1
ATOM 1327 C CA . LYS A 1 168 ? 5.587 15.203 -0.839 1.00 70.62 168 LYS A CA 1
ATOM 1328 C C . LYS A 1 168 ? 7.070 15.388 -0.556 1.00 70.62 168 LYS A C 1
ATOM 1330 O O . LYS A 1 168 ? 7.525 16.530 -0.467 1.00 70.62 168 LYS A O 1
ATOM 1335 N N . CYS A 1 169 ? 7.819 14.302 -0.387 1.00 70.00 169 CYS A N 1
ATOM 1336 C CA . CYS A 1 169 ? 9.263 14.352 -0.167 1.00 70.00 169 CYS A CA 1
ATOM 1337 C C . CYS A 1 169 ? 9.885 12.996 -0.482 1.00 70.00 169 CYS A C 1
ATOM 1339 O O . CYS A 1 169 ? 9.440 11.984 0.047 1.00 70.00 169 CYS A O 1
ATOM 1341 N N . LEU A 1 170 ? 10.949 13.004 -1.285 1.00 67.31 170 LEU A N 1
ATOM 1342 C CA . LEU A 1 170 ? 11.668 11.793 -1.672 1.00 67.31 170 LEU A CA 1
ATOM 1343 C C . LEU A 1 170 ? 12.150 11.032 -0.451 1.00 67.31 170 LEU A C 1
ATOM 1345 O O . LEU A 1 170 ? 11.756 9.899 -0.282 1.00 67.31 170 LEU A O 1
ATOM 1349 N N . SER A 1 171 ? 12.837 11.707 0.474 1.00 73.19 171 SER A N 1
ATOM 1350 C CA . SER A 1 171 ? 13.434 11.077 1.656 1.00 73.19 171 SER A CA 1
ATOM 1351 C C . SER A 1 171 ? 12.455 10.450 2.653 1.00 73.19 171 SER A C 1
ATOM 1353 O O . SER A 1 171 ? 12.902 9.932 3.675 1.00 73.19 171 SER A O 1
ATOM 1355 N N . LEU A 1 172 ? 11.142 10.579 2.446 1.00 78.44 172 LEU A N 1
ATOM 1356 C CA . LEU A 1 172 ? 10.167 9.882 3.280 1.00 78.44 172 LEU A CA 1
ATOM 1357 C C . LEU A 1 172 ? 10.172 8.371 3.010 1.00 78.44 172 LEU A C 1
ATOM 1359 O O . LEU A 1 172 ? 9.824 7.613 3.907 1.00 78.44 172 LEU A O 1
ATOM 1363 N N . ASP A 1 173 ? 10.620 7.935 1.834 1.00 76.81 173 ASP A N 1
ATOM 1364 C CA . ASP A 1 173 ? 10.768 6.524 1.464 1.00 76.81 173 ASP A CA 1
ATOM 1365 C C . ASP A 1 173 ? 11.762 5.741 2.342 1.00 76.81 173 ASP A C 1
ATOM 1367 O O . ASP A 1 173 ? 11.554 4.570 2.658 1.00 76.81 173 ASP A O 1
ATOM 1371 N N . LYS A 1 174 ? 12.818 6.413 2.803 1.00 77.94 174 LYS A N 1
ATOM 1372 C CA . LYS A 1 174 ? 13.820 5.864 3.720 1.00 77.94 174 LYS A CA 1
ATOM 1373 C C . LYS A 1 174 ? 13.341 5.838 5.172 1.00 77.94 174 LYS A C 1
ATOM 1375 O O . LYS A 1 174 ? 13.935 5.150 5.995 1.00 77.94 174 LYS A O 1
ATOM 1380 N N . VAL A 1 175 ? 12.304 6.606 5.508 1.00 84.75 175 VAL A N 1
ATOM 1381 C CA . VAL A 1 175 ? 11.887 6.868 6.897 1.00 84.75 175 VAL A CA 1
ATOM 1382 C C . VAL A 1 175 ? 10.542 6.224 7.227 1.00 84.75 175 VAL A C 1
ATOM 1384 O O . VAL A 1 175 ? 10.299 5.906 8.390 1.00 84.75 175 VAL A O 1
ATOM 1387 N N . LEU A 1 176 ? 9.679 5.992 6.241 1.00 87.12 176 LEU A N 1
ATOM 1388 C CA . LEU A 1 176 ? 8.395 5.313 6.406 1.00 87.12 176 LEU A CA 1
ATOM 1389 C C . LEU A 1 176 ? 8.430 3.920 5.768 1.00 87.12 176 LEU A C 1
ATOM 1391 O O . LEU A 1 176 ? 9.067 3.742 4.729 1.00 87.12 176 LEU A O 1
ATOM 1395 N N . PRO A 1 177 ? 7.762 2.921 6.370 1.00 85.56 177 PRO A N 1
ATOM 1396 C CA . PRO A 1 177 ? 7.595 1.626 5.733 1.00 85.56 177 PRO A CA 1
ATOM 1397 C C . PRO A 1 177 ? 6.703 1.779 4.499 1.00 85.56 177 PRO A C 1
ATOM 1399 O O . PRO A 1 177 ? 5.690 2.476 4.536 1.00 85.56 177 PRO A O 1
ATOM 1402 N N . TYR A 1 178 ? 7.085 1.119 3.411 1.00 84.50 178 TYR A N 1
ATOM 1403 C CA . TYR A 1 178 ? 6.323 1.130 2.162 1.00 84.50 178 TYR A CA 1
ATOM 1404 C C . TYR A 1 178 ? 6.129 -0.266 1.558 1.00 84.50 178 TYR A C 1
ATOM 1406 O O . TYR A 1 178 ? 5.475 -0.374 0.529 1.00 84.50 178 TYR A O 1
ATOM 1414 N N . SER A 1 179 ? 6.689 -1.306 2.190 1.00 88.00 179 SER A N 1
ATOM 1415 C CA . SER A 1 179 ? 6.471 -2.704 1.823 1.00 88.00 179 SER A CA 1
ATOM 1416 C C . SER A 1 179 ? 6.524 -3.619 3.041 1.00 88.00 179 SER A C 1
ATOM 1418 O O . SER A 1 179 ? 7.278 -3.368 3.990 1.00 88.00 179 SER A O 1
ATOM 1420 N N . SER A 1 180 ? 5.728 -4.687 2.993 1.00 86.12 180 SER A N 1
ATOM 1421 C CA . SER A 1 180 ? 5.655 -5.743 4.009 1.00 86.12 180 SER A CA 1
ATOM 1422 C C . SER A 1 180 ? 6.962 -6.538 4.135 1.00 86.12 180 SER A C 1
ATOM 1424 O O . SER A 1 180 ? 7.244 -7.128 5.180 1.00 86.12 180 SER A O 1
ATOM 1426 N N . ILE A 1 181 ? 7.819 -6.502 3.108 1.00 85.00 181 ILE A N 1
ATOM 1427 C CA . ILE A 1 181 ? 9.103 -7.213 3.081 1.00 85.00 181 ILE A CA 1
ATOM 1428 C C . ILE A 1 181 ? 10.035 -6.748 4.205 1.00 85.00 181 ILE A C 1
ATOM 1430 O O . ILE A 1 181 ? 10.763 -7.557 4.778 1.00 85.00 181 ILE A O 1
ATOM 1434 N N . PHE A 1 182 ? 10.001 -5.462 4.565 1.00 77.75 182 PHE A N 1
ATOM 1435 C CA . PHE A 1 182 ? 10.928 -4.893 5.550 1.00 77.75 182 PHE A CA 1
ATOM 1436 C C . PHE A 1 182 ? 10.711 -5.375 6.984 1.00 77.75 182 PHE A C 1
ATOM 1438 O O . PHE A 1 182 ? 11.599 -5.198 7.822 1.00 77.75 182 PHE A O 1
ATOM 1445 N N . GLU A 1 183 ? 9.550 -5.955 7.283 1.00 72.88 183 GLU A N 1
ATOM 1446 C CA . GLU A 1 183 ? 9.285 -6.555 8.590 1.00 72.88 183 GLU A CA 1
ATOM 1447 C C . GLU A 1 183 ? 9.799 -7.994 8.690 1.00 72.88 183 GLU A C 1
ATOM 1449 O O . GLU A 1 183 ? 9.940 -8.528 9.795 1.00 72.88 183 GLU A O 1
ATOM 1454 N N . LYS A 1 184 ? 10.122 -8.630 7.557 1.00 74.44 184 LYS A N 1
ATOM 1455 C CA . LYS A 1 184 ? 10.632 -9.997 7.551 1.00 74.44 184 LYS A CA 1
ATOM 1456 C C . LYS A 1 184 ? 12.065 -10.039 8.069 1.00 74.44 184 LYS A C 1
ATOM 1458 O O . LYS A 1 184 ? 12.911 -9.229 7.702 1.00 74.44 184 LYS A O 1
ATOM 1463 N N . LYS A 1 185 ? 12.342 -11.034 8.919 1.00 74.00 185 LYS A N 1
ATOM 1464 C CA . LYS A 1 185 ? 13.705 -11.320 9.399 1.00 74.00 185 LYS A CA 1
ATOM 1465 C C . LYS A 1 185 ? 14.631 -11.703 8.247 1.00 74.00 185 LYS A C 1
ATOM 1467 O O . LYS A 1 185 ? 15.780 -11.285 8.229 1.00 74.00 185 LYS A O 1
ATOM 1472 N N . GLU A 1 186 ? 14.101 -12.473 7.303 1.00 77.69 186 GLU A N 1
ATOM 1473 C CA . GLU A 1 186 ? 14.782 -12.907 6.090 1.00 77.69 186 GLU A CA 1
ATOM 1474 C C . GLU A 1 186 ? 13.835 -12.701 4.909 1.00 77.69 186 GLU A C 1
ATOM 1476 O O . GLU A 1 186 ? 12.662 -13.084 4.966 1.00 77.69 186 GLU A O 1
ATOM 1481 N N . VAL A 1 187 ? 14.334 -12.058 3.853 1.00 79.31 187 VAL A N 1
ATOM 1482 C CA . VAL A 1 187 ? 13.572 -11.864 2.619 1.00 79.31 187 VAL A CA 1
ATOM 1483 C C . VAL A 1 187 ? 13.577 -13.187 1.848 1.00 79.31 187 VAL A C 1
ATOM 1485 O O . VAL A 1 187 ? 14.657 -13.722 1.593 1.00 79.31 187 VAL A O 1
ATOM 1488 N N . PRO A 1 188 ? 12.406 -13.734 1.474 1.00 82.69 188 PRO A N 1
ATOM 1489 C CA . PRO A 1 188 ? 12.327 -14.948 0.671 1.00 82.69 188 PRO A CA 1
ATOM 1490 C C . PRO A 1 188 ? 13.164 -14.842 -0.605 1.00 82.69 188 PRO A C 1
ATOM 1492 O O . PRO A 1 188 ? 13.048 -13.861 -1.338 1.00 82.69 188 PRO A O 1
ATOM 1495 N N . VAL A 1 189 ? 13.960 -15.876 -0.898 1.00 80.38 189 VAL A N 1
ATOM 1496 C CA . VAL A 1 189 ? 14.880 -15.905 -2.052 1.00 80.38 189 VAL A CA 1
ATOM 1497 C C . VAL A 1 189 ? 14.155 -15.621 -3.368 1.00 80.38 189 VAL A C 1
ATOM 1499 O O . VAL A 1 189 ? 14.680 -14.904 -4.213 1.00 80.38 189 VAL A O 1
ATOM 1502 N N . CYS A 1 190 ? 12.912 -16.093 -3.518 1.00 79.56 190 CYS A N 1
ATOM 1503 C CA . CYS A 1 190 ? 12.123 -15.828 -4.719 1.00 79.56 190 CYS A CA 1
ATOM 1504 C C . CYS A 1 190 ? 11.896 -14.332 -4.987 1.00 79.56 190 CYS A C 1
ATOM 1506 O O . CYS A 1 190 ? 11.777 -13.961 -6.145 1.00 79.56 190 CYS A O 1
ATOM 1508 N N . LEU A 1 191 ? 11.875 -13.471 -3.961 1.00 82.31 191 LEU A N 1
ATOM 1509 C CA . LEU A 1 191 ? 11.715 -12.018 -4.110 1.00 82.31 191 LEU A CA 1
ATOM 1510 C C . LEU A 1 191 ? 13.036 -11.289 -4.412 1.00 82.31 191 LEU A C 1
ATOM 1512 O O . LEU A 1 191 ? 13.016 -10.105 -4.751 1.00 82.31 191 LEU A O 1
ATOM 1516 N N . LEU A 1 192 ? 14.174 -11.970 -4.258 1.00 77.00 192 LEU A N 1
ATOM 1517 C CA . LEU A 1 192 ? 15.510 -11.421 -4.503 1.00 77.00 192 LEU A CA 1
ATOM 1518 C C . LEU A 1 192 ? 16.012 -11.710 -5.920 1.00 77.00 192 LEU A C 1
ATOM 1520 O O . LEU A 1 192 ? 16.975 -11.091 -6.363 1.00 77.00 192 LEU A O 1
ATOM 1524 N N . GLU A 1 193 ? 15.370 -12.633 -6.631 1.00 74.38 193 GLU A N 1
ATOM 1525 C CA . GLU A 1 193 ? 15.810 -13.099 -7.939 1.00 74.38 193 GLU A CA 1
ATOM 1526 C C . GLU A 1 193 ? 14.718 -12.880 -8.986 1.00 74.38 193 GLU A C 1
ATOM 1528 O O . GLU A 1 193 ? 13.561 -13.252 -8.800 1.00 74.38 193 GLU A O 1
ATOM 1533 N N . ILE A 1 194 ? 15.107 -12.325 -10.131 1.00 68.69 194 ILE A N 1
ATOM 1534 C CA . ILE A 1 194 ? 14.306 -12.383 -11.352 1.00 68.69 194 ILE A CA 1
ATOM 1535 C C . ILE A 1 194 ? 15.040 -13.337 -12.299 1.00 68.69 194 ILE A C 1
ATOM 1537 O O . ILE A 1 194 ? 16.205 -13.084 -12.623 1.00 68.69 194 ILE A O 1
ATOM 1541 N N . PRO A 1 195 ? 14.407 -14.433 -12.755 1.00 63.75 195 PRO A N 1
ATOM 1542 C CA . PRO A 1 195 ? 15.048 -15.372 -13.667 1.00 63.75 195 PRO A CA 1
ATOM 1543 C C . PRO A 1 195 ? 15.631 -14.664 -14.899 1.00 63.75 195 PRO A C 1
ATOM 1545 O O . PRO A 1 195 ? 14.912 -14.001 -15.641 1.00 63.75 195 PRO A O 1
ATOM 1548 N N . GLY A 1 196 ? 16.941 -14.810 -15.118 1.00 59.38 196 GLY A N 1
ATOM 1549 C CA . GLY A 1 196 ? 17.645 -14.208 -16.257 1.00 59.38 196 GLY A CA 1
ATOM 1550 C C . GLY A 1 196 ? 18.090 -12.752 -16.070 1.00 59.38 196 GLY A C 1
ATOM 1551 O O . GLY A 1 196 ? 18.726 -12.210 -16.971 1.00 59.38 196 GLY A O 1
ATOM 1552 N N . VAL A 1 197 ? 17.823 -12.129 -14.917 1.00 65.12 197 VAL A N 1
ATOM 1553 C CA . VAL A 1 197 ? 18.289 -10.774 -14.589 1.00 65.12 197 VAL A CA 1
ATOM 1554 C C . VAL A 1 197 ? 19.235 -10.839 -13.395 1.00 65.12 197 VAL A C 1
ATOM 1556 O O . VAL A 1 197 ? 18.850 -11.234 -12.299 1.00 65.12 197 VAL A O 1
ATOM 1559 N N . VAL A 1 198 ? 20.478 -10.408 -13.601 1.00 58.81 198 VAL A N 1
ATOM 1560 C CA . VAL A 1 198 ? 21.453 -10.218 -12.522 1.00 58.81 198 VAL A CA 1
ATOM 1561 C C . VAL A 1 198 ? 21.506 -8.730 -12.204 1.00 58.81 198 VAL A C 1
ATOM 1563 O O . VAL A 1 198 ? 21.881 -7.928 -13.057 1.00 58.81 198 VAL A O 1
ATOM 1566 N N . CYS A 1 199 ? 21.114 -8.353 -10.989 1.00 56.22 199 CYS A N 1
ATOM 1567 C CA . CYS A 1 199 ? 21.255 -6.984 -10.509 1.00 56.22 199 CYS A CA 1
ATOM 1568 C C . CYS A 1 199 ? 22.447 -6.894 -9.559 1.00 56.22 199 CYS A C 1
ATOM 1570 O O . CYS A 1 199 ? 22.509 -7.612 -8.563 1.00 56.22 199 CYS A O 1
ATOM 1572 N N . THR A 1 200 ? 23.380 -5.995 -9.852 1.00 54.25 200 THR A N 1
ATOM 1573 C CA . THR A 1 200 ? 24.415 -5.589 -8.906 1.00 54.25 200 THR A CA 1
ATOM 1574 C C . THR A 1 200 ? 23.948 -4.319 -8.203 1.00 54.25 200 THR A C 1
ATOM 1576 O O . THR A 1 200 ? 23.763 -3.272 -8.820 1.00 54.25 200 THR A O 1
ATOM 1579 N N . THR A 1 201 ? 23.742 -4.396 -6.889 1.00 48.97 201 THR A N 1
ATOM 1580 C CA . THR A 1 201 ? 23.334 -3.262 -6.041 1.00 48.97 201 THR A CA 1
ATOM 1581 C C . THR A 1 201 ? 24.503 -2.318 -5.736 1.00 48.97 201 THR A C 1
ATOM 1583 O O . THR A 1 201 ? 24.641 -1.830 -4.614 1.00 48.97 201 THR A O 1
ATOM 1586 N N . GLU A 1 202 ? 25.384 -2.065 -6.707 1.00 47.31 202 GLU A N 1
ATOM 1587 C CA . GLU A 1 202 ? 26.372 -0.992 -6.595 1.00 47.31 202 GLU A CA 1
ATOM 1588 C C . GLU A 1 202 ? 25.632 0.341 -6.767 1.00 47.31 202 GLU A C 1
ATOM 1590 O O . GLU A 1 202 ? 25.426 0.854 -7.868 1.00 47.31 202 GLU A O 1
ATOM 1595 N N . LEU A 1 203 ? 25.130 0.859 -5.645 1.00 48.62 203 LEU A N 1
ATOM 1596 C CA . LEU A 1 203 ? 24.380 2.106 -5.580 1.00 48.62 203 LEU A CA 1
ATOM 1597 C C . LEU A 1 203 ? 25.283 3.283 -5.964 1.00 48.62 203 LEU A C 1
ATOM 1599 O O . LEU A 1 203 ? 26.074 3.779 -5.162 1.00 48.62 203 LEU A O 1
ATOM 1603 N N . HIS A 1 204 ? 25.101 3.796 -7.177 1.00 45.19 204 HIS A N 1
ATOM 1604 C CA . HIS A 1 204 ? 25.455 5.175 -7.478 1.00 45.19 204 HIS A CA 1
ATOM 1605 C C . HIS A 1 204 ? 24.343 6.077 -6.938 1.00 45.19 204 HIS A C 1
ATOM 1607 O O . HIS A 1 204 ? 23.223 6.066 -7.441 1.00 45.19 204 HIS A O 1
ATOM 1613 N N . ILE A 1 205 ? 24.645 6.825 -5.877 1.00 48.34 205 ILE A N 1
ATOM 1614 C CA . ILE A 1 205 ? 23.716 7.766 -5.242 1.00 48.34 205 ILE A CA 1
ATOM 1615 C C . ILE A 1 205 ? 23.350 8.857 -6.260 1.00 48.34 205 ILE A C 1
ATOM 1617 O O . ILE A 1 205 ? 24.176 9.717 -6.566 1.00 48.34 205 ILE A O 1
ATOM 1621 N N . GLU A 1 206 ? 22.118 8.847 -6.770 1.00 43.16 206 GLU A N 1
ATOM 1622 C CA . GLU A 1 206 ? 21.580 9.970 -7.540 1.00 43.16 206 GLU A CA 1
ATOM 1623 C C . GLU A 1 206 ? 21.056 11.045 -6.578 1.00 43.16 206 GLU A C 1
ATOM 1625 O O . GLU A 1 206 ? 20.212 10.799 -5.713 1.00 43.16 206 GLU A O 1
ATOM 1630 N N . THR A 1 207 ? 21.593 12.262 -6.693 1.00 44.25 207 THR A N 1
ATOM 1631 C CA . THR A 1 207 ? 21.139 13.409 -5.903 1.00 44.25 207 THR A CA 1
ATOM 1632 C C . THR A 1 207 ? 19.941 14.051 -6.584 1.00 44.25 207 THR A C 1
ATOM 1634 O O . THR A 1 207 ? 20.100 14.722 -7.601 1.00 44.25 207 THR A O 1
ATOM 1637 N N . ASP A 1 208 ? 18.749 13.855 -6.025 1.00 45.66 208 ASP A N 1
ATOM 1638 C CA . ASP A 1 208 ? 17.523 14.465 -6.544 1.00 45.66 208 ASP A CA 1
ATOM 1639 C C . ASP A 1 208 ? 17.426 15.949 -6.127 1.00 45.66 208 ASP A C 1
ATOM 1641 O O . ASP A 1 208 ? 17.568 16.309 -4.951 1.00 45.66 208 ASP A O 1
ATOM 1645 N N . PHE A 1 209 ? 17.195 16.827 -7.106 1.00 51.47 209 PHE A N 1
ATOM 1646 C CA . PHE A 1 209 ? 17.087 18.274 -6.934 1.00 51.47 209 PHE A CA 1
ATOM 1647 C C . PHE A 1 209 ? 15.655 18.729 -7.227 1.00 51.47 209 PHE A C 1
ATOM 1649 O O . PHE A 1 209 ? 15.251 18.857 -8.380 1.00 51.47 209 PHE A O 1
ATOM 1656 N N . LYS A 1 210 ? 14.894 19.101 -6.191 1.00 46.34 210 LYS A N 1
ATOM 1657 C CA . LYS A 1 210 ? 13.623 19.824 -6.367 1.00 46.34 210 LYS A CA 1
ATOM 1658 C C . LYS A 1 210 ? 13.737 21.262 -5.879 1.00 46.34 210 LYS A C 1
ATOM 1660 O O . LYS A 1 210 ? 13.464 21.573 -4.723 1.00 46.34 210 LYS A O 1
ATOM 1665 N N . GLY A 1 211 ? 14.089 22.162 -6.793 1.00 49.00 211 GLY A N 1
ATOM 1666 C CA . GLY A 1 211 ? 13.949 23.601 -6.585 1.00 49.00 211 GLY A CA 1
ATOM 1667 C C . GLY A 1 211 ? 14.577 24.423 -7.704 1.00 49.00 211 GLY A C 1
ATOM 1668 O O . GLY A 1 211 ? 15.719 24.187 -8.083 1.00 49.00 211 GLY A O 1
ATOM 1669 N N . LYS A 1 212 ? 13.863 25.445 -8.199 1.00 49.72 212 LYS A N 1
ATOM 1670 C CA . LYS A 1 212 ? 14.479 26.514 -8.999 1.00 49.72 212 LYS A CA 1
ATOM 1671 C C . LYS A 1 212 ? 15.468 27.253 -8.094 1.00 49.72 212 LYS A C 1
ATOM 1673 O O . LYS A 1 212 ? 15.070 28.128 -7.321 1.00 49.72 212 LYS A O 1
ATOM 1678 N N . ALA A 1 213 ? 16.738 26.855 -8.139 1.00 50.09 213 ALA A N 1
ATOM 1679 C CA . ALA A 1 213 ? 17.797 27.455 -7.345 1.00 50.09 213 ALA A CA 1
ATOM 1680 C C . ALA A 1 213 ? 17.994 28.911 -7.784 1.00 50.09 213 ALA A C 1
ATOM 1682 O O . ALA A 1 213 ? 18.683 29.213 -8.755 1.00 50.09 213 ALA A O 1
ATOM 1683 N N . ARG A 1 214 ? 17.376 29.845 -7.057 1.00 51.59 214 ARG A N 1
ATOM 1684 C CA . ARG A 1 214 ? 17.759 31.258 -7.115 1.00 51.59 214 ARG A CA 1
ATOM 1685 C C . ARG A 1 214 ? 19.113 31.395 -6.407 1.00 51.59 214 ARG A C 1
ATOM 1687 O O . ARG A 1 214 ? 19.151 31.674 -5.210 1.00 51.59 214 ARG A O 1
ATOM 1694 N N . GLY A 1 215 ? 20.194 31.130 -7.143 1.00 60.41 215 GLY A N 1
ATOM 1695 C CA . GLY A 1 215 ? 21.587 31.362 -6.742 1.00 60.41 215 GLY A CA 1
ATOM 1696 C C . GLY A 1 215 ? 22.409 30.093 -6.471 1.00 60.41 215 GLY A C 1
ATOM 1697 O O . GLY A 1 215 ? 21.975 29.197 -5.747 1.00 60.41 215 GLY A O 1
ATOM 1698 N N . ALA A 1 216 ? 23.637 30.062 -7.005 1.00 58.47 216 ALA A N 1
ATOM 1699 C CA . ALA A 1 216 ? 24.592 28.953 -6.882 1.00 58.47 216 ALA A CA 1
ATOM 1700 C C . ALA A 1 216 ? 24.938 28.595 -5.423 1.00 58.47 216 ALA A C 1
ATOM 1702 O O . ALA A 1 216 ? 25.143 27.432 -5.101 1.00 58.47 216 ALA A O 1
ATOM 1703 N N . GLN A 1 217 ? 24.932 29.569 -4.507 1.00 62.84 217 GLN A N 1
ATOM 1704 C CA . GLN A 1 217 ? 25.245 29.332 -3.094 1.00 62.84 217 GLN A CA 1
ATOM 1705 C C . GLN A 1 217 ? 24.193 28.459 -2.388 1.00 62.84 217 GLN A C 1
ATOM 1707 O O . GLN A 1 217 ? 24.549 27.577 -1.613 1.00 62.84 217 GLN A O 1
ATOM 1712 N N . ARG A 1 218 ? 22.899 28.641 -2.696 1.00 60.12 218 ARG A N 1
ATOM 1713 C CA . ARG A 1 218 ? 21.826 27.787 -2.152 1.00 60.12 218 ARG A CA 1
ATOM 1714 C C . ARG A 1 218 ? 21.864 26.374 -2.722 1.00 60.12 218 ARG A C 1
ATOM 1716 O O . ARG A 1 218 ? 21.556 25.437 -1.999 1.00 60.12 218 ARG A O 1
ATOM 1723 N N . PHE A 1 219 ? 22.252 26.229 -3.988 1.00 63.97 219 PHE A N 1
ATOM 1724 C CA . PHE A 1 219 ? 22.409 24.924 -4.626 1.00 63.97 219 PHE A CA 1
ATOM 1725 C C . PHE A 1 219 ? 23.467 24.072 -3.910 1.00 63.97 219 PHE A C 1
ATOM 1727 O O . PHE A 1 219 ? 23.175 22.945 -3.519 1.00 63.97 219 PHE A O 1
ATOM 1734 N N . TRP A 1 220 ? 24.658 24.630 -3.657 1.00 68.75 220 TRP A N 1
ATOM 1735 C CA . TRP A 1 220 ? 25.736 23.904 -2.976 1.00 68.75 220 TRP A CA 1
ATOM 1736 C C . TRP A 1 220 ? 25.388 23.542 -1.530 1.00 68.75 220 TRP A C 1
ATOM 1738 O O . TRP A 1 220 ? 25.664 22.424 -1.104 1.00 68.75 220 TRP A O 1
ATOM 1748 N N . SER A 1 221 ? 24.727 24.440 -0.791 1.00 70.00 221 SER A N 1
ATOM 1749 C CA . SER A 1 221 ? 24.262 24.139 0.570 1.00 70.00 221 SER A CA 1
ATOM 1750 C C . SER A 1 221 ? 23.196 23.038 0.608 1.00 70.00 221 SER A C 1
ATOM 1752 O O . SER A 1 221 ? 23.184 22.234 1.539 1.00 70.00 221 SER A O 1
ATOM 1754 N N . GLU A 1 222 ? 22.309 22.979 -0.390 1.00 68.38 222 GLU A N 1
ATOM 1755 C CA . GLU A 1 222 ? 21.297 21.921 -0.493 1.00 68.38 222 GLU A CA 1
ATOM 1756 C C . GLU A 1 222 ? 21.927 20.578 -0.886 1.00 68.38 222 GLU A C 1
ATOM 1758 O O . GLU A 1 222 ? 21.599 19.548 -0.300 1.00 68.38 222 GLU A O 1
ATOM 1763 N N . LEU A 1 223 ? 22.889 20.586 -1.815 1.00 68.31 223 LEU A N 1
ATOM 1764 C CA . LEU A 1 223 ? 23.630 19.392 -2.224 1.00 68.31 223 LEU A CA 1
ATOM 1765 C C . LEU A 1 223 ? 24.441 18.802 -1.067 1.00 68.31 223 LEU A C 1
ATOM 1767 O O . LEU A 1 223 ? 24.359 17.602 -0.806 1.00 68.31 223 LEU A O 1
ATOM 1771 N N . GLN A 1 224 ? 25.195 19.643 -0.357 1.00 69.81 224 GLN A N 1
ATOM 1772 C CA . GLN A 1 224 ? 25.975 19.217 0.802 1.00 69.81 224 GLN A CA 1
ATOM 1773 C C . GLN A 1 224 ? 25.069 18.600 1.870 1.00 69.81 224 GLN A C 1
ATOM 1775 O O . GLN A 1 224 ? 25.356 17.516 2.374 1.00 69.81 224 GLN A O 1
ATOM 1780 N N . TRP A 1 225 ? 23.931 19.237 2.149 1.00 67.31 225 TRP A N 1
ATOM 1781 C CA . TRP A 1 225 ? 22.947 18.698 3.078 1.00 67.31 225 TRP A CA 1
ATOM 1782 C C . TRP A 1 225 ? 22.371 17.353 2.620 1.00 67.31 225 TRP A C 1
ATOM 1784 O O . TRP A 1 225 ? 22.285 16.424 3.419 1.00 67.31 225 TRP A O 1
ATOM 1794 N N . ASN A 1 226 ? 21.989 17.219 1.347 1.00 66.00 226 ASN A N 1
ATOM 1795 C CA . ASN A 1 226 ? 21.460 15.963 0.813 1.00 66.00 226 ASN A CA 1
ATOM 1796 C C . ASN A 1 226 ? 22.501 14.836 0.877 1.00 66.00 226 ASN A C 1
ATOM 1798 O O . ASN A 1 226 ? 22.151 13.704 1.219 1.00 66.00 226 ASN A O 1
ATOM 1802 N N . ALA A 1 227 ? 23.776 15.144 0.630 1.00 67.31 227 ALA A N 1
ATOM 1803 C CA . ALA A 1 227 ? 24.874 14.192 0.761 1.00 67.31 227 ALA A CA 1
ATOM 1804 C C . ALA A 1 227 ? 25.107 13.774 2.225 1.00 67.31 227 ALA A C 1
ATOM 1806 O O . ALA A 1 227 ? 25.200 12.583 2.515 1.00 67.31 227 ALA A O 1
ATOM 1807 N N . GLU A 1 228 ? 25.157 14.725 3.161 1.00 68.62 228 GLU A N 1
ATOM 1808 C CA . GLU A 1 228 ? 25.315 14.458 4.601 1.00 68.62 228 GLU A CA 1
ATOM 1809 C C . GLU A 1 228 ? 24.129 13.674 5.175 1.00 68.62 228 GLU A C 1
ATOM 1811 O O . GLU A 1 228 ? 24.311 12.728 5.940 1.00 68.62 228 GLU A O 1
ATOM 1816 N N . LYS A 1 229 ? 22.909 14.009 4.755 1.00 68.75 229 LYS A N 1
ATOM 1817 C CA . LYS A 1 229 ? 21.686 13.306 5.147 1.00 68.75 229 LYS A CA 1
ATOM 1818 C C . LYS A 1 229 ? 21.648 11.877 4.617 1.00 68.75 229 LYS A C 1
ATOM 1820 O O . LYS A 1 229 ? 21.234 10.980 5.344 1.00 68.75 229 LYS A O 1
ATOM 1825 N N . THR A 1 230 ? 22.059 11.667 3.369 1.00 66.25 230 THR A N 1
ATOM 1826 C CA . THR A 1 230 ? 22.138 10.325 2.777 1.00 66.25 230 THR A CA 1
ATOM 1827 C C . THR A 1 230 ? 23.158 9.488 3.537 1.00 66.25 230 THR A C 1
ATOM 1829 O O . THR A 1 230 ? 22.802 8.428 4.036 1.00 66.25 230 THR A O 1
ATOM 1832 N N . LYS A 1 231 ? 24.354 10.039 3.797 1.00 67.19 231 LYS A N 1
ATOM 1833 C CA . LYS A 1 231 ? 25.360 9.407 4.666 1.00 67.19 231 LYS A CA 1
ATOM 1834 C C . LYS A 1 231 ? 24.813 9.062 6.053 1.00 67.19 231 LYS A C 1
ATOM 1836 O O . LYS A 1 231 ? 25.097 7.986 6.558 1.00 67.19 231 LYS A O 1
ATOM 1841 N N . TYR A 1 232 ? 24.030 9.950 6.668 1.00 69.19 232 TYR A N 1
ATOM 1842 C CA . TYR A 1 232 ? 23.406 9.685 7.965 1.00 69.19 232 TYR A CA 1
ATOM 1843 C C . TYR A 1 232 ? 22.383 8.544 7.898 1.00 69.19 232 TYR A C 1
ATOM 1845 O O . TYR A 1 232 ? 22.448 7.627 8.709 1.00 69.19 232 TYR A O 1
ATOM 1853 N N . LEU A 1 233 ? 21.445 8.584 6.947 1.00 65.31 233 LEU A N 1
ATOM 1854 C CA . LEU A 1 233 ? 20.404 7.558 6.820 1.00 65.31 233 LEU A CA 1
ATOM 1855 C C . LEU A 1 233 ? 20.979 6.190 6.457 1.00 65.31 233 LEU A C 1
ATOM 1857 O O . LEU A 1 233 ? 20.465 5.186 6.937 1.00 65.31 233 LEU A O 1
ATOM 1861 N N . ASP A 1 234 ? 22.048 6.163 5.667 1.00 65.50 234 ASP A N 1
ATOM 1862 C CA . ASP A 1 234 ? 22.726 4.927 5.287 1.00 65.50 234 ASP A CA 1
ATOM 1863 C C . ASP A 1 234 ? 23.607 4.388 6.439 1.00 65.50 234 ASP A C 1
ATOM 1865 O O . ASP A 1 234 ? 23.838 3.185 6.530 1.00 65.50 234 ASP A O 1
ATOM 1869 N N . ALA A 1 235 ? 24.059 5.252 7.361 1.00 62.81 235 ALA A N 1
ATOM 1870 C CA . ALA A 1 235 ? 24.812 4.861 8.559 1.00 62.81 235 ALA A CA 1
ATOM 1871 C C . ALA A 1 235 ? 23.925 4.428 9.742 1.00 62.81 235 ALA A C 1
ATOM 1873 O O . ALA A 1 235 ? 24.381 3.683 10.612 1.00 62.81 235 ALA A O 1
ATOM 1874 N N . VAL A 1 236 ? 22.673 4.898 9.818 1.00 65.56 236 VAL A N 1
ATOM 1875 C CA . VAL A 1 236 ? 21.726 4.476 10.859 1.00 65.56 236 VAL A CA 1
ATOM 1876 C C . VAL A 1 236 ? 21.159 3.101 10.494 1.00 65.56 236 VAL A C 1
ATOM 1878 O O . VAL A 1 236 ? 20.533 2.965 9.445 1.00 65.56 236 VAL A O 1
ATOM 1881 N N . PRO A 1 237 ? 21.292 2.075 11.355 1.00 58.69 237 PRO A N 1
ATOM 1882 C CA . PRO A 1 237 ? 20.694 0.776 11.084 1.00 58.69 237 PRO A CA 1
ATOM 1883 C C . PRO A 1 237 ? 19.162 0.890 11.093 1.00 58.69 237 PRO A C 1
ATOM 1885 O O . PRO A 1 237 ? 18.547 1.066 12.141 1.00 58.69 237 PRO A O 1
ATOM 1888 N N . ASN A 1 238 ? 18.560 0.774 9.906 1.00 64.12 238 ASN A N 1
ATOM 1889 C CA . ASN A 1 238 ? 17.115 0.762 9.652 1.00 64.12 238 ASN A CA 1
ATOM 1890 C C . ASN A 1 238 ? 16.354 1.995 10.204 1.00 64.12 238 ASN A C 1
ATOM 1892 O O . ASN A 1 238 ? 15.613 1.876 11.180 1.00 64.12 238 ASN A O 1
ATOM 1896 N N . PRO A 1 239 ? 16.474 3.177 9.563 1.00 75.25 239 PRO A N 1
ATOM 1897 C CA . PRO A 1 239 ? 15.816 4.415 10.001 1.00 75.25 239 PRO A CA 1
ATOM 1898 C C . PRO A 1 239 ? 14.294 4.434 9.762 1.00 75.25 239 PRO A C 1
ATOM 1900 O O . PRO A 1 239 ? 13.644 5.458 9.995 1.00 75.25 239 PRO A O 1
ATOM 1903 N N . ARG A 1 240 ? 13.708 3.331 9.277 1.00 81.81 240 ARG A N 1
ATOM 1904 C CA . ARG A 1 240 ? 12.276 3.242 8.992 1.00 81.81 240 ARG A CA 1
ATOM 1905 C C . ARG A 1 240 ? 11.470 3.204 10.283 1.00 81.81 240 ARG A C 1
ATOM 1907 O O . ARG A 1 240 ? 11.875 2.610 11.281 1.00 81.81 240 ARG A O 1
ATOM 1914 N N . TYR A 1 241 ? 10.305 3.838 10.246 1.00 80.44 241 TYR A N 1
ATOM 1915 C CA . TYR A 1 241 ? 9.386 3.872 11.369 1.00 80.44 241 TYR A CA 1
ATOM 1916 C C . TYR A 1 241 ? 8.967 2.455 11.748 1.00 80.44 241 TYR A C 1
ATOM 1918 O O . TYR A 1 241 ? 8.450 1.714 10.912 1.00 80.44 241 TYR A O 1
ATOM 1926 N N . ARG A 1 242 ? 9.184 2.099 13.017 1.00 75.00 242 ARG A N 1
ATOM 1927 C CA . ARG A 1 242 ? 8.740 0.833 13.596 1.00 75.00 242 ARG A CA 1
ATOM 1928 C C . ARG A 1 242 ? 7.692 1.088 14.660 1.00 75.00 242 ARG A C 1
ATOM 1930 O O . ARG A 1 242 ? 7.886 1.838 15.615 1.00 75.00 242 ARG A O 1
ATOM 1937 N N . THR A 1 243 ? 6.592 0.391 14.494 1.00 71.00 243 THR A N 1
ATOM 1938 C CA . THR A 1 243 ? 5.366 0.462 15.285 1.00 71.00 243 THR A CA 1
ATOM 1939 C C . THR A 1 243 ? 5.463 -0.307 16.603 1.00 71.00 243 THR A C 1
ATOM 1941 O O . THR A 1 243 ? 4.683 -0.054 17.515 1.00 71.00 243 THR A O 1
ATOM 1944 N N . THR A 1 244 ? 6.492 -1.142 16.782 1.00 69.94 244 THR A N 1
ATOM 1945 C CA . THR A 1 244 ? 6.783 -1.868 18.035 1.00 69.94 244 THR A CA 1
ATOM 1946 C C . THR A 1 244 ? 6.888 -0.953 19.261 1.00 69.94 244 THR A C 1
ATOM 1948 O O . THR A 1 244 ? 6.479 -1.331 20.357 1.00 69.94 244 THR A O 1
ATOM 1951 N N . HIS A 1 245 ? 7.378 0.279 19.087 1.00 67.06 245 HIS A N 1
ATOM 1952 C CA . HIS A 1 245 ? 7.437 1.273 20.162 1.00 67.06 245 HIS A CA 1
ATOM 1953 C C . HIS A 1 245 ? 6.048 1.752 20.610 1.00 67.06 245 HIS A C 1
ATOM 1955 O O . HIS A 1 245 ? 5.861 2.055 21.786 1.00 67.06 245 HIS A O 1
ATOM 1961 N N . ILE A 1 246 ? 5.065 1.785 19.702 1.00 70.69 246 ILE A N 1
ATOM 1962 C CA . ILE A 1 246 ? 3.673 2.133 20.027 1.00 70.69 246 ILE A CA 1
ATOM 1963 C C . ILE A 1 246 ? 3.082 1.071 20.956 1.00 70.69 246 ILE A C 1
ATOM 1965 O O . ILE A 1 246 ? 2.377 1.409 21.902 1.00 70.69 246 ILE A O 1
ATOM 1969 N N . GLN A 1 247 ? 3.391 -0.206 20.717 1.00 68.75 247 GLN A N 1
ATOM 1970 C CA . GLN A 1 247 ? 2.873 -1.308 21.524 1.00 68.75 247 GLN A CA 1
ATOM 1971 C C . GLN A 1 247 ? 3.407 -1.275 22.962 1.00 68.75 247 GLN A C 1
ATOM 1973 O O . GLN A 1 247 ? 2.616 -1.357 23.900 1.00 68.75 247 GLN A O 1
ATOM 1978 N N . ALA A 1 248 ? 4.711 -1.047 23.140 1.00 71.00 248 ALA A N 1
ATOM 1979 C CA . ALA A 1 248 ? 5.313 -0.882 24.465 1.00 71.00 248 ALA A CA 1
ATOM 1980 C C . ALA A 1 248 ? 4.722 0.323 25.225 1.00 71.00 248 ALA A C 1
ATOM 1982 O O . ALA A 1 248 ? 4.406 0.232 26.411 1.00 71.00 248 ALA A O 1
ATOM 1983 N N . GLU A 1 249 ? 4.511 1.446 24.536 1.00 70.81 249 GLU A N 1
ATOM 1984 C CA . GLU A 1 249 ? 3.910 2.647 25.128 1.00 70.81 249 GLU A CA 1
ATOM 1985 C C . GLU A 1 249 ? 2.418 2.459 25.435 1.00 70.81 249 GLU A C 1
ATOM 1987 O O . GLU A 1 249 ? 1.928 2.988 26.429 1.00 70.81 249 GLU A O 1
ATOM 1992 N N . ARG A 1 250 ? 1.691 1.664 24.641 1.00 67.62 250 ARG A N 1
ATOM 1993 C CA . ARG A 1 250 ? 0.298 1.279 24.918 1.00 67.62 250 ARG A CA 1
ATOM 1994 C C . ARG A 1 250 ? 0.195 0.425 26.178 1.00 67.62 250 ARG A C 1
ATOM 1996 O O . ARG A 1 250 ? -0.700 0.645 26.993 1.00 67.62 250 ARG A O 1
ATOM 2003 N N . GLU A 1 251 ? 1.087 -0.548 26.340 1.00 69.25 251 GLU A N 1
ATOM 2004 C CA . GLU A 1 251 ? 1.151 -1.387 27.542 1.00 69.25 251 GLU A CA 1
ATOM 2005 C C . GLU A 1 251 ? 1.510 -0.558 28.779 1.00 69.25 251 GLU A C 1
ATOM 2007 O O . GLU A 1 251 ? 0.865 -0.695 29.820 1.00 69.25 251 GLU A O 1
ATOM 2012 N N . LYS A 1 252 ? 2.448 0.382 28.636 1.00 68.75 252 LYS A N 1
ATOM 2013 C CA . LYS A 1 252 ? 2.805 1.343 29.683 1.00 68.75 252 LYS A CA 1
ATOM 2014 C C . LYS A 1 252 ? 1.660 2.304 30.027 1.00 68.75 252 LYS A C 1
ATOM 2016 O O . LYS A 1 252 ? 1.390 2.549 31.196 1.00 68.75 252 LYS A O 1
ATOM 2021 N N . ALA A 1 253 ? 0.926 2.804 29.036 1.00 61.00 253 ALA A N 1
ATOM 2022 C CA . ALA A 1 253 ? -0.239 3.663 29.254 1.00 61.00 253 ALA A CA 1
ATOM 2023 C C . ALA A 1 253 ? -1.416 2.918 29.914 1.00 61.00 253 ALA A C 1
ATOM 2025 O O . ALA A 1 253 ? -2.235 3.536 30.591 1.00 61.00 253 ALA A O 1
ATOM 2026 N N . ARG A 1 254 ? -1.506 1.587 29.750 1.00 61.09 254 ARG A N 1
ATOM 2027 C CA . ARG A 1 254 ? -2.465 0.745 30.488 1.00 61.09 254 ARG A CA 1
ATOM 2028 C C . ARG A 1 254 ? -2.066 0.538 31.953 1.00 61.09 254 ARG A C 1
ATOM 2030 O O . ARG A 1 254 ? -2.955 0.325 32.775 1.00 61.09 254 ARG A O 1
ATOM 2037 N N . SER A 1 255 ? -0.774 0.590 32.287 1.00 57.50 255 SER A N 1
ATOM 2038 C CA . SER A 1 255 ? -0.275 0.394 33.656 1.00 57.50 255 SER A CA 1
ATOM 2039 C C . SER A 1 255 ? -0.113 1.699 34.449 1.00 57.50 255 SER A C 1
ATOM 2041 O O . SER A 1 255 ? -0.317 1.703 35.664 1.00 57.50 255 SER A O 1
ATOM 2043 N N . GLU A 1 256 ? 0.189 2.823 33.793 1.00 55.84 256 GLU A N 1
ATOM 2044 C CA . GLU A 1 256 ? 0.415 4.122 34.436 1.00 55.84 256 GLU A CA 1
ATOM 2045 C C . GLU A 1 256 ? -0.806 5.053 34.317 1.00 55.84 256 GLU A C 1
ATOM 2047 O O . GLU A 1 256 ? -1.137 5.583 33.261 1.00 55.84 256 GLU A O 1
ATOM 2052 N N . ARG A 1 257 ? -1.465 5.335 35.448 1.00 52.38 257 ARG A N 1
ATOM 2053 C CA . ARG A 1 257 ? -2.654 6.211 35.548 1.00 52.38 257 ARG A CA 1
ATOM 2054 C C . ARG A 1 257 ? -2.343 7.722 35.453 1.00 52.38 257 ARG A C 1
ATOM 2056 O O . ARG A 1 257 ? -3.052 8.526 36.057 1.00 52.38 257 ARG A O 1
ATOM 2063 N N . ARG A 1 258 ? -1.265 8.144 34.779 1.00 48.44 258 ARG A N 1
ATOM 2064 C CA . ARG A 1 258 ? -0.783 9.541 34.796 1.00 48.44 258 ARG A CA 1
ATOM 2065 C C . ARG A 1 258 ? -0.422 10.063 33.406 1.00 48.44 258 ARG A C 1
ATOM 2067 O O . ARG A 1 258 ? 0.466 9.513 32.778 1.00 48.44 258 ARG A O 1
ATOM 2074 N N . LEU A 1 259 ? -1.070 11.173 33.021 1.00 48.72 259 LEU A N 1
ATOM 2075 C CA . LEU A 1 259 ? -0.521 12.424 32.443 1.00 48.72 259 LEU A CA 1
ATOM 2076 C C . LEU A 1 259 ? -1.657 13.174 31.709 1.00 48.72 259 LEU A C 1
ATOM 2078 O O . LEU A 1 259 ? -1.929 12.931 30.536 1.00 48.72 259 LEU A O 1
ATOM 2082 N N . SER A 1 260 ? -2.351 14.085 32.405 1.00 54.75 260 SER A N 1
ATOM 2083 C CA . SER A 1 260 ? -3.548 14.774 31.877 1.00 54.75 260 SER A CA 1
ATOM 2084 C C . SER A 1 260 ? -3.274 15.640 30.639 1.00 54.75 260 SER A C 1
ATOM 2086 O O . SER A 1 260 ? -4.109 15.714 29.745 1.00 54.75 260 SER A O 1
ATOM 2088 N N . SER A 1 261 ? -2.095 16.259 30.538 1.00 56.53 261 SER A N 1
ATOM 2089 C CA . SER A 1 261 ? -1.712 17.078 29.379 1.00 56.53 261 SER A CA 1
ATOM 2090 C C . SER A 1 261 ? -1.402 16.243 28.133 1.00 56.53 261 SER A C 1
ATOM 2092 O O . SER A 1 261 ? -1.756 16.639 27.024 1.00 56.53 261 SER A O 1
ATOM 2094 N N . GLN A 1 262 ? -0.782 15.073 28.311 1.00 65.12 262 GLN A N 1
ATOM 2095 C CA . GLN A 1 262 ? -0.513 14.130 27.227 1.00 65.12 262 GLN A CA 1
ATOM 2096 C C . GLN A 1 262 ? -1.821 13.534 26.692 1.00 65.12 262 GLN A C 1
ATOM 2098 O O . GLN A 1 262 ? -1.998 13.438 25.480 1.00 65.12 262 GLN A O 1
ATOM 2103 N N . LEU A 1 263 ? -2.767 13.228 27.585 1.00 71.25 263 LEU A N 1
ATOM 2104 C CA . LEU A 1 263 ? -4.114 12.776 27.228 1.00 71.25 263 LEU A CA 1
ATOM 2105 C C . LEU A 1 263 ? -4.867 13.814 26.381 1.00 71.25 263 LEU A C 1
ATOM 2107 O O . LEU A 1 263 ? -5.413 13.449 25.343 1.00 71.25 263 LEU A O 1
ATOM 2111 N N . ASN A 1 264 ? -4.818 15.099 26.752 1.00 77.12 264 ASN A N 1
ATOM 2112 C CA . ASN A 1 264 ? -5.481 16.166 25.991 1.00 77.12 264 ASN A CA 1
ATOM 2113 C C . ASN A 1 264 ? -4.927 16.292 24.559 1.00 77.12 264 ASN A C 1
ATOM 2115 O O . ASN A 1 264 ? -5.689 16.388 23.599 1.00 77.12 264 ASN A O 1
ATOM 2119 N N . HIS A 1 265 ? -3.600 16.248 24.390 1.00 84.44 265 HIS A N 1
ATOM 2120 C CA . HIS A 1 265 ? -2.976 16.325 23.064 1.00 84.44 265 HIS A CA 1
ATOM 2121 C C . HIS A 1 265 ? -3.259 15.087 22.195 1.00 84.44 265 HIS A C 1
ATOM 2123 O O . HIS A 1 265 ? -3.473 15.208 20.985 1.00 84.44 265 HIS A O 1
ATOM 2129 N N . ILE A 1 266 ? -3.274 13.894 22.799 1.00 87.19 266 ILE A N 1
ATOM 2130 C CA . ILE A 1 266 ? -3.663 12.649 22.121 1.00 87.19 266 ILE A CA 1
ATOM 2131 C C . ILE A 1 266 ? -5.109 12.761 21.633 1.00 87.19 266 ILE A C 1
ATOM 2133 O O . ILE A 1 266 ? -5.374 12.495 20.464 1.00 87.19 266 ILE A O 1
ATOM 2137 N N . GLU A 1 267 ? -6.023 13.231 22.481 1.00 87.62 267 GLU A N 1
ATOM 2138 C CA . GLU A 1 267 ? -7.431 13.403 22.124 1.00 87.62 267 GLU A CA 1
ATOM 2139 C C . GLU A 1 267 ? -7.627 14.411 20.978 1.00 87.62 267 GLU A C 1
ATOM 2141 O O . GLU A 1 267 ? -8.394 14.154 20.047 1.00 87.62 267 GLU A O 1
ATOM 2146 N N . GLU A 1 268 ? -6.906 15.536 20.990 1.00 89.88 268 GLU A N 1
ATOM 2147 C CA . GLU A 1 268 ? -6.920 16.499 19.883 1.00 89.88 268 GLU A CA 1
ATOM 2148 C C . GLU A 1 268 ? -6.428 15.891 18.565 1.00 89.88 268 GLU A C 1
ATOM 2150 O O . GLU A 1 268 ? -7.010 16.151 17.508 1.00 89.88 268 GLU A O 1
ATOM 2155 N N . ASN A 1 269 ? -5.362 15.084 18.601 1.00 92.31 269 ASN A N 1
ATOM 2156 C CA . ASN A 1 269 ? -4.870 14.382 17.415 1.00 92.31 269 ASN A CA 1
ATOM 2157 C C . ASN A 1 269 ? -5.920 13.404 16.882 1.00 92.31 269 ASN A C 1
ATOM 2159 O O . ASN A 1 269 ? -6.172 13.381 15.677 1.00 92.31 269 ASN A O 1
ATOM 2163 N N . THR A 1 270 ? -6.586 12.664 17.769 1.00 91.31 270 THR A N 1
ATOM 2164 C CA . THR A 1 270 ? -7.681 11.762 17.401 1.00 91.31 270 THR A CA 1
ATOM 2165 C C . THR A 1 270 ? -8.830 12.510 16.737 1.00 91.31 270 THR A C 1
ATOM 2167 O O . THR A 1 270 ? -9.280 12.101 15.669 1.00 91.31 270 THR A O 1
ATOM 2170 N N . LYS A 1 271 ? -9.267 13.644 17.304 1.00 91.06 271 LYS A N 1
ATOM 2171 C CA . LYS A 1 271 ? -10.324 14.486 16.714 1.00 91.06 271 LYS A CA 1
ATOM 2172 C C . LYS A 1 271 ? -9.963 14.947 15.301 1.00 91.06 271 LYS A C 1
ATOM 2174 O O . LYS A 1 271 ? -10.802 14.874 14.408 1.00 91.06 271 LYS A O 1
ATOM 2179 N N . LYS A 1 272 ? -8.714 15.373 15.077 1.00 93.62 272 LYS A N 1
ATOM 2180 C CA . LYS A 1 272 ? -8.229 15.797 13.749 1.00 93.62 272 LYS A CA 1
ATOM 2181 C C . LYS A 1 272 ? -8.264 14.661 12.729 1.00 93.62 272 LYS A C 1
ATOM 2183 O O . LYS A 1 272 ? -8.674 14.888 11.596 1.00 93.62 272 LYS A O 1
ATOM 2188 N N . VAL A 1 273 ? -7.836 13.460 13.124 1.00 91.69 273 VAL A N 1
ATOM 2189 C CA . VAL A 1 273 ? -7.859 12.283 12.244 1.00 91.69 273 VAL A CA 1
ATOM 2190 C C . VAL A 1 273 ? -9.291 11.891 11.903 1.00 91.69 273 VAL A C 1
ATOM 2192 O O . VAL A 1 273 ? -9.613 11.791 10.725 1.00 91.69 273 VAL A O 1
ATOM 2195 N N . LEU A 1 274 ? -10.157 11.714 12.904 1.00 89.50 274 LEU A N 1
ATOM 2196 C CA . LEU A 1 274 ? -11.540 11.282 12.679 1.00 89.50 274 LEU A CA 1
ATOM 2197 C C . LEU A 1 274 ? -12.322 12.295 11.839 1.00 89.50 274 LEU A C 1
ATOM 2199 O O . LEU A 1 274 ? -12.973 11.905 10.878 1.00 89.50 274 LEU A O 1
ATOM 2203 N N . SER A 1 275 ? -12.148 13.594 12.106 1.00 89.75 275 SER A N 1
ATOM 2204 C CA . SER A 1 275 ? -12.739 14.649 11.279 1.00 89.75 275 SER A CA 1
ATOM 2205 C C . SER A 1 275 ? -12.286 14.570 9.817 1.00 89.75 275 SER A C 1
ATOM 2207 O O . SER A 1 275 ? -13.090 14.809 8.921 1.00 89.75 275 SER A O 1
ATOM 2209 N N . MET A 1 276 ? -11.025 14.214 9.554 1.00 90.50 276 MET A N 1
ATOM 2210 C CA . MET A 1 276 ? -10.524 14.033 8.189 1.00 90.50 276 MET A CA 1
ATOM 2211 C C . MET A 1 276 ? -11.106 12.778 7.526 1.00 90.50 276 MET A C 1
ATOM 2213 O O . MET A 1 276 ? -11.522 12.847 6.372 1.00 90.50 276 MET A O 1
ATOM 2217 N N . VAL A 1 277 ? -11.190 11.662 8.256 1.00 86.62 277 VAL A N 1
ATOM 2218 C CA . VAL A 1 277 ? -11.826 10.426 7.768 1.00 86.62 277 VAL A CA 1
ATOM 2219 C C . VAL A 1 277 ? -13.290 10.677 7.407 1.00 86.62 277 VAL A C 1
ATOM 2221 O O . VAL A 1 277 ? -13.735 10.267 6.338 1.00 86.62 277 VAL A O 1
ATOM 2224 N N . ASP A 1 278 ? -14.021 11.414 8.246 1.00 82.94 278 ASP A N 1
ATOM 2225 C CA . ASP A 1 278 ? -15.412 11.783 7.982 1.00 82.94 278 ASP A CA 1
ATOM 2226 C C . ASP A 1 278 ? -15.552 12.630 6.710 1.00 82.94 278 ASP A C 1
ATOM 2228 O O . ASP A 1 278 ? -16.474 12.403 5.934 1.00 82.94 278 ASP A O 1
ATOM 2232 N N . THR A 1 279 ? -14.623 13.555 6.432 1.00 82.75 279 THR A N 1
ATOM 2233 C CA . THR A 1 279 ? -14.663 14.338 5.179 1.00 82.75 279 THR A CA 1
ATOM 2234 C C . THR A 1 279 ? -14.373 13.516 3.927 1.00 82.75 279 THR A C 1
ATOM 2236 O O . THR A 1 279 ? -14.763 13.924 2.836 1.00 82.75 279 THR A O 1
ATOM 2239 N N . TRP A 1 280 ? -13.668 12.390 4.054 1.00 74.50 280 TRP A N 1
ATOM 2240 C CA . TRP A 1 280 ? -13.379 11.490 2.931 1.00 74.50 280 TRP A CA 1
ATOM 2241 C C . TRP A 1 280 ? -14.480 10.436 2.735 1.00 74.50 280 TRP A C 1
ATOM 2243 O O . TRP A 1 280 ? -14.538 9.779 1.701 1.00 74.50 280 TRP A O 1
ATOM 2253 N N . CYS A 1 281 ? -15.399 10.318 3.695 1.00 64.38 281 CYS A N 1
ATOM 2254 C CA . CYS A 1 281 ? -16.533 9.407 3.664 1.00 64.38 281 CYS A CA 1
ATOM 2255 C C . CYS A 1 281 ? -17.771 10.103 3.070 1.00 64.38 281 CYS A C 1
ATOM 2257 O O . CYS A 1 281 ? -18.584 10.671 3.797 1.00 64.38 281 CYS A O 1
ATOM 2259 N N . LEU A 1 282 ? -17.928 10.063 1.743 1.00 51.66 282 LEU A N 1
ATOM 2260 C CA . LEU A 1 282 ? -19.119 10.602 1.063 1.00 51.66 282 LEU A CA 1
ATOM 2261 C C . LEU A 1 282 ? -20.282 9.595 0.951 1.00 51.66 282 LEU A C 1
ATOM 2263 O O . LEU A 1 282 ? -21.406 10.010 0.673 1.00 51.66 282 LEU A O 1
ATOM 2267 N N . ASP A 1 283 ? -20.045 8.305 1.213 1.00 54.00 283 ASP A N 1
ATOM 2268 C CA . ASP A 1 283 ? -21.061 7.250 1.113 1.00 54.00 283 ASP A CA 1
ATOM 2269 C C . ASP A 1 283 ? -21.686 6.855 2.459 1.00 54.00 283 ASP A C 1
ATOM 2271 O O . ASP A 1 283 ? -21.123 7.060 3.539 1.00 54.00 283 ASP A O 1
ATOM 2275 N N . LYS A 1 284 ? -22.898 6.286 2.385 1.00 56.50 284 LYS A N 1
ATOM 2276 C CA . LYS A 1 284 ? -23.678 5.803 3.535 1.00 56.50 284 LYS A CA 1
ATOM 2277 C C . LYS A 1 284 ? -22.839 4.816 4.355 1.00 56.50 284 LYS A C 1
ATOM 2279 O O . LYS A 1 284 ? -22.604 3.704 3.899 1.00 56.50 284 LYS A O 1
ATOM 2284 N N . LYS A 1 285 ? -22.444 5.202 5.575 1.00 64.56 285 LYS A N 1
ATOM 2285 C CA . LYS A 1 285 ? -21.758 4.334 6.549 1.00 64.56 285 LYS A CA 1
ATOM 2286 C C . LYS A 1 285 ? -22.594 3.071 6.789 1.00 64.56 285 LYS A C 1
ATOM 2288 O O . LYS A 1 285 ? -23.617 3.129 7.469 1.00 64.56 285 LYS A O 1
ATOM 2293 N N . LEU A 1 286 ? -22.181 1.947 6.204 1.00 64.75 286 LEU A N 1
ATOM 2294 C CA . LEU A 1 286 ? -22.893 0.669 6.329 1.00 64.75 286 LEU A CA 1
ATOM 2295 C C . LEU A 1 286 ? -22.612 -0.011 7.668 1.00 64.75 286 LEU A C 1
ATOM 2297 O O . LEU A 1 286 ? -23.480 -0.698 8.201 1.00 64.75 286 LEU A O 1
ATOM 2301 N N . VAL A 1 287 ? -21.410 0.205 8.211 1.00 64.75 287 VAL A N 1
ATOM 2302 C CA . VAL A 1 287 ? -20.940 -0.409 9.452 1.00 64.75 287 VAL A CA 1
ATOM 2303 C C . VAL A 1 287 ? -20.352 0.681 10.357 1.00 64.75 287 VAL A C 1
ATOM 2305 O O . VAL A 1 287 ? -19.488 1.442 9.910 1.00 64.75 287 VAL A O 1
ATOM 2308 N N . PRO A 1 288 ? -20.780 0.795 11.627 1.00 64.00 288 PRO A N 1
ATOM 2309 C CA . PRO A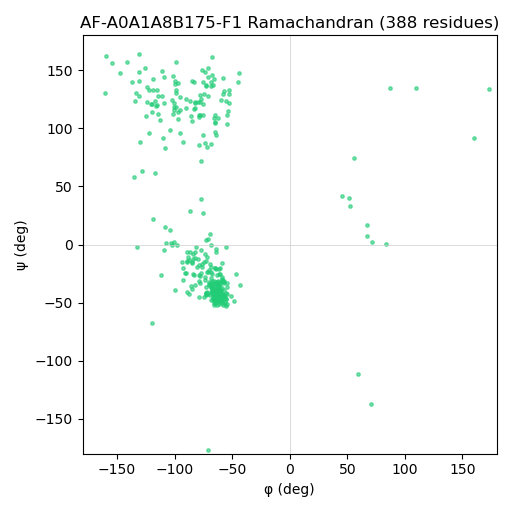 1 288 ? -20.233 1.770 12.568 1.00 64.00 288 PRO A CA 1
ATOM 2310 C C . PRO A 1 288 ? -18.866 1.299 13.100 1.00 64.00 288 PRO A C 1
ATOM 2312 O O . PRO A 1 288 ? -18.744 0.892 14.251 1.00 64.00 288 PRO A O 1
ATOM 2315 N N . LEU A 1 289 ? -17.841 1.337 12.240 1.00 66.62 289 LEU A N 1
ATOM 2316 C CA . LEU A 1 289 ? -16.487 0.808 12.492 1.00 66.62 289 LEU A CA 1
ATOM 2317 C C . LEU A 1 289 ? -15.613 1.685 13.400 1.00 66.62 289 LEU A C 1
ATOM 2319 O O . LEU A 1 289 ? -14.596 1.230 13.908 1.00 66.62 289 LEU A O 1
ATOM 2323 N N . PHE A 1 290 ? -15.973 2.950 13.593 1.00 61.91 290 PHE A N 1
ATOM 2324 C CA . PHE A 1 290 ? -15.257 3.870 14.476 1.00 61.91 290 PHE A CA 1
ATOM 2325 C C . PHE A 1 290 ? -16.281 4.525 15.388 1.00 61.91 290 PHE A C 1
ATOM 2327 O O . PHE A 1 290 ? -16.871 5.549 15.043 1.00 61.91 290 PHE A O 1
ATOM 2334 N N . GLN A 1 291 ? -16.557 3.881 16.519 1.00 60.91 291 GLN A N 1
ATOM 2335 C CA . GLN A 1 291 ? -17.515 4.397 17.488 1.00 60.91 291 GLN A CA 1
ATOM 2336 C C . GLN A 1 291 ? -16.834 5.429 18.386 1.00 60.91 291 GLN A C 1
ATOM 2338 O O . GLN A 1 291 ? -15.686 5.262 18.800 1.00 60.91 291 GLN A O 1
ATOM 2343 N N . GLU A 1 292 ? -17.543 6.511 18.708 1.00 58.62 292 GLU A N 1
ATOM 2344 C CA . GLU A 1 292 ? -17.026 7.538 19.621 1.00 58.62 292 GLU A CA 1
ATOM 2345 C C . GLU A 1 292 ? -16.738 6.989 21.028 1.00 58.62 292 GLU A C 1
ATOM 2347 O O . GLU A 1 292 ? -15.917 7.555 21.751 1.00 58.62 292 GLU A O 1
ATOM 2352 N N . GLU A 1 293 ? -17.359 5.862 21.378 1.00 60.75 293 GLU A N 1
ATOM 2353 C CA . GLU A 1 293 ? -17.309 5.228 22.695 1.00 60.75 293 GLU A CA 1
ATOM 2354 C C . GLU A 1 293 ? -16.092 4.305 22.898 1.00 60.75 293 GLU A C 1
ATOM 2356 O O . GLU A 1 293 ? -15.735 4.022 24.044 1.00 60.75 293 GLU A O 1
ATOM 2361 N N . ASP A 1 294 ? -15.383 3.882 21.837 1.00 77.38 294 ASP A N 1
ATOM 2362 C CA . ASP A 1 294 ? -14.150 3.098 22.011 1.00 77.38 294 ASP A CA 1
ATOM 2363 C C . ASP A 1 294 ? -12.965 4.006 22.375 1.00 77.38 294 ASP A C 1
ATOM 2365 O O . ASP A 1 294 ? -12.155 4.449 21.550 1.00 77.38 294 ASP A O 1
ATOM 2369 N N . HIS A 1 295 ? -12.840 4.263 23.674 1.00 77.50 295 HIS A N 1
ATOM 2370 C CA . HIS A 1 295 ? -11.742 5.037 24.238 1.00 77.50 295 HIS A CA 1
ATOM 2371 C C . HIS A 1 295 ? -10.358 4.432 23.954 1.00 77.50 295 HIS A C 1
ATOM 2373 O O . HIS A 1 295 ? -9.385 5.183 23.843 1.00 77.50 295 HIS A O 1
ATOM 2379 N N . GLN A 1 296 ? -10.236 3.105 23.824 1.00 78.44 296 GLN A N 1
ATOM 2380 C CA . GLN A 1 296 ? -8.940 2.462 23.588 1.00 78.44 296 GLN A CA 1
ATOM 2381 C C . GLN A 1 296 ? -8.472 2.679 22.154 1.00 78.44 296 GLN A C 1
ATOM 2383 O O . GLN A 1 296 ? -7.310 3.032 21.931 1.00 78.44 296 GLN A O 1
ATOM 2388 N N . GLN A 1 297 ? -9.374 2.500 21.192 1.00 80.69 297 GLN A N 1
ATOM 2389 C CA . GLN A 1 297 ? -9.098 2.761 19.788 1.00 80.69 297 GLN A CA 1
ATOM 2390 C C . GLN A 1 297 ? -8.773 4.241 19.567 1.00 80.69 297 GLN A C 1
ATOM 2392 O O . GLN A 1 297 ? -7.762 4.576 18.946 1.00 80.69 297 GLN A O 1
ATOM 2397 N N . ARG A 1 298 ? -9.571 5.143 20.148 1.00 85.19 298 ARG A N 1
ATOM 2398 C CA . ARG A 1 298 ? -9.352 6.593 20.070 1.00 85.19 298 ARG A CA 1
ATOM 2399 C C . ARG A 1 298 ? -7.999 7.011 20.632 1.00 85.19 298 ARG A C 1
ATOM 2401 O O . ARG A 1 298 ? -7.319 7.826 20.010 1.00 85.19 298 ARG A O 1
ATOM 2408 N N . ALA A 1 299 ? -7.587 6.451 21.767 1.00 84.38 299 ALA A N 1
ATOM 2409 C CA . ALA A 1 299 ? -6.268 6.715 22.332 1.00 84.38 299 ALA A CA 1
ATOM 2410 C C . ALA A 1 299 ? -5.143 6.221 21.407 1.00 84.38 299 ALA A C 1
ATOM 2412 O O . ALA A 1 299 ? -4.156 6.930 21.210 1.00 84.38 299 ALA A O 1
ATOM 2413 N N . LEU A 1 300 ? -5.306 5.043 20.794 1.00 85.00 300 LEU A N 1
ATOM 2414 C CA . LEU A 1 300 ? -4.321 4.485 19.868 1.00 85.00 300 LEU A CA 1
ATOM 2415 C C . LEU A 1 300 ? -4.172 5.338 18.601 1.00 85.00 300 LEU A C 1
ATOM 2417 O O . LEU A 1 300 ? -3.047 5.593 18.185 1.00 85.00 300 LEU A O 1
ATOM 2421 N N . ILE A 1 301 ? -5.270 5.852 18.036 1.00 89.12 301 ILE A N 1
ATOM 2422 C CA . ILE A 1 301 ? -5.228 6.781 16.891 1.00 89.12 301 ILE A CA 1
ATOM 2423 C C . ILE A 1 301 ? -4.352 7.998 17.219 1.00 89.12 301 ILE A C 1
ATOM 2425 O O . ILE A 1 301 ? -3.421 8.320 16.476 1.00 89.12 301 ILE A O 1
ATOM 2429 N N . GLY A 1 302 ? -4.625 8.662 18.344 1.00 89.75 302 GLY A N 1
ATOM 2430 C CA . GLY A 1 302 ? -3.894 9.861 18.749 1.00 89.75 302 GLY A CA 1
ATOM 2431 C C . GLY A 1 302 ? -2.428 9.582 19.089 1.00 89.75 302 GLY A C 1
ATOM 2432 O O . GLY A 1 302 ? -1.562 10.393 18.753 1.00 89.75 302 GLY A O 1
ATOM 2433 N N . LEU A 1 303 ? -2.135 8.423 19.690 1.00 88.69 303 LEU A N 1
ATOM 2434 C CA . LEU A 1 303 ? -0.773 7.980 19.995 1.00 88.69 303 LEU A CA 1
ATOM 2435 C C . LEU A 1 303 ? 0.035 7.692 18.723 1.00 88.69 303 LEU A C 1
ATOM 2437 O O . LEU A 1 303 ? 1.190 8.104 18.629 1.00 88.69 303 LEU A O 1
ATOM 2441 N N . THR A 1 304 ? -0.567 7.041 17.724 1.00 89.44 304 THR A N 1
ATOM 2442 C CA . THR A 1 304 ? 0.087 6.768 16.436 1.00 89.44 304 THR A CA 1
ATOM 2443 C C . THR A 1 304 ? 0.462 8.064 15.722 1.00 89.44 304 THR A C 1
ATOM 2445 O O . THR A 1 304 ? 1.583 8.190 15.233 1.00 89.44 304 THR A O 1
ATOM 2448 N N . VAL A 1 305 ? -0.424 9.069 15.724 1.00 91.75 305 VAL A N 1
ATOM 2449 C CA . VAL A 1 305 ? -0.112 10.406 15.184 1.00 91.75 305 VAL A CA 1
ATOM 2450 C C . VAL A 1 305 ? 1.083 11.028 15.905 1.00 91.75 305 VAL A C 1
ATOM 2452 O O . VAL A 1 305 ? 1.975 11.584 15.263 1.00 91.75 305 VAL A O 1
ATOM 2455 N N . ASP A 1 306 ? 1.105 10.944 17.233 1.00 90.88 306 ASP A N 1
ATOM 2456 C CA . ASP A 1 306 ? 2.149 11.554 18.050 1.00 90.88 306 ASP A CA 1
ATOM 2457 C C . ASP A 1 306 ? 3.525 10.917 17.822 1.00 90.88 306 ASP A C 1
ATOM 2459 O O . ASP A 1 306 ? 4.495 11.614 17.518 1.00 90.88 306 ASP A O 1
ATOM 2463 N N . LYS A 1 307 ? 3.599 9.583 17.854 1.00 89.56 307 LYS A N 1
ATOM 2464 C CA . LYS A 1 307 ? 4.853 8.849 17.638 1.00 89.56 307 LYS A CA 1
ATOM 2465 C C . LYS A 1 307 ? 5.354 8.959 16.203 1.00 89.56 307 LYS A C 1
ATOM 2467 O O . LYS A 1 307 ? 6.559 9.071 15.983 1.00 89.56 307 LYS A O 1
ATOM 2472 N N . LEU A 1 308 ? 4.455 8.980 15.220 1.00 90.50 308 LEU A N 1
ATOM 2473 C CA . LEU A 1 308 ? 4.838 9.220 13.831 1.00 90.50 308 LEU A CA 1
ATOM 2474 C C . LEU A 1 308 ? 5.405 10.636 13.654 1.00 90.50 308 LEU A C 1
ATOM 2476 O O . LEU A 1 308 ? 6.412 10.824 12.971 1.00 90.50 308 LEU A O 1
ATOM 2480 N N . ARG A 1 309 ? 4.806 11.639 14.307 1.00 92.44 309 ARG A N 1
ATOM 2481 C CA . ARG A 1 309 ? 5.297 13.026 14.294 1.00 92.44 309 ARG A CA 1
ATOM 2482 C C . ARG A 1 309 ? 6.686 13.133 14.912 1.00 92.44 309 ARG A C 1
ATOM 2484 O O . ARG A 1 309 ? 7.550 13.799 14.341 1.00 92.44 309 ARG A O 1
ATOM 2491 N N . GLU A 1 310 ? 6.899 12.495 16.059 1.00 90.81 310 GLU A N 1
ATOM 2492 C CA . GLU A 1 310 ? 8.203 12.426 16.725 1.00 90.81 310 GLU A CA 1
ATOM 2493 C C . GLU A 1 310 ? 9.264 11.829 15.789 1.00 90.81 310 GLU A C 1
ATOM 2495 O O . GLU A 1 310 ? 10.308 12.444 15.559 1.00 90.81 310 GLU A O 1
ATOM 2500 N N . HIS A 1 311 ? 8.953 10.686 15.169 1.00 90.25 311 HIS A N 1
ATOM 2501 C CA . HIS A 1 311 ? 9.841 10.002 14.228 1.00 90.25 311 HIS A CA 1
ATOM 2502 C C . HIS A 1 311 ? 10.209 10.873 13.025 1.00 90.25 311 HIS A C 1
ATOM 2504 O O . HIS A 1 311 ? 11.388 11.045 12.703 1.00 90.25 311 HIS A O 1
ATOM 2510 N N . LEU A 1 312 ? 9.214 11.490 12.384 1.00 89.56 312 LEU A N 1
ATOM 2511 C CA . LEU A 1 312 ? 9.451 12.364 11.238 1.00 89.56 312 LEU A CA 1
ATOM 2512 C C . LEU A 1 312 ? 10.256 13.609 11.618 1.00 89.56 312 LEU A C 1
ATOM 2514 O O . LEU A 1 312 ? 11.135 14.008 10.863 1.00 89.56 312 LEU A O 1
ATOM 2518 N N . ASN A 1 313 ? 10.017 14.217 12.780 1.00 90.31 313 ASN A N 1
ATOM 2519 C CA . ASN A 1 313 ? 10.807 15.371 13.218 1.00 90.31 313 ASN A CA 1
ATOM 2520 C C . ASN A 1 313 ? 12.259 14.994 13.539 1.00 90.31 313 ASN A C 1
ATOM 2522 O O . ASN A 1 313 ? 13.162 15.787 13.270 1.00 90.31 313 ASN A O 1
ATOM 2526 N N . ARG A 1 314 ? 12.490 13.785 14.066 1.00 87.50 314 ARG A N 1
ATOM 2527 C CA . ARG A 1 314 ? 13.831 13.258 14.342 1.00 87.50 314 ARG A CA 1
ATOM 2528 C C . ARG A 1 314 ? 14.625 13.013 13.059 1.00 87.50 314 ARG A C 1
ATOM 2530 O O . ARG A 1 314 ? 15.781 13.416 12.979 1.00 87.50 314 ARG A O 1
ATOM 2537 N N . HIS A 1 315 ? 14.017 12.370 12.063 1.00 84.69 315 HIS A N 1
ATOM 2538 C CA . HIS A 1 315 ? 14.715 11.958 10.839 1.00 84.69 315 HIS A CA 1
ATOM 2539 C C . HIS A 1 315 ? 14.627 12.983 9.694 1.00 84.69 315 HIS A C 1
ATOM 2541 O O . HIS A 1 315 ? 15.459 12.972 8.785 1.00 84.69 315 HIS A O 1
ATOM 2547 N N . LEU A 1 316 ? 13.649 13.894 9.725 1.00 84.56 316 LEU A N 1
ATOM 2548 C CA . LEU A 1 316 ? 13.383 14.896 8.684 1.00 84.56 316 LEU A CA 1
ATOM 2549 C C . LEU A 1 316 ? 13.104 16.298 9.275 1.00 84.56 316 LEU A C 1
ATOM 2551 O O . LEU A 1 316 ? 12.075 16.905 8.962 1.00 84.56 316 LEU A O 1
ATOM 2555 N N . PRO A 1 317 ? 14.029 16.897 10.051 1.00 80.50 317 PRO A N 1
ATOM 2556 C CA . PRO A 1 317 ? 13.792 18.174 10.739 1.00 80.50 317 PRO A CA 1
ATOM 2557 C C . PRO A 1 317 ? 13.482 19.349 9.791 1.00 80.50 317 PRO A C 1
ATOM 2559 O O . PRO A 1 317 ? 12.788 20.294 10.166 1.00 80.50 317 PRO A O 1
ATOM 2562 N N . ARG A 1 318 ? 13.944 19.288 8.533 1.00 79.38 318 ARG A N 1
ATOM 2563 C CA . ARG A 1 318 ? 13.680 20.315 7.506 1.00 79.38 318 ARG A CA 1
ATOM 2564 C C . ARG A 1 318 ? 12.322 20.182 6.804 1.00 79.38 318 ARG A C 1
ATOM 2566 O O . ARG A 1 318 ? 11.967 21.074 6.039 1.00 79.38 318 ARG A O 1
ATOM 2573 N N . LEU A 1 319 ? 11.548 19.116 7.054 1.00 83.00 319 LEU A N 1
ATOM 2574 C CA . LEU A 1 319 ? 10.199 18.975 6.484 1.00 83.00 319 LEU A CA 1
ATOM 2575 C C . LEU A 1 319 ? 9.290 20.129 6.941 1.00 83.00 319 LEU A C 1
ATOM 2577 O O . LEU A 1 319 ? 8.457 20.613 6.176 1.00 83.00 319 LEU A O 1
ATOM 2581 N N . GLY A 1 320 ? 9.530 20.630 8.154 1.00 84.75 320 GLY A N 1
ATOM 2582 C CA . GLY A 1 320 ? 8.835 21.766 8.741 1.00 84.75 320 GLY A CA 1
ATOM 2583 C C . GLY A 1 320 ? 7.560 21.343 9.464 1.00 84.75 320 GLY A C 1
ATOM 2584 O O . GLY A 1 320 ? 6.736 20.603 8.930 1.00 84.75 320 GLY A O 1
ATOM 2585 N N . LYS A 1 321 ? 7.367 21.885 10.671 1.00 89.94 321 LYS A N 1
ATOM 2586 C CA . LYS A 1 321 ? 6.316 21.475 11.616 1.00 89.94 321 LYS A CA 1
ATOM 2587 C C . LYS A 1 321 ? 4.921 21.373 10.987 1.00 89.94 321 LYS A C 1
ATOM 2589 O O . LYS A 1 321 ? 4.281 20.339 11.099 1.00 89.94 321 LYS A O 1
ATOM 2594 N N . LYS A 1 322 ? 4.491 22.398 10.238 1.00 90.56 322 LYS A N 1
ATOM 2595 C CA . LYS A 1 322 ? 3.172 22.410 9.574 1.00 90.56 322 LYS A CA 1
ATOM 2596 C C . LYS A 1 322 ? 2.997 21.275 8.556 1.00 90.56 322 LYS A C 1
ATOM 2598 O O . LYS A 1 322 ? 1.916 20.702 8.470 1.00 90.56 322 LYS A O 1
ATOM 2603 N N . LYS A 1 323 ? 4.038 20.965 7.771 1.00 90.12 323 LYS A N 1
ATOM 2604 C CA . LYS A 1 323 ? 3.981 19.879 6.780 1.00 90.12 323 LYS A CA 1
ATOM 2605 C C . LYS A 1 323 ? 3.999 18.522 7.472 1.00 90.12 323 LYS A C 1
ATOM 2607 O O . LYS A 1 323 ? 3.218 17.664 7.079 1.00 90.12 323 LYS A O 1
ATOM 2612 N N . THR A 1 324 ? 4.829 18.359 8.504 1.00 91.50 324 THR A N 1
ATOM 2613 C CA . THR A 1 324 ? 4.848 17.148 9.332 1.00 91.50 324 THR A CA 1
ATOM 2614 C C . THR A 1 324 ? 3.474 16.897 9.945 1.00 91.50 324 THR A C 1
ATOM 2616 O O . THR A 1 324 ? 2.921 15.824 9.741 1.00 91.50 324 THR A O 1
ATOM 2619 N N . ASP A 1 325 ? 2.885 17.896 10.611 1.00 92.44 325 ASP A N 1
ATOM 2620 C CA . ASP A 1 325 ? 1.582 17.780 11.2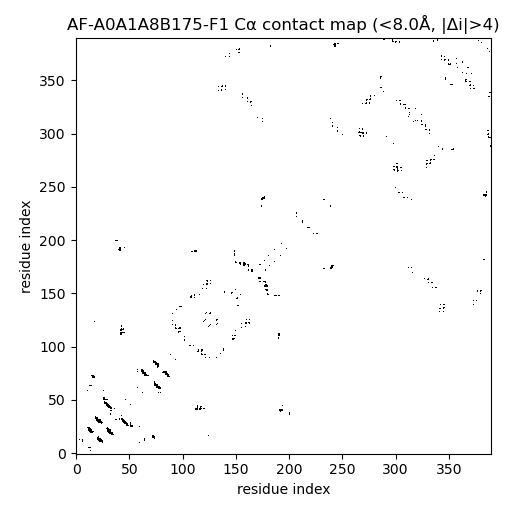78 1.00 92.44 325 ASP A CA 1
ATOM 2621 C C . ASP A 1 325 ? 0.462 17.379 10.310 1.00 92.44 325 ASP A C 1
ATOM 2623 O O . ASP A 1 325 ? -0.339 16.500 10.618 1.00 92.44 325 ASP A O 1
ATOM 2627 N N . LEU A 1 326 ? 0.422 17.981 9.117 1.00 92.00 326 LEU A N 1
ATOM 2628 C CA . LEU A 1 326 ? -0.560 17.613 8.099 1.00 92.00 326 LEU A CA 1
ATOM 2629 C C . LEU A 1 326 ? -0.322 16.198 7.556 1.00 92.00 326 LEU A C 1
ATOM 2631 O O . LEU A 1 326 ? -1.278 15.456 7.346 1.00 92.00 326 LEU A O 1
ATOM 2635 N N . LEU A 1 327 ? 0.938 15.832 7.309 1.00 92.06 327 LEU A N 1
ATOM 2636 C CA . LEU A 1 327 ? 1.298 14.532 6.749 1.00 92.06 327 LEU A CA 1
ATOM 2637 C C . LEU A 1 327 ? 0.925 13.393 7.699 1.00 92.06 327 LEU A C 1
ATOM 2639 O O . LEU A 1 327 ? 0.324 12.425 7.248 1.00 92.06 327 LEU A O 1
ATOM 2643 N N . VAL A 1 328 ? 1.227 13.514 8.996 1.00 92.19 328 VAL A N 1
ATOM 2644 C CA . VAL A 1 328 ? 0.920 12.454 9.970 1.00 92.19 328 VAL A CA 1
ATOM 2645 C C . VAL A 1 328 ? -0.579 12.248 10.146 1.00 92.19 328 VAL A C 1
ATOM 2647 O O . VAL A 1 328 ? -1.029 11.108 10.213 1.00 92.19 328 VAL A O 1
ATOM 2650 N N . VAL A 1 329 ? -1.368 13.329 10.148 1.00 93.12 329 VAL A N 1
ATOM 2651 C CA . VAL A 1 329 ? -2.832 13.229 10.221 1.00 93.12 329 VAL A CA 1
ATOM 2652 C C . VAL A 1 329 ? -3.376 12.566 8.958 1.00 93.12 329 VAL A C 1
ATOM 2654 O O . VAL A 1 329 ? -4.163 11.634 9.073 1.00 93.12 329 VAL A O 1
ATOM 2657 N N . LYS A 1 330 ? -2.912 12.972 7.766 1.00 92.12 330 LYS A N 1
ATOM 2658 C CA . LYS A 1 330 ? -3.312 12.344 6.493 1.00 92.12 330 LYS A CA 1
ATOM 2659 C C . LYS A 1 330 ? -2.943 10.868 6.421 1.00 92.12 330 LYS A C 1
ATOM 2661 O O . LYS A 1 330 ? -3.735 10.071 5.936 1.00 92.12 330 LYS A O 1
ATOM 2666 N N . TYR A 1 331 ? -1.753 10.516 6.899 1.00 91.31 331 TYR A N 1
ATOM 2667 C CA . TYR A 1 331 ? -1.264 9.144 6.912 1.00 91.31 331 TYR A CA 1
ATOM 2668 C C . TYR A 1 331 ? -2.168 8.251 7.769 1.00 91.31 331 TYR A C 1
ATOM 2670 O O . TYR A 1 331 ? -2.661 7.232 7.296 1.00 91.31 331 TYR A O 1
ATOM 2678 N N . VAL A 1 332 ? -2.447 8.662 9.011 1.00 91.19 332 VAL A N 1
ATOM 2679 C CA . VAL A 1 332 ? -3.315 7.889 9.915 1.00 91.19 332 VAL A CA 1
ATOM 2680 C C . VAL A 1 332 ? -4.776 7.922 9.451 1.00 91.19 332 VAL A C 1
ATOM 2682 O O . VAL A 1 332 ? -5.462 6.916 9.565 1.00 91.19 332 VAL A O 1
ATOM 2685 N N . ALA A 1 333 ? -5.257 9.020 8.864 1.00 91.00 333 ALA A N 1
ATOM 2686 C CA . ALA A 1 333 ? -6.602 9.068 8.288 1.00 91.00 333 ALA A CA 1
ATOM 2687 C C . ALA A 1 333 ? -6.762 8.078 7.124 1.00 91.00 333 ALA A C 1
ATOM 2689 O O . ALA A 1 333 ? -7.711 7.297 7.128 1.00 91.00 333 ALA A O 1
ATOM 2690 N N . LYS A 1 334 ? -5.811 8.035 6.177 1.00 90.12 334 LYS A N 1
ATOM 2691 C CA . LYS A 1 334 ? -5.881 7.086 5.051 1.00 90.12 334 LYS A CA 1
ATOM 2692 C C . LYS A 1 334 ? -5.809 5.649 5.533 1.00 90.12 334 LYS A C 1
ATOM 2694 O O . LYS A 1 334 ? -6.503 4.793 5.007 1.00 90.12 334 LYS A O 1
ATOM 2699 N N . LEU A 1 335 ? -4.998 5.377 6.548 1.00 90.25 335 LEU A N 1
ATOM 2700 C CA . LEU A 1 335 ? -4.943 4.059 7.164 1.00 90.25 335 LEU A CA 1
ATOM 2701 C C . LEU A 1 335 ? -6.333 3.583 7.621 1.00 90.25 335 LEU A C 1
ATOM 2703 O O . LEU A 1 335 ? -6.753 2.481 7.276 1.00 90.25 335 LEU A O 1
ATOM 2707 N N . LEU A 1 336 ? -7.040 4.423 8.384 1.00 88.88 336 LEU A N 1
ATOM 2708 C CA . LEU A 1 336 ? -8.382 4.115 8.878 1.00 88.88 336 LEU A CA 1
ATOM 2709 C C . LEU A 1 336 ? -9.386 3.968 7.731 1.00 88.88 336 LEU A C 1
ATOM 2711 O O . LEU A 1 336 ? -10.219 3.066 7.755 1.00 88.88 336 LEU A O 1
ATOM 2715 N N . GLU A 1 337 ? -9.280 4.823 6.715 1.00 88.62 337 GLU A N 1
ATOM 2716 C CA . GLU A 1 337 ? -10.095 4.763 5.501 1.00 88.62 337 GLU A CA 1
ATOM 2717 C C . GLU A 1 337 ? -9.903 3.439 4.743 1.00 88.62 337 GLU A C 1
ATOM 2719 O O . GLU A 1 337 ? -10.888 2.805 4.383 1.00 88.62 337 GLU A O 1
ATOM 2724 N N . LEU A 1 338 ? -8.662 2.977 4.557 1.00 89.56 338 LEU A N 1
ATOM 2725 C CA . LEU A 1 338 ? -8.361 1.714 3.872 1.00 89.56 338 LEU A CA 1
ATOM 2726 C C . LEU A 1 338 ? -8.952 0.514 4.618 1.00 89.56 338 LEU A C 1
ATOM 2728 O O . LEU A 1 338 ? -9.567 -0.356 4.003 1.00 89.56 338 LEU A O 1
ATOM 2732 N N . ILE A 1 339 ? -8.809 0.477 5.949 1.00 88.88 339 ILE A N 1
ATOM 2733 C CA . ILE A 1 339 ? -9.409 -0.581 6.773 1.00 88.88 339 ILE A CA 1
ATO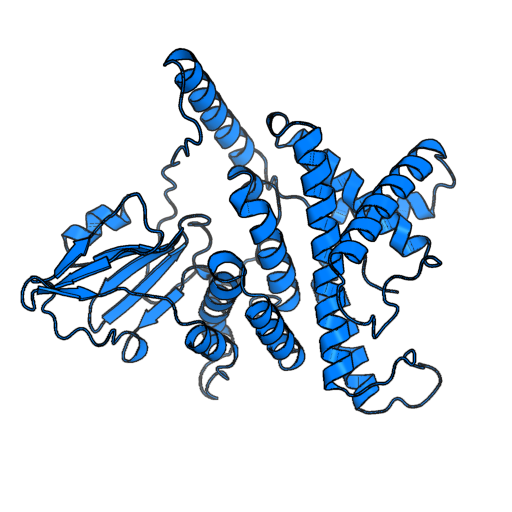M 2734 C C . ILE A 1 339 ? -10.937 -0.543 6.658 1.00 88.88 339 ILE A C 1
ATOM 2736 O O . ILE A 1 339 ? -11.570 -1.585 6.491 1.00 88.88 339 ILE A O 1
ATOM 2740 N N . ARG A 1 340 ? -11.530 0.655 6.685 1.00 86.38 340 ARG A N 1
ATOM 2741 C CA . ARG A 1 340 ? -12.970 0.848 6.494 1.00 86.38 340 ARG A CA 1
ATOM 2742 C C . ARG A 1 340 ? -13.440 0.321 5.141 1.00 86.38 340 ARG A C 1
ATOM 2744 O O . ARG A 1 340 ? -14.384 -0.458 5.112 1.00 86.38 340 ARG A O 1
ATOM 2751 N N . HIS A 1 341 ? -12.774 0.697 4.047 1.00 87.94 341 HIS A N 1
ATOM 2752 C CA . HIS A 1 341 ? -13.128 0.251 2.695 1.00 87.94 341 HIS A CA 1
ATOM 2753 C C . HIS A 1 341 ? -13.049 -1.270 2.560 1.00 87.94 341 HIS A C 1
ATOM 2755 O O . HIS A 1 341 ? -13.953 -1.878 1.989 1.00 87.94 341 HIS A O 1
ATOM 2761 N N . MET A 1 342 ? -12.011 -1.894 3.123 1.00 90.38 342 MET A N 1
ATOM 2762 C CA . MET A 1 342 ? -11.888 -3.352 3.155 1.00 90.38 342 MET A CA 1
ATOM 2763 C C . MET A 1 342 ? -13.072 -4.005 3.881 1.00 90.38 342 MET A C 1
ATOM 2765 O O . MET A 1 342 ? -13.689 -4.933 3.354 1.00 90.38 342 MET A O 1
ATOM 2769 N N . LEU A 1 343 ? -13.431 -3.496 5.061 1.00 88.19 343 LEU A N 1
ATOM 2770 C CA . LEU A 1 343 ? -14.521 -4.049 5.864 1.00 88.19 343 LEU A CA 1
ATOM 2771 C C . LEU A 1 343 ? -15.902 -3.818 5.240 1.00 88.19 343 LEU A C 1
ATOM 2773 O O . LEU A 1 343 ? -16.707 -4.742 5.188 1.00 88.19 343 LEU A O 1
ATOM 2777 N N . GLU A 1 344 ? -16.177 -2.625 4.717 1.00 87.25 344 GLU A N 1
ATOM 2778 C CA . GLU A 1 344 ? -17.436 -2.335 4.021 1.00 87.25 344 GLU A CA 1
ATOM 2779 C C . GLU A 1 344 ? -17.590 -3.179 2.753 1.00 87.25 344 GLU A C 1
ATOM 2781 O O . GLU A 1 344 ? -18.679 -3.687 2.485 1.00 87.25 344 GLU A O 1
ATOM 2786 N N . SER A 1 345 ? -16.500 -3.397 2.010 1.00 88.50 345 SER A N 1
ATOM 2787 C CA . SER A 1 345 ? -16.515 -4.223 0.798 1.00 88.50 345 SER A CA 1
ATOM 2788 C C . SER A 1 345 ? -16.860 -5.677 1.108 1.00 88.50 345 SER A C 1
ATOM 2790 O O . SER A 1 345 ? -17.715 -6.257 0.435 1.00 88.50 345 SER A O 1
ATOM 2792 N N . VAL A 1 346 ? -16.269 -6.270 2.156 1.00 87.75 346 VAL A N 1
ATOM 2793 C CA . VAL A 1 346 ? -16.622 -7.645 2.551 1.00 87.75 346 VAL A CA 1
ATOM 2794 C C . VAL A 1 346 ? -18.053 -7.728 3.100 1.00 87.75 346 VAL A C 1
ATOM 2796 O O . VAL A 1 346 ? -18.742 -8.721 2.850 1.00 87.75 346 VAL A O 1
ATOM 2799 N N . TRP A 1 347 ? -18.536 -6.679 3.779 1.00 87.75 347 TRP A N 1
ATOM 2800 C CA . TRP A 1 347 ? -19.912 -6.593 4.285 1.00 87.75 347 TRP A CA 1
ATOM 2801 C C . TRP A 1 347 ? -20.932 -6.589 3.146 1.00 87.75 347 TRP A C 1
ATOM 2803 O O . TRP A 1 347 ? -21.871 -7.390 3.135 1.00 87.75 347 TRP A O 1
ATOM 2813 N N . LEU A 1 348 ? -20.701 -5.723 2.155 1.00 87.62 348 LEU A N 1
ATOM 2814 C CA . LEU A 1 348 ? -21.512 -5.597 0.946 1.00 87.62 348 L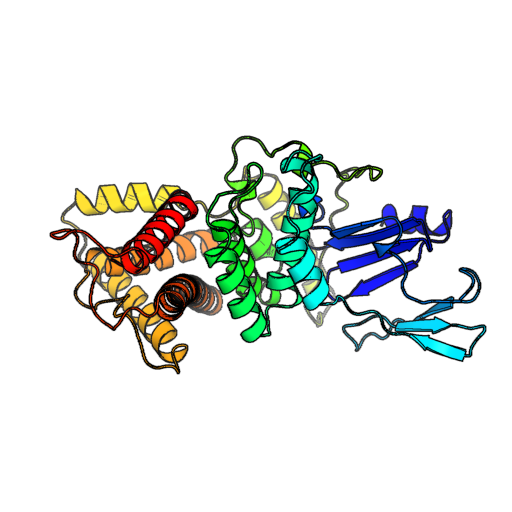EU A CA 1
ATOM 2815 C C . LEU A 1 348 ? -21.521 -6.892 0.143 1.00 87.62 348 LEU A C 1
ATOM 2817 O O . LEU A 1 348 ? -22.586 -7.388 -0.229 1.00 87.62 348 LEU A O 1
ATOM 2821 N N . LYS A 1 349 ? -20.339 -7.474 -0.075 1.00 87.69 349 LYS A N 1
ATOM 2822 C CA . LYS A 1 349 ? -20.177 -8.739 -0.796 1.00 87.69 349 LYS A CA 1
ATOM 2823 C C . LYS A 1 349 ? -20.927 -9.886 -0.122 1.00 87.69 349 LYS A C 1
ATOM 2825 O O . LYS A 1 349 ? -21.556 -10.695 -0.802 1.00 87.69 349 LYS A O 1
ATOM 2830 N N . SER A 1 350 ? -20.913 -9.915 1.208 1.00 87.06 350 SER A N 1
ATOM 2831 C CA . SER A 1 350 ? -21.600 -10.929 2.017 1.00 87.06 350 SER A CA 1
ATOM 2832 C C . SER A 1 350 ? -23.094 -10.640 2.211 1.00 87.06 350 SER A C 1
ATOM 2834 O O . SER A 1 350 ? -23.793 -11.450 2.815 1.00 87.06 350 SER A O 1
ATOM 2836 N N . LYS A 1 351 ? -23.599 -9.509 1.688 1.00 86.12 351 LYS A N 1
ATOM 2837 C CA . LYS A 1 351 ? -24.991 -9.043 1.820 1.00 86.12 351 LYS A CA 1
ATOM 2838 C C . LYS A 1 351 ? -25.470 -8.991 3.274 1.00 86.12 351 LYS A C 1
ATOM 2840 O O . LYS A 1 351 ? -26.645 -9.235 3.552 1.00 86.12 351 LYS A O 1
ATOM 2845 N N . LEU A 1 352 ? -24.565 -8.684 4.201 1.00 80.12 352 LEU A N 1
ATOM 2846 C CA . LEU A 1 352 ? -24.932 -8.495 5.597 1.00 80.12 352 LEU A CA 1
ATOM 2847 C C . LEU A 1 352 ? -25.624 -7.138 5.765 1.00 80.12 352 LEU A C 1
ATOM 2849 O O . LEU A 1 352 ? -25.238 -6.140 5.155 1.00 80.12 352 LEU A O 1
ATOM 2853 N N . GLY A 1 353 ? -26.669 -7.106 6.593 1.00 72.38 353 GLY A N 1
ATOM 2854 C CA . GLY A 1 353 ? -27.290 -5.855 7.026 1.00 72.38 353 GLY A CA 1
ATOM 2855 C C . GLY A 1 353 ? -26.386 -5.070 7.991 1.00 72.38 353 GLY A C 1
ATOM 2856 O O . GLY A 1 353 ? -25.291 -5.524 8.322 1.00 72.38 353 GLY A O 1
ATOM 2857 N N . PRO A 1 354 ? -26.851 -3.929 8.528 1.00 70.25 354 PRO A N 1
ATOM 2858 C CA . PRO A 1 354 ? -26.099 -3.108 9.489 1.00 70.25 354 PRO A CA 1
ATOM 2859 C C . PRO A 1 354 ? -25.934 -3.763 10.878 1.00 70.25 354 PRO A C 1
ATOM 2861 O O . PRO A 1 354 ? -25.526 -3.110 11.836 1.00 70.25 354 PRO A O 1
ATOM 2864 N N . CYS A 1 355 ? -26.310 -5.035 11.025 1.00 65.69 355 CYS A N 1
ATOM 2865 C CA . CYS A 1 355 ? -26.253 -5.762 12.285 1.00 65.69 355 CYS A CA 1
ATOM 2866 C C . CYS A 1 355 ? -24.806 -6.103 12.655 1.00 65.69 355 CYS A C 1
ATOM 2868 O O . CYS A 1 355 ? -24.030 -6.547 11.814 1.00 65.69 355 CYS A O 1
ATOM 2870 N N . VAL A 1 356 ? -24.469 -5.929 13.933 1.00 65.62 356 VAL A N 1
ATOM 2871 C CA . VAL A 1 356 ? -23.185 -6.349 14.507 1.00 65.62 356 VAL A CA 1
ATOM 2872 C C . VAL A 1 356 ? -23.119 -7.879 14.534 1.00 65.62 356 VAL A C 1
ATOM 2874 O O . VAL A 1 356 ? -24.112 -8.529 14.860 1.00 65.62 356 VAL A O 1
ATOM 2877 N N . LEU A 1 357 ? -21.951 -8.445 14.215 1.00 73.00 357 LEU A N 1
ATOM 2878 C CA . LEU A 1 357 ? -21.702 -9.887 14.306 1.00 73.00 357 LEU A CA 1
ATOM 2879 C C . LEU A 1 357 ? -21.997 -10.387 15.730 1.00 73.00 357 LEU A C 1
ATOM 2881 O O . LEU A 1 357 ? -21.416 -9.902 16.702 1.00 73.00 357 LEU A O 1
ATOM 2885 N N . CYS A 1 358 ? -22.890 -11.369 15.864 1.00 70.06 358 CYS A N 1
ATOM 2886 C CA . CYS A 1 358 ? -23.243 -11.950 17.157 1.00 70.06 358 CYS A CA 1
ATOM 2887 C C . CYS A 1 358 ? -22.443 -13.233 17.408 1.00 70.06 358 CYS A C 1
ATOM 2889 O O . CYS A 1 358 ? -22.726 -14.276 16.828 1.00 70.06 358 CYS A O 1
ATOM 2891 N N . LEU A 1 359 ? -21.476 -13.183 18.330 1.00 72.62 359 LEU A N 1
ATOM 2892 C CA . LEU A 1 359 ? -20.675 -14.357 18.715 1.00 72.62 359 LEU A CA 1
ATOM 2893 C C . LEU A 1 359 ? -21.414 -15.334 19.650 1.00 72.62 359 LEU A C 1
ATOM 2895 O O . LEU A 1 359 ? -20.877 -16.383 19.993 1.00 72.62 359 LEU A O 1
ATOM 2899 N N . MET A 1 360 ? -22.629 -14.991 20.088 1.00 77.94 360 MET A N 1
ATOM 2900 C CA . MET A 1 360 ? -23.412 -15.791 21.042 1.00 77.94 360 MET A CA 1
ATOM 2901 C C . MET A 1 360 ? -24.313 -16.835 20.366 1.00 77.94 360 MET A C 1
ATOM 2903 O O . MET A 1 360 ? -24.961 -17.621 21.054 1.00 77.94 360 MET A O 1
ATOM 2907 N N . GLN A 1 361 ? -24.397 -16.832 19.035 1.00 80.69 361 GLN A N 1
ATOM 2908 C CA . GLN A 1 361 ? -25.224 -17.751 18.252 1.00 80.69 361 GLN A CA 1
ATOM 2909 C C . GLN A 1 361 ? -24.398 -18.378 17.127 1.00 80.69 361 GLN A C 1
ATOM 2911 O O . GLN A 1 361 ? -23.309 -17.908 16.803 1.00 80.69 361 GLN A O 1
ATOM 2916 N N . GLN A 1 362 ? -24.905 -19.462 16.535 1.00 81.88 362 GLN A N 1
ATOM 2917 C CA . GLN A 1 362 ? -24.267 -20.063 15.368 1.00 81.88 362 GLN A CA 1
ATOM 2918 C C . GLN A 1 362 ? -24.335 -19.079 14.193 1.00 81.88 362 GLN A C 1
ATOM 2920 O O . GLN A 1 362 ? -25.415 -18.812 13.670 1.00 81.88 362 GLN A O 1
ATOM 2925 N N . GLY A 1 363 ? -23.176 -18.552 13.797 1.00 81.94 363 GLY A N 1
ATOM 2926 C CA . GLY A 1 363 ? -23.066 -17.614 12.687 1.00 81.94 363 GLY A CA 1
ATOM 2927 C C . GLY A 1 363 ? -23.380 -18.260 11.338 1.00 81.94 363 GLY A C 1
ATOM 2928 O O . GLY A 1 363 ? -23.071 -19.428 11.084 1.00 81.94 363 GLY A O 1
ATOM 2929 N N . SER A 1 364 ? -23.983 -17.476 10.454 1.00 87.62 364 SER A N 1
ATOM 2930 C CA . SER A 1 364 ? -24.195 -17.814 9.051 1.00 87.62 364 SER A CA 1
ATOM 2931 C C . SER A 1 364 ? -22.868 -17.877 8.272 1.00 87.62 364 SER A C 1
ATOM 2933 O O . SER A 1 364 ? -21.869 -17.279 8.680 1.00 87.62 364 SER A O 1
ATOM 2935 N N . PRO A 1 365 ? -22.832 -18.535 7.096 1.00 87.69 365 PRO A N 1
ATOM 2936 C CA . PRO A 1 365 ? -21.643 -18.538 6.236 1.00 87.69 365 PRO A CA 1
ATOM 2937 C C . PRO A 1 365 ? -21.168 -17.131 5.834 1.00 87.69 365 PRO A C 1
ATOM 2939 O O . PRO A 1 365 ? -19.970 -16.900 5.663 1.00 87.69 365 PRO A O 1
ATOM 2942 N N . ALA A 1 366 ? -22.103 -16.185 5.703 1.00 88.12 366 ALA A N 1
ATOM 2943 C CA . ALA A 1 366 ? -21.813 -14.786 5.402 1.00 88.12 366 ALA A CA 1
ATOM 2944 C C . ALA A 1 366 ? -21.110 -14.089 6.579 1.00 88.12 366 ALA A C 1
ATOM 2946 O O . ALA A 1 366 ? -20.066 -13.467 6.391 1.00 88.12 366 ALA A O 1
ATOM 2947 N N . GLU A 1 367 ? -21.626 -14.258 7.799 1.00 87.25 367 GLU A N 1
ATOM 2948 C CA . GLU A 1 367 ? -20.992 -13.744 9.022 1.00 87.25 367 GLU A CA 1
ATOM 2949 C C . GLU A 1 367 ? -19.607 -14.357 9.237 1.00 87.25 367 GLU A C 1
ATOM 2951 O O . GLU A 1 367 ? -18.669 -13.649 9.603 1.00 87.25 367 GLU A O 1
ATOM 2956 N N . TRP A 1 368 ? -19.448 -15.651 8.941 1.00 86.19 368 TRP A N 1
ATOM 2957 C CA . TRP A 1 368 ? -18.153 -16.317 9.039 1.00 86.19 368 TRP A CA 1
ATOM 2958 C C . TRP A 1 368 ? -17.132 -15.782 8.030 1.00 86.19 368 TRP A C 1
ATOM 2960 O O . TRP A 1 368 ? -15.974 -15.578 8.383 1.00 86.19 368 TRP A O 1
ATOM 2970 N N . SER A 1 369 ? -17.559 -15.487 6.800 1.00 87.25 369 SER A N 1
ATOM 2971 C CA . SER A 1 369 ? -16.685 -14.909 5.769 1.00 87.25 369 SER A CA 1
ATOM 2972 C C . SER A 1 369 ? -16.160 -13.530 6.179 1.00 87.25 369 SER A C 1
ATOM 2974 O O . SER A 1 369 ? -14.967 -13.254 6.047 1.00 87.25 369 SER A O 1
ATOM 2976 N N . VAL A 1 370 ? -17.033 -12.684 6.736 1.00 88.44 370 VAL A N 1
ATOM 2977 C CA . VAL A 1 370 ? -16.654 -11.361 7.254 1.00 88.44 370 VAL A CA 1
ATOM 2978 C C . VAL A 1 370 ? -15.727 -11.481 8.462 1.00 88.44 370 VAL A C 1
ATOM 2980 O O . VAL A 1 370 ? -14.684 -10.830 8.485 1.00 88.44 370 VAL A O 1
ATOM 2983 N N . LEU A 1 371 ? -16.054 -12.339 9.433 1.00 87.44 371 LEU A N 1
ATOM 2984 C CA . LEU A 1 371 ? -15.216 -12.555 10.615 1.00 87.44 371 LEU A CA 1
ATOM 2985 C C . LEU A 1 371 ? -13.824 -13.075 10.234 1.00 87.44 371 LEU A C 1
ATOM 2987 O O . LEU A 1 371 ? -12.821 -12.588 10.750 1.00 87.44 371 LEU A O 1
ATOM 2991 N N . HIS A 1 372 ? -13.744 -14.017 9.296 1.00 87.25 372 HIS A N 1
ATOM 2992 C CA . HIS A 1 372 ? -12.469 -14.526 8.804 1.00 87.25 372 HIS A CA 1
ATOM 2993 C C . HIS A 1 372 ? -11.628 -13.420 8.150 1.00 87.25 372 HIS A C 1
ATOM 2995 O O . HIS A 1 372 ? -10.430 -13.322 8.407 1.00 87.25 372 HIS A O 1
ATOM 3001 N N . PHE A 1 373 ? -12.244 -12.533 7.362 1.00 90.19 373 PHE A N 1
ATOM 3002 C CA . PHE A 1 373 ? -11.532 -11.395 6.778 1.00 90.19 373 PHE A CA 1
ATOM 3003 C C . PHE A 1 373 ? -11.082 -10.372 7.834 1.00 90.19 373 PHE A C 1
ATOM 3005 O O . PHE A 1 373 ? -9.970 -9.855 7.755 1.00 90.19 373 PHE A O 1
ATOM 3012 N N . MET A 1 374 ? -11.894 -10.120 8.867 1.00 89.19 374 MET A N 1
ATOM 3013 C CA . MET A 1 374 ? -11.504 -9.281 10.009 1.00 89.19 374 MET A CA 1
ATOM 3014 C C . MET A 1 374 ? -10.287 -9.852 10.745 1.00 89.19 374 MET A C 1
ATOM 3016 O O . MET A 1 374 ? -9.339 -9.118 11.028 1.00 89.19 374 MET A O 1
ATOM 3020 N N . LEU A 1 375 ? -10.281 -11.163 11.014 1.00 88.69 375 LEU A N 1
ATOM 3021 C CA . LEU A 1 375 ? -9.136 -11.856 11.608 1.00 88.69 375 LEU A CA 1
ATOM 3022 C C . LEU A 1 375 ? -7.904 -11.758 10.707 1.00 88.69 375 LEU A C 1
ATOM 3024 O O . LEU A 1 375 ? -6.811 -11.476 11.195 1.00 88.69 375 LEU A O 1
ATOM 3028 N N . ARG A 1 376 ? -8.086 -11.888 9.390 1.00 89.88 376 ARG A N 1
ATOM 3029 C CA . ARG A 1 376 ? -6.999 -11.732 8.423 1.00 89.88 376 ARG A CA 1
ATO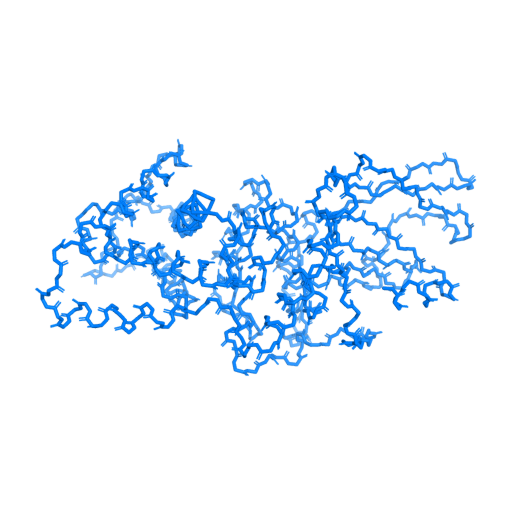M 3030 C C . ARG A 1 376 ? -6.385 -10.332 8.472 1.00 89.88 376 ARG A C 1
ATOM 3032 O O . ARG A 1 376 ? -5.165 -10.219 8.534 1.00 89.88 376 ARG A O 1
ATOM 3039 N N . ILE A 1 377 ? -7.205 -9.277 8.510 1.00 90.12 377 ILE A N 1
ATOM 3040 C CA . ILE A 1 377 ? -6.728 -7.894 8.682 1.00 90.12 377 ILE A CA 1
ATOM 3041 C C . ILE A 1 377 ? -5.973 -7.753 10.008 1.00 90.12 377 ILE A C 1
ATOM 3043 O O . ILE A 1 377 ? -4.886 -7.174 10.034 1.00 90.12 377 ILE A O 1
ATOM 3047 N N . LEU A 1 378 ? -6.514 -8.288 11.106 1.00 88.31 378 LEU A N 1
ATOM 3048 C CA . LEU A 1 378 ? -5.874 -8.243 12.423 1.00 88.31 378 LEU A CA 1
ATOM 3049 C C . LEU A 1 378 ? -4.486 -8.901 12.408 1.00 88.31 378 LEU A C 1
ATOM 3051 O O . LEU A 1 378 ? -3.531 -8.343 12.947 1.00 88.31 378 LEU A O 1
ATOM 3055 N N . GLU A 1 379 ? -4.359 -10.060 11.768 1.00 87.56 379 GLU A N 1
ATOM 3056 C CA . GLU A 1 379 ? -3.089 -10.772 11.622 1.00 87.56 379 GLU A CA 1
ATOM 3057 C C . GLU A 1 379 ? -2.089 -9.990 10.765 1.00 87.56 379 GLU A C 1
ATOM 3059 O O . GLU A 1 379 ? -0.972 -9.733 11.222 1.00 87.56 379 GLU A O 1
ATOM 3064 N N . SER A 1 380 ? -2.504 -9.537 9.577 1.00 87.25 380 SER A N 1
ATOM 3065 C CA . SER A 1 380 ? -1.678 -8.752 8.644 1.00 87.25 380 SER A CA 1
ATOM 3066 C C . SER A 1 380 ? -1.152 -7.453 9.237 1.00 87.25 380 SER A C 1
ATOM 3068 O O . SER A 1 380 ? -0.104 -6.947 8.846 1.00 87.25 380 SER A O 1
ATOM 3070 N N . THR A 1 381 ? -1.900 -6.867 10.167 1.00 84.38 381 THR A N 1
ATOM 3071 C CA . THR A 1 381 ? -1.597 -5.546 10.728 1.00 84.38 381 THR A CA 1
ATOM 3072 C C . THR A 1 381 ? -0.981 -5.614 12.120 1.00 84.38 381 THR A C 1
ATOM 3074 O O . THR A 1 381 ? -0.640 -4.578 12.699 1.00 84.38 381 THR A O 1
ATOM 3077 N N . ARG A 1 382 ? -0.760 -6.825 12.650 1.00 77.50 382 ARG A N 1
ATOM 3078 C CA . ARG A 1 382 ? -0.168 -7.046 13.973 1.00 77.50 382 ARG A CA 1
ATOM 3079 C C . ARG A 1 382 ? 1.217 -6.407 14.101 1.00 77.50 382 ARG A C 1
ATOM 3081 O O . ARG A 1 382 ? 1.492 -5.774 15.118 1.00 77.50 382 ARG A O 1
ATOM 3088 N N . GLY A 1 383 ? 2.057 -6.526 13.069 1.00 69.25 383 GLY A N 1
ATOM 3089 C CA . GLY A 1 383 ? 3.380 -5.885 13.011 1.00 69.25 383 GLY A CA 1
ATOM 3090 C C . GLY A 1 383 ? 3.303 -4.357 12.962 1.00 69.25 383 GLY A C 1
ATOM 3091 O O . GLY A 1 383 ? 4.107 -3.665 13.585 1.00 69.25 383 GLY A O 1
ATOM 3092 N N . LEU A 1 384 ? 2.242 -3.826 12.354 1.00 71.44 384 LEU A N 1
ATOM 3093 C CA . LEU A 1 384 ? 2.019 -2.399 12.138 1.00 71.44 384 LEU A CA 1
ATOM 3094 C C . LEU A 1 384 ? 1.390 -1.665 13.341 1.00 71.44 384 LEU A C 1
ATOM 3096 O O . LEU A 1 384 ? 1.312 -0.442 13.325 1.00 71.44 384 LEU A O 1
ATOM 3100 N N . SER A 1 385 ? 0.950 -2.363 14.398 1.00 68.00 385 SER A N 1
ATOM 3101 C CA . SER A 1 385 ? 0.292 -1.762 15.584 1.00 68.00 385 SER A CA 1
ATOM 3102 C C . SER A 1 385 ? -0.791 -0.721 15.237 1.00 68.00 385 SER A C 1
ATOM 3104 O O . SER A 1 385 ? -0.872 0.347 15.850 1.00 68.00 385 SER A O 1
ATOM 3106 N N . LEU A 1 386 ? -1.605 -1.016 14.221 1.00 69.94 386 LEU A N 1
ATOM 3107 C CA . LEU A 1 386 ? -2.592 -0.077 13.693 1.00 69.94 386 LEU A CA 1
ATOM 3108 C C . LEU A 1 386 ? -3.799 0.096 14.633 1.00 69.94 386 LEU A C 1
ATOM 3110 O O . LEU A 1 386 ? -4.207 -0.864 15.292 1.00 69.94 386 LEU A O 1
ATOM 3114 N N . PRO A 1 387 ? -4.426 1.287 14.666 1.00 67.62 387 PRO A N 1
ATOM 3115 C CA . PRO A 1 387 ? -5.757 1.467 15.238 1.00 67.62 387 PRO A CA 1
ATOM 3116 C C . PRO A 1 387 ? -6.820 0.774 14.373 1.00 67.62 387 PRO A C 1
ATOM 3118 O O . PRO A 1 387 ? -7.405 1.379 13.479 1.00 67.62 387 PRO A O 1
ATOM 3121 N N . LEU A 1 388 ? -7.054 -0.513 14.625 1.00 72.44 388 LEU A N 1
ATOM 3122 C CA . LEU A 1 388 ? -8.124 -1.276 13.980 1.00 72.44 388 LEU A CA 1
ATOM 3123 C C . LEU A 1 388 ? -9.499 -0.929 14.579 1.00 72.44 388 LEU A C 1
ATOM 3125 O O . LEU A 1 388 ? -9.547 -0.556 15.754 1.00 72.44 388 LEU A O 1
ATOM 3129 N N . PRO A 1 389 ? -10.592 -1.023 13.795 1.00 62.78 389 PRO A N 1
ATOM 3130 C CA . PRO A 1 389 ? -11.983 -1.074 14.267 1.00 62.78 389 PRO A CA 1
ATOM 3131 C C . PRO A 1 389 ? -12.189 -2.020 15.461 1.00 62.78 389 PRO A C 1
ATOM 3133 O O . PRO A 1 389 ? -11.449 -3.004 15.547 1.00 62.78 389 PRO A O 1
ATOM 3136 N N . PRO A 1 390 ? -13.137 -1.706 16.369 1.00 57.84 390 PRO A N 1
ATOM 3137 C CA . PRO A 1 390 ? -13.433 -2.506 17.554 1.00 57.84 390 PRO A CA 1
ATOM 3138 C C . PRO A 1 390 ? -13.921 -3.920 17.231 1.00 57.84 390 PRO A C 1
ATOM 3140 O O . PRO A 1 390 ? -14.581 -4.105 16.179 1.00 57.84 390 PRO A O 1
#

pLDDT: mean 74.28, std 14.86, range [27.88, 93.62]

Radius of gyration: 23.27 Å; Cα contacts (8 Å, |Δi|>4): 428; chains: 1; bounding box: 54×59×77 Å

InterPro domains:
  IPR026172 Gamma-secretase-activating protein family [PTHR13630] (17-390)
  IPR028010 Gamma-secretase-activating protein, C-terminal domain [PF14959] (336-390)

Secondary structure (DSSP, 8-state):
-HHHHHHTTTT-EEEEETTEEEEEETTTEEEEEESS-TT-GGGSEEEEGGGG-------TTSEEEEP-TT-SB-EEEETTTTEEEE----HHHHHHHHH----TTS-GGGTHHHHHHHHHIIIIISTT-HHHHHHHHHHHHH--SPPSS--HHHHHHHHHHHHHHHTT-GGGTTTS---GGGG-SS--HHHH-BTTBPPP----------S--SSHHHHHHHHHHHHHHHHHHHHSS--S--THHHHHHHHHHHH----HHHHHHHHHHHHHHHHHHHHH--S---S--S-TT-HHHHHHHHHHHHHHHHHHHHH-GGG-HHHHHHHHHHHHHHHHHHHHHHHHHHHHHTT--SPPP-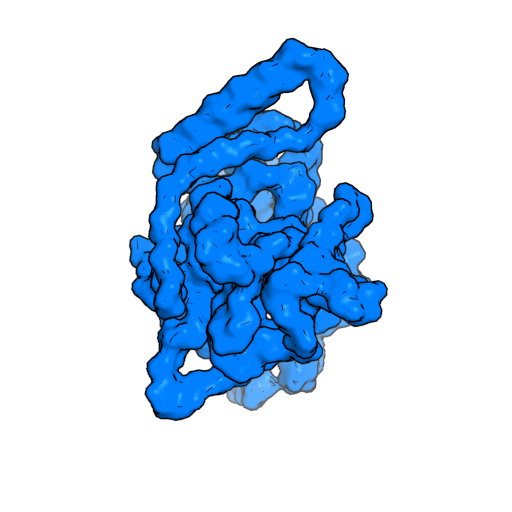TTS---HHHHHHHHHHHHHHHHTTTTT-----

Organism: Nothobranchius furzeri (NCBI:txid105023)

Mean predicted aligned error: 11.52 Å

Sequence (390 aa):
VAALQEACKHRLWPYCAGYYILVYLQGHFLHCINTRQPELLCHSLFLAGDEVNLGLQCDPVTATVLHTEDRSSGQLLDLAGGTIHSAELSPVFLLQILRSDARPRCPSSKSDPQRLAALHCLLVYMGDDPNLELKIIEWLCDNMNPFESFDQVQEFILASLYRIVYEKCLSLDKVLPYSSIFEKKEVPVCLLEIPGVVCTTELHIETDFKGKARGAQRFWSELQWNAEKTKYLDAVPNPRYRTTHIQAEREKARSERRLSSQLNHIEENTKKVLSMVDTWCLDKKLVPLFQEEDHQQRALIGLTVDKLREHLNRHLPRLGKKKTDLLVVKYVAKLLELIRHMLESVWLKSKLGPCVLCLMQQGSPAEWSVLHFMLRILESTRGLSLPLPP

Foldseek 3Di:
DVVVVVCVVQLWDWDAQQQWTWTADPQAKIKTQRNLCNQFSLLIAIDGHPRRPPVDPADSVQKDWDDDPPDNWIWIQRNVVRDIHTDDDDLVVLLCLLVPDPDPPDDLLQSNSNNLNSLLCLQQVVVVDVVSLLSLLVSCLVVLDARPQFGSLLLSLLSNLCNLVVVQDSCVPQAERRGRQVVDPDHPPSRNDDVPDDDDPPDPDDDDDDDPPPDPVVVVVVSVVSVVLVVVSVPDDRNYDFCVVLVVVLVVCVVDPDDVVLVVQLLVLLVLLVVVLVVVPPDDQQEPQDDPPPPSLSSSLSSQLVSQLVSCCVSPVPSDNVNSNVSSSVSLSVSQNSLSSSLVSLCVVLVPGRDDQDPPDDDDPSSVSSVSSLVSSCVSCVRVSHSGGD

Nearest PDB structures (foldseek):
  6dft-assembly3_I  TM=3.303E-01  e=3.118E+00  Trypanosoma brucei
  7nnl-assembly1_A  TM=2.471E-01  e=7.038E+00  Escherichia coli

Solvent-accessible surface area (backbone atoms only — not comparable to full-atom values): 22751 Å² total; per-residue (Å²): 109,71,73,60,63,54,27,76,78,67,74,44,49,75,42,49,48,75,60,27,41,33,40,38,37,89,77,51,32,32,35,36,39,35,67,85,48,69,89,45,56,27,54,25,37,76,42,53,48,86,78,36,71,82,80,71,90,68,59,85,86,39,50,47,76,47,84,54,101,88,53,66,58,38,33,36,35,32,68,79,78,73,43,76,46,72,75,76,87,54,67,69,59,38,52,45,54,65,66,53,71,64,55,99,86,51,70,67,63,74,53,45,26,52,31,46,7,32,51,44,46,49,36,51,74,53,42,87,40,68,69,54,55,50,54,50,43,53,48,46,71,73,51,71,70,70,52,96,75,49,45,65,68,33,28,53,52,24,26,47,53,34,42,73,44,56,83,74,42,72,75,47,67,62,36,40,65,47,50,50,63,78,77,45,94,66,74,48,66,55,43,74,55,51,96,96,56,87,83,79,88,76,77,75,85,79,84,86,83,90,70,90,65,87,46,73,69,58,44,52,56,49,50,53,48,52,51,55,49,48,54,48,54,74,66,41,88,73,60,39,63,67,34,63,61,56,53,56,50,49,54,48,56,74,72,46,98,75,57,74,69,60,51,52,55,24,49,51,45,24,52,55,23,52,56,50,37,53,73,70,53,86,64,85,79,64,61,88,54,78,54,91,80,46,60,70,45,45,48,42,45,7,47,53,38,50,54,49,41,53,51,46,48,72,78,39,63,83,65,38,71,72,54,45,57,53,48,34,39,52,50,56,20,48,52,48,46,52,54,48,52,48,52,50,49,43,34,58,75,46,67,56,70,74,69,76,88,60,89,88,54,91,68,51,76,44,56,48,54,42,52,52,50,51,51,46,52,52,60,49,34,56,73,57,60,62,60,61,64,128